Protein AF-0000000074167711 (afdb_homodimer)

Solvent-accessible surface area (backbone atoms only — not comparable to full-atom values): 38922 Å² total; per-residue (Å²): 113,46,35,38,28,39,43,40,34,45,51,72,48,43,49,33,43,45,41,36,51,55,48,32,64,70,37,90,59,40,39,68,40,38,36,33,43,28,60,48,59,68,60,37,46,53,52,31,56,69,68,72,51,74,70,75,39,75,62,62,62,55,56,91,88,62,49,70,62,53,48,35,35,51,48,19,49,54,45,30,52,50,43,70,72,66,59,43,62,28,39,35,26,47,53,26,43,64,55,21,31,18,46,45,52,22,30,53,77,65,72,32,49,30,34,31,38,54,26,38,75,78,71,91,33,71,74,44,56,69,62,32,42,47,26,31,52,42,37,60,72,69,37,60,32,33,33,6,24,31,69,68,20,44,47,47,36,45,52,41,58,47,60,66,92,37,50,40,32,27,19,29,32,56,42,26,28,47,77,71,38,55,50,96,80,65,81,48,72,69,56,58,72,42,65,88,38,44,28,36,38,41,39,69,72,47,74,90,36,65,57,68,42,42,50,24,40,38,47,24,50,45,51,50,40,70,70,35,84,54,37,30,38,39,30,45,41,50,87,50,62,70,57,44,50,53,43,46,73,55,46,43,96,39,96,53,41,43,82,41,69,65,63,55,70,45,56,40,49,41,50,54,52,66,28,56,31,35,38,30,51,49,70,69,53,66,58,43,42,26,72,52,45,23,34,33,40,30,49,31,90,69,71,98,54,56,60,33,43,75,49,40,21,34,42,76,49,25,35,49,32,68,44,41,35,50,58,49,46,48,43,73,71,29,62,65,60,35,49,54,19,22,68,23,63,43,60,40,36,86,43,48,12,34,59,39,50,53,44,43,52,35,32,74,70,63,73,42,88,66,79,62,75,58,56,74,78,69,74,80,116,112,46,33,38,29,39,44,40,36,44,50,72,47,44,50,32,45,44,43,36,52,54,48,32,65,71,37,88,57,40,38,67,40,38,36,31,44,28,60,49,60,68,61,38,47,52,52,30,55,70,68,72,53,77,67,76,38,76,63,61,62,53,56,91,87,61,49,71,62,53,49,33,36,52,48,18,49,54,46,30,53,49,44,68,71,66,57,43,61,27,38,35,29,48,52,28,44,64,54,23,31,19,48,46,51,23,32,52,77,66,72,31,48,27,36,29,38,56,25,40,74,79,72,90,33,72,74,42,56,68,62,32,43,48,26,33,52,42,38,60,72,68,39,61,32,33,32,5,24,30,69,67,19,44,48,47,36,44,51,40,58,47,60,69,92,36,50,40,33,27,19,29,32,56,43,27,27,47,76,70,37,54,49,96,80,64,82,48,74,67,56,58,72,41,66,89,36,45,28,36,37,40,41,70,71,48,74,91,36,65,58,68,41,42,50,24,41,37,48,23,50,43,52,49,39,71,70,35,85,54,39,31,39,40,30,45,42,51,87,49,63,71,57,45,51,52,43,49,72,54,46,43,96,38,97,51,41,43,82,40,69,65,63,53,71,43,56,41,49,42,49,55,54,66,29,56,32,35,38,29,49,49,70,68,52,66,59,42,41,26,72,53,44,22,32,33,40,31,48,32,89,69,69,97,54,58,59,34,44,75,47,40,22,34,41,76,47,25,36,48,33,66,45,41,33,51,58,50,47,48,43,72,73,28,61,66,59,36,50,53,19,20,66,24,62,43,60,40,38,85,42,49,12,35,61,43,51,52,45,42,52,33,31,73,71,63,74,42,86,65,80,63,76,58,57,75,79,70,76,74,118

Secondary structure (DSSP, 8-state):
-EEEEEEE-SHHHHHHHHHHHHHHHH-SSEEEEEEE--SSHHHHHHHHHHTT---SEE-----TT--HHHHHHHHHHHHHHHHHHH--SEEEEETTSHHHHHHHHHHHHTT--EEEET------BTTBSTTHHHHHHHHHHH-SEEEESSHHHHHHHHHTT--GGGEEE---HHHHHHHHH--TT---HHHHHTTTSEEEEEE---GGGTTHHHHHHHHHHHHHHHH-TTEEEEEE--S-HHHHHHHHHHH-S-TTEEEEPPP-HHHHHHHHHH-SEEEE--HHHHHHGGGGT--EEE-SS--S-HHHHHHTSEEE--S-HHHHHHHHHHHHH-HHHHHHHHHSPPTT--S-HHHHHHHHHHHHTTS-SSPPPP-------/-EEEEEEE-SHHHHHHHHHHHHHHHH-SSEEEEEEE--SSHHHHHHHHHHTT---SEE-----TT--HHHHHHHHHHHHHHHHHHH--SEEEEETTSHHHHHHHHHHHHTT--EEEET------BTTBSTTHHHHHHHHHHH-SEEEESSHHHHHHHHHTT--GGGEEE---HHHHHHHHH--TT---HHHHHTTTSEEEEEE---GGGTTHHHHHHHHHHHHHHHH-TTEEEEEE--S-HHHHHHHHHHH-S-TTEEEEPPP-HHHHHHHHHH-SEEEE--HHHHHHGGGGT--EEE-SS--S-HHHHHHTSEEE--S-HHHHHHHHHHHHH-HHHHHHHHHSPPTT--S-HHHHHHHHHHHHTTS-SSPPPP-------

Foldseek 3Di:
DAEEEEEEADLVQLLQCLLLQVLQVPDPPYDYAYEYAYQDVVSSVVSCVLSVHDHPYYNPQHDPPDDLVSSLVSLLVVLLVVCVVVVGQEYEAEAFDSRRQSNLVSCVVVVHAYEYAQAQQAPVDPVVVPPRRVRRVVSLVRHQAYAHLFPNSLVSSVVVPHDNLRYFHQFGSSQLSLVRQADPPDDDPLCVLLVQAAEEEEAEDDPVCQDPLLLLLLQLVQVVCVVDVRYAYEYQFDPDPSRVVSCCVRVNDDPRYHHHHHDRPSVVSHCLLRHQAYEYCDQSCLQHSLLSLHAYEHADPDHSCVVLVVQLLYDDQHRHNVSSNVVVVCCVVPVVSGNSNSVGDRRRHDSCSSVLVVQQVCVVVVVDPDRGHHPDDDSPD/DAEEEEEEADLVQLLQCLLLQVVQVPDPPYDYAYEYQYQDVVSSVVSCVLSVHDHPYYNPQHDPPDDLVSSLVSLLVVLLVVCVVVVGQEYEAEAFDSRRQSNLVSCVVVVHAYEYAQAQQAPVDPVVVPPRRVRRVNSLVRHQAYAHLFPNSLVSSVVVPHDNLRYFHQFGSSQLSLVRQADPPDDDPLCVLLVQAAEEEEAEDDPVCQDPLLLLLLQLVQVVCVVDVRYAYEYQFDPDPSRVVSCCVRVNDDPRYHHHHHDRPSVVSHCLLRHQAYEYCDQSCLQHSLLSLHAYEHADPDHSCVVLVVQLLYDDQHRHNVSSNVVVVCCVVPVVSGNSNSVGDRRRHDSCSSVLSVQQVCVVVVVDPDRGHHPDDDPPD

Organism: Staphylococcus epidermidis (strain ATCC 35984 / DSM 28319 / BCRC 17069 / CCUG 31568 / BM 3577 / RP62A) (NCBI:txid176279)

InterPro domains:
  IPR003331 UDP-N-acetylglucosamine 2-epimerase domain [PF02350] (22-362)
  IPR029767 UDP-N-acetylglucosamine 2-epimerase WecB-like [PTHR43174] (1-380)
  IPR029767 UDP-N-acetylglucosamine 2-epimerase WecB-like [TIGR00236] (3-364)

Structure (mmCIF, N/CA/C/O backbone):
data_AF-0000000074167711-model_v1
#
loop_
_entity.id
_entity.type
_entity.pdbx_description
1 polymer 'UDP-N-acetylglucosamine 2-epimerase (non-hydrolyzing)'
#
loop_
_atom_site.group_PDB
_atom_site.id
_atom_site.type_symbol
_atom_site.label_atom_id
_atom_site.label_alt_id
_atom_site.label_comp_id
_atom_site.label_asym_id
_atom_site.label_entity_id
_atom_site.label_seq_id
_atom_site.pdbx_PDB_ins_code
_atom_site.Cartn_x
_atom_site.Cartn_y
_atom_site.Cartn_z
_atom_site.occupancy
_atom_site.B_iso_or_equiv
_atom_site.auth_seq_id
_atom_site.auth_comp_id
_atom_site.auth_asym_id
_atom_site.auth_atom_id
_atom_site.pdbx_PDB_model_num
ATOM 1 N N . MET A 1 1 ? -29.203 -11.328 -5.457 1 93.5 1 MET A N 1
ATOM 2 C CA . MET A 1 1 ? -27.875 -11.93 -5.531 1 93.5 1 MET A CA 1
ATOM 3 C C . MET A 1 1 ? -26.781 -10.867 -5.441 1 93.5 1 MET A C 1
ATOM 5 O O . MET A 1 1 ? -26.969 -9.742 -5.906 1 93.5 1 MET A O 1
ATOM 9 N N . LYS A 1 2 ? -25.688 -11.188 -4.695 1 97.75 2 LYS A N 1
ATOM 10 C CA . LYS A 1 2 ? -24.547 -10.273 -4.648 1 97.75 2 LYS A CA 1
ATOM 11 C C . LYS A 1 2 ? -23.688 -10.422 -5.895 1 97.75 2 LYS A C 1
ATOM 13 O O . LYS A 1 2 ? -23.359 -11.539 -6.301 1 97.75 2 LYS A O 1
ATOM 18 N N . LYS A 1 3 ? -23.469 -9.336 -6.492 1 98.31 3 LYS A N 1
ATOM 19 C CA . LYS A 1 3 ? -22.625 -9.32 -7.684 1 98.31 3 LYS A CA 1
ATOM 20 C C . LYS A 1 3 ? -21.141 -9.305 -7.309 1 98.31 3 LYS A C 1
ATOM 22 O O . LYS A 1 3 ? -20.688 -8.406 -6.602 1 98.31 3 LYS A O 1
ATOM 27 N N . VAL A 1 4 ? -20.375 -10.32 -7.754 1 98.88 4 VAL A N 1
ATOM 28 C CA . VAL A 1 4 ? -18.938 -10.422 -7.484 1 98.88 4 VAL A CA 1
ATOM 29 C C . VAL A 1 4 ? -18.156 -10.281 -8.789 1 98.88 4 VAL A C 1
ATOM 31 O O . VAL A 1 4 ? -18.25 -11.141 -9.672 1 98.88 4 VAL A O 1
ATOM 34 N N . MET A 1 5 ? -17.391 -9.227 -8.938 1 98.88 5 MET A N 1
ATOM 35 C CA . MET A 1 5 ? -16.594 -8.969 -10.133 1 98.88 5 MET A CA 1
ATOM 36 C C . MET A 1 5 ? -15.188 -9.547 -9.992 1 98.88 5 MET A C 1
ATOM 38 O O . MET A 1 5 ? -14.508 -9.305 -9 1 98.88 5 MET A O 1
ATOM 42 N N . THR A 1 6 ? -14.797 -10.352 -10.922 1 98.75 6 THR A N 1
ATOM 43 C CA . THR A 1 6 ? -13.438 -10.883 -10.961 1 98.75 6 THR A CA 1
ATOM 44 C C . THR A 1 6 ? -12.617 -10.18 -12.039 1 98.75 6 THR A C 1
ATOM 46 O O . THR A 1 6 ? -13.078 -10.016 -13.172 1 98.75 6 THR A O 1
ATOM 49 N N . ILE A 1 7 ? -11.43 -9.719 -11.672 1 98 7 ILE A N 1
ATOM 50 C CA . ILE A 1 7 ? -10.547 -8.992 -12.586 1 98 7 ILE A CA 1
ATOM 51 C C . ILE A 1 7 ? -9.227 -9.742 -12.727 1 98 7 ILE A C 1
ATOM 53 O O . ILE A 1 7 ? -8.57 -10.055 -11.734 1 98 7 ILE A O 1
ATOM 57 N N . PHE A 1 8 ? -8.844 -10.055 -13.914 1 95.81 8 PHE A N 1
ATOM 58 C CA . PHE A 1 8 ? -7.535 -10.641 -14.18 1 95.81 8 PHE A CA 1
ATOM 59 C C . PHE A 1 8 ? -7.078 -10.32 -15.602 1 95.81 8 PHE A C 1
ATOM 61 O O . PHE A 1 8 ? -7.871 -9.859 -16.422 1 95.81 8 PHE A O 1
ATOM 68 N N . GLY A 1 9 ? -5.727 -10.453 -15.852 1 92 9 GLY A N 1
ATOM 69 C CA . GLY A 1 9 ? -5.242 -9.961 -17.125 1 92 9 GLY A CA 1
ATOM 70 C C . GLY A 1 9 ? -4.254 -10.898 -17.797 1 92 9 GLY A C 1
ATOM 71 O O . GLY A 1 9 ? -3.99 -10.781 -19 1 92 9 GLY A O 1
ATOM 72 N N . THR A 1 10 ? -3.721 -11.898 -17.047 1 90.19 10 THR A N 1
ATOM 73 C CA . THR A 1 10 ? -2.682 -12.766 -17.594 1 90.19 10 THR A CA 1
ATOM 74 C C . THR A 1 10 ? -3.145 -14.219 -17.609 1 90.19 10 THR A C 1
ATOM 76 O O . THR A 1 10 ? -4.129 -14.57 -16.953 1 90.19 10 THR A O 1
ATOM 79 N N . ARG A 1 11 ? -2.445 -14.977 -18.359 1 89 11 ARG A N 1
ATOM 80 C CA . ARG A 1 11 ? -2.752 -16.406 -18.469 1 89 11 ARG A CA 1
ATOM 81 C C . ARG A 1 11 ? -2.666 -17.094 -17.109 1 89 11 ARG A C 1
ATOM 83 O O . ARG A 1 11 ? -3.592 -17.797 -16.719 1 89 11 ARG A O 1
ATOM 90 N N . PRO A 1 12 ? -1.576 -16.906 -16.344 1 88.19 12 PRO A N 1
ATOM 91 C CA . PRO A 1 12 ? -1.519 -17.547 -15.031 1 88.19 12 PRO A CA 1
ATOM 92 C C . PRO A 1 12 ? -2.66 -17.109 -14.117 1 88.19 12 PRO A C 1
ATOM 94 O O . PRO A 1 12 ? -3.221 -17.938 -13.391 1 88.19 12 PRO A O 1
ATOM 97 N N . GLU A 1 13 ? -3.002 -15.844 -14.18 1 93.38 13 GLU A N 1
ATOM 98 C CA . GLU A 1 13 ? -4.137 -15.367 -13.391 1 93.38 13 GLU A CA 1
ATOM 99 C C . GLU A 1 13 ? -5.43 -16.062 -13.82 1 93.38 13 GLU A C 1
ATOM 101 O O . GLU A 1 13 ? -6.242 -16.438 -12.969 1 93.38 13 GLU A O 1
ATOM 106 N N . ALA A 1 14 ? -5.578 -16.156 -15.125 1 94.12 14 ALA A N 1
ATOM 107 C CA . ALA A 1 14 ? -6.789 -16.781 -15.648 1 94.12 14 ALA A CA 1
ATOM 108 C C . ALA A 1 14 ? -6.91 -18.234 -15.18 1 94.12 14 ALA A C 1
ATOM 110 O O . ALA A 1 14 ? -7.992 -18.672 -14.789 1 94.12 14 ALA A O 1
ATOM 111 N N . ILE A 1 15 ? -5.863 -18.938 -15.227 1 93.56 15 ILE A N 1
ATOM 112 C CA . ILE A 1 15 ? -5.848 -20.344 -14.82 1 93.56 15 ILE A CA 1
ATOM 113 C C . ILE A 1 15 ? -6.262 -20.469 -13.359 1 93.56 15 ILE A C 1
ATOM 115 O O . ILE A 1 15 ? -7 -21.375 -12.992 1 93.56 15 ILE A O 1
ATOM 119 N N . LYS A 1 16 ? -5.84 -19.5 -12.547 1 95.81 16 LYS A N 1
ATOM 120 C CA . LYS A 1 16 ? -6.07 -19.562 -11.109 1 95.81 16 LYS A CA 1
ATOM 121 C C . LYS A 1 16 ? -7.438 -19 -10.75 1 95.81 16 LYS A C 1
ATOM 123 O O . LYS A 1 16 ? -8.039 -19.391 -9.75 1 95.81 16 LYS A O 1
ATOM 128 N N . MET A 1 17 ? -7.949 -18.125 -11.578 1 97.75 17 MET A N 1
ATOM 129 C CA . MET A 1 17 ? -9.227 -17.484 -11.273 1 97.75 17 MET A CA 1
ATOM 130 C C . MET A 1 17 ? -10.383 -18.281 -11.875 1 97.75 17 MET A C 1
ATOM 132 O O . MET A 1 17 ? -11.523 -18.172 -11.414 1 97.75 17 MET A O 1
ATOM 136 N N . ALA A 1 18 ? -10.141 -19.094 -12.883 1 97.38 18 ALA A N 1
ATOM 137 C CA . ALA A 1 18 ? -11.188 -19.812 -13.609 1 97.38 18 ALA A CA 1
ATOM 138 C C . ALA A 1 18 ? -11.984 -20.719 -12.672 1 97.38 18 ALA A C 1
ATOM 140 O O . ALA A 1 18 ? -13.219 -20.656 -12.656 1 97.38 18 ALA A O 1
ATOM 141 N N . PRO A 1 19 ? -11.297 -21.547 -11.828 1 97.88 19 PRO A N 1
ATOM 142 C CA . PRO A 1 19 ? -12.086 -22.391 -10.93 1 97.88 19 PRO A CA 1
ATOM 143 C C . PRO A 1 19 ? -12.977 -21.578 -9.984 1 97.88 19 PRO A C 1
ATOM 145 O O . PRO A 1 19 ? -14.062 -22.031 -9.625 1 97.88 19 PRO A O 1
ATOM 148 N N . LEU A 1 20 ? -12.492 -20.422 -9.562 1 98.62 20 LEU A N 1
ATOM 149 C CA . LEU A 1 20 ? -13.266 -19.547 -8.68 1 98.62 20 LEU A CA 1
ATOM 150 C C . LEU A 1 20 ? -14.508 -19.031 -9.398 1 98.62 20 LEU A C 1
ATOM 152 O O . LEU A 1 20 ? -15.602 -19.016 -8.836 1 98.62 20 LEU A O 1
ATOM 156 N N . ILE A 1 21 ? -14.344 -18.578 -10.656 1 98.5 21 ILE A N 1
ATOM 157 C CA . ILE A 1 21 ? -15.469 -18.125 -11.469 1 98.5 21 ILE A CA 1
ATOM 158 C C . ILE A 1 21 ? -16.5 -19.234 -11.609 1 98.5 21 ILE A C 1
ATOM 160 O O . ILE A 1 21 ? -17.703 -19.016 -11.445 1 98.5 21 ILE A O 1
ATOM 164 N N . LYS A 1 22 ? -16.047 -20.453 -11.867 1 98.25 22 LYS A N 1
ATOM 165 C CA . LYS A 1 22 ? -16.953 -21.594 -12.016 1 98.25 22 LYS A CA 1
ATOM 166 C C . LYS A 1 22 ? -17.719 -21.875 -10.727 1 98.25 22 LYS A C 1
ATOM 168 O O . LYS A 1 22 ? -18.891 -22.203 -10.758 1 98.25 22 LYS A O 1
ATOM 173 N N . THR A 1 23 ? -17 -21.766 -9.594 1 98.31 23 THR A N 1
ATOM 174 C CA . THR A 1 23 ? -17.641 -21.969 -8.297 1 98.31 23 THR A CA 1
ATOM 175 C C . THR A 1 23 ? -18.672 -20.875 -8.047 1 98.31 23 THR A C 1
ATOM 177 O O . THR A 1 23 ? -19.766 -21.156 -7.527 1 98.31 23 T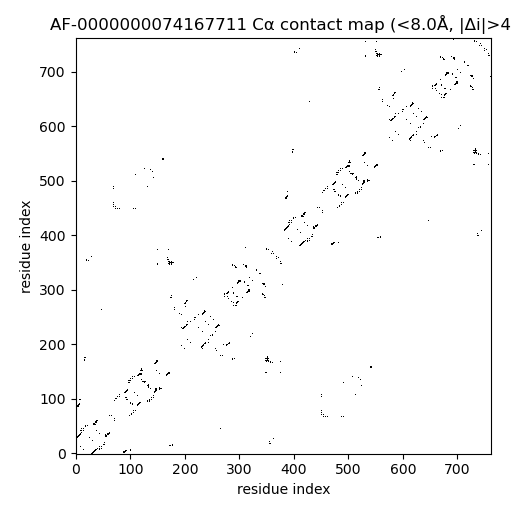HR A O 1
ATOM 180 N N . LEU A 1 24 ? -18.391 -19.609 -8.422 1 98.5 24 LEU A N 1
ATOM 181 C CA . LEU A 1 24 ? -19.328 -18.5 -8.289 1 98.5 24 LEU A CA 1
ATOM 182 C C . LEU A 1 24 ? -20.562 -18.734 -9.141 1 98.5 24 LEU A C 1
ATOM 184 O O . LEU A 1 24 ? -21.688 -18.453 -8.711 1 98.5 24 LEU A O 1
ATOM 188 N N . GLU A 1 25 ? -20.391 -19.25 -10.344 1 97.62 25 GLU A N 1
ATOM 189 C CA . GLU A 1 25 ? -21.5 -19.5 -11.273 1 97.62 25 GLU A CA 1
ATOM 190 C C . GLU A 1 25 ? -22.484 -20.5 -10.695 1 97.62 25 GLU A C 1
ATOM 192 O O . GLU A 1 25 ? -23.688 -20.438 -10.977 1 97.62 25 GLU A O 1
ATOM 197 N N . LYS A 1 26 ? -21.969 -21.422 -9.922 1 96.81 26 LYS A N 1
ATOM 198 C CA . LYS A 1 26 ? -22.781 -22.5 -9.375 1 96.81 26 LYS A CA 1
ATOM 199 C C . LYS A 1 26 ? -23.5 -22.047 -8.109 1 96.81 26 LYS A C 1
ATOM 201 O O . LYS A 1 26 ? -24.422 -22.719 -7.637 1 96.81 26 LYS A O 1
ATOM 206 N N . ASP A 1 27 ? -23.094 -20.953 -7.594 1 97 27 ASP A N 1
ATOM 207 C CA . ASP A 1 27 ? -23.656 -20.5 -6.328 1 97 27 ASP A CA 1
ATOM 208 C C . ASP A 1 27 ? -24.984 -19.797 -6.547 1 97 27 ASP A C 1
ATOM 210 O O . ASP A 1 27 ? -25.156 -19.047 -7.516 1 97 27 ASP A O 1
ATOM 214 N N . SER A 1 28 ? -25.922 -19.953 -5.656 1 96.81 28 SER A N 1
ATOM 215 C CA . SER A 1 28 ? -27.266 -19.422 -5.832 1 96.81 28 SER A CA 1
ATOM 216 C C . SER A 1 28 ? -27.359 -17.984 -5.305 1 96.81 28 SER A C 1
ATOM 218 O O . SER A 1 28 ? -28.281 -17.266 -5.641 1 96.81 28 SER A O 1
ATOM 220 N N . ASP A 1 29 ? -26.391 -17.562 -4.449 1 97.5 29 ASP A N 1
ATOM 221 C CA . ASP A 1 29 ? -26.469 -16.266 -3.789 1 97.5 29 ASP A CA 1
ATOM 222 C C . ASP A 1 29 ? -25.547 -15.242 -4.449 1 97.5 29 ASP A C 1
ATOM 224 O O . ASP A 1 29 ? -25.672 -14.039 -4.211 1 97.5 29 ASP A O 1
ATOM 228 N N . LEU A 1 30 ? -24.641 -15.734 -5.281 1 98.19 30 LEU A N 1
ATOM 229 C CA . LEU A 1 30 ? -23.625 -14.875 -5.883 1 98.19 30 LEU A CA 1
ATOM 230 C C . LEU A 1 30 ? -23.703 -14.914 -7.402 1 98.19 30 LEU A C 1
ATOM 232 O O . LEU A 1 30 ? -24.078 -15.938 -7.984 1 98.19 30 LEU A O 1
ATOM 236 N N . GLU A 1 31 ? -23.406 -13.773 -8.023 1 97.44 31 GLU A N 1
ATOM 237 C CA . GLU A 1 31 ? -23.391 -13.625 -9.469 1 97.44 31 GLU A CA 1
ATOM 238 C C . GLU A 1 31 ? -22.047 -13.102 -9.961 1 97.44 31 GLU A C 1
ATOM 240 O O . GLU A 1 31 ? -21.641 -11.984 -9.609 1 97.44 31 GLU A O 1
ATOM 245 N N . PRO A 1 32 ? -21.391 -13.883 -10.734 1 98 32 PRO A N 1
ATOM 246 C CA . PRO A 1 32 ? -20.078 -13.43 -11.203 1 98 32 PRO A CA 1
ATOM 247 C C . PRO A 1 32 ? -20.172 -12.438 -12.359 1 98 32 PRO A C 1
ATOM 249 O O . PRO A 1 32 ? -21.078 -12.547 -13.195 1 98 32 PRO A O 1
ATOM 252 N N . VAL A 1 33 ? -19.328 -11.438 -12.406 1 98.56 33 VAL A N 1
ATOM 253 C CA . VAL A 1 33 ? -19 -10.555 -13.531 1 98.56 33 VAL A CA 1
ATOM 254 C C . VAL A 1 33 ? -17.516 -10.648 -13.844 1 98.56 33 VAL A C 1
ATOM 256 O O . VAL A 1 33 ? -16.672 -10.336 -13.008 1 98.56 33 VAL A O 1
ATOM 259 N N . VAL A 1 34 ? -17.234 -11.102 -15.039 1 98 34 VAL A N 1
ATOM 260 C CA . VAL A 1 34 ? -15.844 -11.398 -15.383 1 98 34 VAL A CA 1
ATOM 261 C C . VAL A 1 34 ? -15.273 -10.281 -16.25 1 98 34 VAL A C 1
ATOM 263 O O . VAL A 1 34 ? -15.797 -9.992 -17.328 1 98 34 VAL A O 1
ATOM 266 N N . VAL A 1 35 ? -14.18 -9.641 -15.75 1 97.62 35 VAL A N 1
ATOM 267 C CA . VAL A 1 35 ? -13.516 -8.562 -16.469 1 97.62 35 VAL A CA 1
ATOM 268 C C . VAL A 1 35 ? -12.055 -8.945 -16.734 1 97.62 35 VAL A C 1
ATOM 270 O O . VAL A 1 35 ? -11.328 -9.305 -15.805 1 97.62 35 VAL A O 1
ATOM 273 N N . VAL A 1 36 ? -11.617 -8.82 -17.953 1 95.5 36 VAL A N 1
ATOM 274 C CA . VAL A 1 36 ? -10.234 -9.125 -18.312 1 95.5 36 VAL A CA 1
ATOM 275 C C . VAL A 1 36 ? -9.555 -7.883 -18.875 1 95.5 36 VAL A C 1
ATOM 277 O O . VAL A 1 36 ? -10.188 -7.102 -19.594 1 95.5 36 VAL A O 1
ATOM 280 N N . THR A 1 37 ? -8.266 -7.609 -18.422 1 88.94 37 THR A N 1
ATOM 281 C CA . THR A 1 37 ? -7.543 -6.441 -18.906 1 88.94 37 THR A CA 1
ATOM 282 C C . THR A 1 37 ? -6.586 -6.824 -20.031 1 88.94 37 THR A C 1
ATOM 284 O O . THR A 1 37 ? -5.832 -5.984 -20.531 1 88.94 37 THR A O 1
ATOM 287 N N . ALA A 1 38 ? -6.711 -7.676 -20.75 1 72.31 38 ALA A N 1
ATOM 288 C CA . ALA A 1 38 ? -6.09 -8.555 -21.734 1 72.31 38 ALA A CA 1
ATOM 289 C C . ALA A 1 38 ? -4.672 -8.094 -22.062 1 72.31 38 ALA A C 1
ATOM 291 O O . ALA A 1 38 ? -4.465 -6.949 -22.469 1 72.31 38 ALA A O 1
ATOM 292 N N . GLN A 1 39 ? -3.629 -8.609 -21.438 1 59.66 39 GLN A N 1
ATOM 293 C CA . GLN A 1 39 ? -2.254 -8.516 -21.922 1 59.66 39 GLN A CA 1
ATOM 294 C C . GLN A 1 39 ? -2.059 -9.344 -23.188 1 59.66 39 GLN A C 1
ATOM 296 O O . GLN A 1 39 ? -1.504 -8.852 -24.172 1 59.66 39 GLN A O 1
ATOM 301 N N . HIS A 1 40 ? -2.303 -10.578 -23.234 1 64.06 40 HIS A N 1
ATOM 302 C CA . HIS A 1 40 ? -2.076 -11.531 -24.312 1 64.06 40 HIS A CA 1
ATOM 303 C C . HIS A 1 40 ? -3.369 -12.242 -24.703 1 64.06 40 HIS A C 1
ATOM 305 O O . HIS A 1 40 ? -3.605 -13.383 -24.281 1 64.06 40 HIS A O 1
ATOM 311 N N . ARG A 1 41 ? -4.035 -11.711 -25.641 1 65.81 41 ARG A N 1
ATOM 312 C CA . ARG A 1 41 ? -5.418 -12.055 -25.953 1 65.81 41 ARG A CA 1
ATOM 313 C C . ARG A 1 41 ? -5.539 -13.516 -26.375 1 65.81 41 ARG A C 1
ATOM 315 O O . ARG A 1 41 ? -6.41 -14.242 -25.891 1 65.81 41 ARG A O 1
ATOM 322 N N . GLU A 1 42 ? -4.609 -13.906 -27.125 1 72.75 42 GLU A N 1
ATOM 323 C CA . GLU A 1 42 ? -4.754 -15.258 -27.641 1 72.75 42 GLU A CA 1
ATOM 324 C C . GLU A 1 42 ? -4.566 -16.297 -26.547 1 72.75 42 GLU A C 1
ATOM 326 O O . GLU A 1 42 ? -5.371 -17.219 -26.406 1 72.75 42 GLU A O 1
ATOM 331 N N . MET A 1 43 ? -3.613 -16.094 -25.75 1 76.25 43 MET A N 1
ATOM 332 C CA . MET A 1 43 ? -3.328 -17.062 -24.688 1 76.25 43 MET A CA 1
ATOM 333 C C . MET A 1 43 ? -4.41 -17.016 -23.609 1 76.25 43 MET A C 1
ATOM 335 O O . MET A 1 43 ? -4.82 -18.062 -23.094 1 76.25 43 MET A O 1
ATOM 339 N N . LEU A 1 44 ? -4.84 -15.859 -23.359 1 83 44 LEU A N 1
ATOM 340 C CA . LEU A 1 44 ? -5.895 -15.703 -22.375 1 83 44 LEU A CA 1
ATOM 341 C C . LEU A 1 44 ? -7.195 -16.344 -22.859 1 83 44 LEU A C 1
ATOM 343 O O . LEU A 1 44 ? -7.895 -17 -22.094 1 83 44 LEU A O 1
ATOM 347 N N . ASP A 1 45 ? -7.426 -16.266 -24.141 1 84.81 45 ASP A N 1
ATOM 348 C CA . ASP A 1 45 ? -8.641 -16.812 -24.734 1 84.81 45 ASP A CA 1
ATOM 349 C C . ASP A 1 45 ? -8.633 -18.344 -24.672 1 84.81 45 ASP A C 1
ATOM 351 O O . ASP A 1 45 ? -9.672 -18.969 -24.453 1 84.81 45 ASP A O 1
ATOM 355 N N . SER A 1 46 ? -7.512 -18.844 -24.844 1 85.38 46 SER A N 1
ATOM 356 C CA . SER A 1 46 ? -7.383 -20.297 -24.797 1 85.38 46 SER A CA 1
ATOM 357 C C . SER A 1 46 ? -7.75 -20.844 -23.406 1 85.38 46 SER A C 1
ATOM 359 O O . SER A 1 46 ? -8.438 -21.859 -23.297 1 85.38 46 SER A O 1
ATOM 361 N N . VAL A 1 47 ? -7.309 -20.109 -22.438 1 89.44 47 VAL A N 1
ATOM 362 C CA . VAL A 1 47 ? -7.602 -20.531 -21.062 1 89.44 47 VAL A CA 1
ATOM 363 C C . VAL A 1 47 ? -9.094 -20.375 -20.781 1 89.44 47 VAL A C 1
ATOM 365 O O . VAL A 1 47 ? -9.727 -21.281 -20.234 1 89.44 47 VAL A O 1
ATOM 368 N N . LEU A 1 48 ? -9.641 -19.281 -21.188 1 91.69 48 LEU A N 1
ATOM 369 C CA . LEU A 1 48 ? -11.062 -19.047 -20.953 1 91.69 48 LEU A CA 1
ATOM 370 C C . LEU A 1 48 ? -11.914 -20.094 -21.656 1 91.69 48 LEU A C 1
ATOM 372 O O . LEU A 1 48 ? -12.883 -20.594 -21.094 1 91.69 48 LEU A O 1
ATOM 376 N N . ASN A 1 49 ? -11.531 -20.453 -22.812 1 90.88 49 ASN A N 1
ATOM 377 C CA . ASN A 1 49 ? -12.242 -21.484 -23.562 1 90.88 49 ASN A CA 1
ATOM 378 C C . ASN A 1 49 ? -12.141 -22.844 -22.875 1 90.88 49 ASN A C 1
ATOM 380 O O . ASN A 1 49 ? -13.117 -23.594 -22.828 1 90.88 49 ASN A O 1
ATOM 384 N N . THR A 1 50 ? -10.984 -23.078 -22.406 1 90.19 50 THR A N 1
ATOM 385 C CA . THR A 1 50 ? -10.742 -24.344 -21.703 1 90.19 50 THR A CA 1
ATOM 386 C C . THR A 1 50 ? -11.703 -24.5 -20.516 1 90.19 50 THR A C 1
ATOM 388 O O . THR A 1 50 ? -12.211 -25.594 -20.266 1 90.19 50 THR A O 1
ATOM 391 N N . PHE A 1 51 ? -11.969 -23.438 -19.875 1 94.19 51 PHE A N 1
ATOM 392 C CA . PHE A 1 51 ? -12.789 -23.5 -18.672 1 94.19 51 PHE A CA 1
ATOM 393 C C . PHE A 1 51 ? -14.234 -23.109 -18.984 1 94.19 51 PHE A C 1
ATOM 395 O O . PHE A 1 51 ? -15.062 -23.031 -18.078 1 94.19 51 PHE A O 1
ATOM 402 N N . ASN A 1 52 ? -14.562 -22.875 -20.25 1 94.38 52 ASN A N 1
ATOM 403 C CA . ASN A 1 52 ? -15.891 -22.469 -20.688 1 94.38 52 ASN A CA 1
ATOM 404 C C . ASN A 1 52 ? -16.359 -21.219 -19.953 1 94.38 52 ASN A C 1
ATOM 406 O O . ASN A 1 52 ? -17.438 -21.203 -19.375 1 94.38 52 ASN A O 1
ATOM 410 N N . ILE A 1 53 ? -15.453 -20.219 -19.953 1 95.06 53 ILE A N 1
ATOM 411 C CA . ILE A 1 53 ? -15.75 -18.938 -19.328 1 95.06 53 ILE A CA 1
ATOM 412 C C . ILE A 1 53 ? -15.812 -17.844 -20.391 1 95.06 53 ILE A C 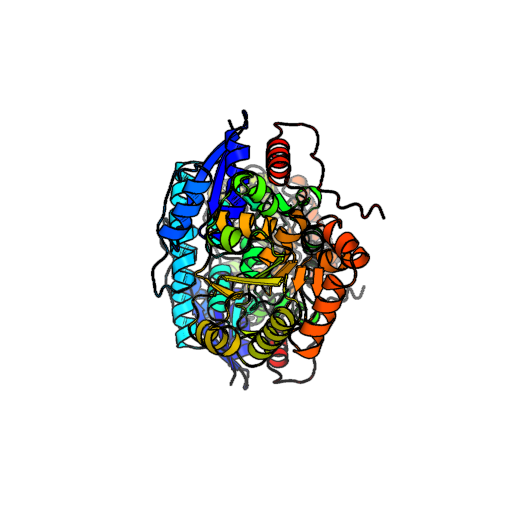1
ATOM 414 O O . ILE A 1 53 ? -14.992 -17.828 -21.328 1 95.06 53 ILE A O 1
ATOM 418 N N . SER A 1 54 ? -16.812 -17.078 -20.344 1 93.75 54 SER A N 1
ATOM 419 C CA . SER A 1 54 ? -16.922 -15.906 -21.203 1 93.75 54 SER A CA 1
ATOM 420 C C . SER A 1 54 ? -16.734 -14.625 -20.406 1 93.75 54 SER A C 1
ATOM 422 O O . SER A 1 54 ? -17.438 -14.406 -19.406 1 93.75 54 SER A O 1
ATOM 424 N N . ALA A 1 55 ? -15.859 -13.828 -20.859 1 94.56 55 ALA A N 1
ATOM 425 C CA . ALA A 1 55 ? -15.68 -12.547 -20.203 1 94.56 55 ALA A CA 1
ATOM 426 C C . ALA A 1 55 ? -16.844 -11.602 -20.484 1 94.56 55 ALA A C 1
ATOM 428 O O . ALA A 1 55 ? -17.344 -11.547 -21.609 1 94.56 55 ALA A O 1
ATOM 429 N N . ASP A 1 56 ? -17.297 -10.93 -19.484 1 96.81 56 ASP A N 1
ATOM 430 C CA . ASP A 1 56 ? -18.344 -9.922 -19.688 1 96.81 56 ASP A CA 1
ATOM 431 C C . ASP A 1 56 ? -17.75 -8.641 -20.281 1 96.81 56 ASP A C 1
ATOM 433 O O . ASP A 1 56 ? -18.406 -7.953 -21.062 1 96.81 56 ASP A O 1
ATOM 437 N N . TYR A 1 57 ? -16.531 -8.297 -19.844 1 95.94 57 TYR A N 1
ATOM 438 C CA . TYR A 1 57 ? -15.797 -7.141 -20.344 1 95.94 57 TYR A CA 1
ATOM 439 C C . TYR A 1 57 ? -14.359 -7.52 -20.703 1 95.94 57 TYR A C 1
ATOM 441 O O . TYR A 1 57 ? -13.703 -8.242 -19.953 1 95.94 57 TYR A O 1
ATOM 449 N N . ASP A 1 58 ? -13.953 -7.109 -21.781 1 93.44 58 ASP A N 1
ATOM 450 C CA . ASP A 1 58 ? -12.578 -7.234 -22.25 1 93.44 58 ASP A CA 1
ATOM 451 C C . ASP A 1 58 ? -11.992 -5.867 -22.594 1 93.44 58 ASP A C 1
ATOM 453 O O . ASP A 1 58 ? -12.352 -5.262 -23.609 1 93.44 58 ASP A O 1
ATOM 457 N N . LEU A 1 59 ? -11.008 -5.43 -21.781 1 91.81 59 LEU A N 1
ATOM 458 C CA . LEU A 1 59 ? -10.539 -4.055 -21.891 1 91.81 59 LEU A CA 1
ATOM 459 C C . LEU A 1 59 ? -9.461 -3.938 -22.969 1 91.81 59 LEU A C 1
ATOM 461 O O . LEU A 1 59 ? -9.273 -2.865 -23.547 1 91.81 59 LEU A O 1
ATOM 465 N N . ASN A 1 60 ? -8.727 -5.004 -23.219 1 85.75 60 ASN A N 1
ATOM 466 C CA . ASN A 1 60 ? -7.68 -5.023 -24.234 1 85.75 60 ASN A CA 1
ATOM 467 C C . ASN A 1 60 ? -6.727 -3.844 -24.094 1 85.75 60 ASN A C 1
ATOM 469 O O . ASN A 1 60 ? -6.504 -3.09 -25.031 1 85.75 60 ASN A O 1
ATOM 473 N N . ILE A 1 61 ? -6.168 -3.682 -22.953 1 83.31 61 ILE A N 1
ATOM 474 C CA . ILE A 1 61 ? -5.453 -2.441 -22.672 1 83.31 61 ILE A CA 1
ATOM 475 C C . ILE A 1 61 ? -3.955 -2.652 -22.875 1 83.31 61 ILE A C 1
ATOM 477 O O . ILE A 1 61 ? -3.182 -1.691 -22.891 1 83.31 61 ILE A O 1
ATOM 481 N N . MET A 1 62 ? -3.535 -3.854 -23.078 1 76.38 62 MET A N 1
ATOM 482 C CA . MET A 1 62 ? -2.094 -4.07 -23.141 1 76.38 62 MET A CA 1
ATOM 483 C C . MET A 1 62 ? -1.561 -3.754 -24.531 1 76.38 62 MET A C 1
ATOM 485 O O . MET A 1 62 ? -2.109 -4.219 -25.531 1 76.38 62 MET A O 1
ATOM 489 N N . LYS A 1 63 ? -0.714 -2.732 -24.594 1 77.94 63 LYS A N 1
ATOM 490 C CA . LYS A 1 63 ? -0.036 -2.348 -25.828 1 77.94 63 LYS A CA 1
ATOM 491 C C . LYS A 1 63 ? 1.479 -2.428 -25.672 1 77.94 63 LYS A C 1
ATOM 493 O O . LYS A 1 63 ? 2.006 -2.227 -24.578 1 77.94 63 LYS A O 1
ATOM 498 N N . ALA A 1 64 ? 2.105 -2.764 -26.781 1 78.69 64 ALA A N 1
ATOM 499 C CA . ALA A 1 64 ? 3.566 -2.83 -26.781 1 78.69 64 ALA A CA 1
ATOM 500 C C . ALA A 1 64 ? 4.176 -1.476 -26.422 1 78.69 64 ALA A C 1
ATOM 502 O O . ALA A 1 64 ? 3.697 -0.436 -26.891 1 78.69 64 ALA A O 1
ATOM 503 N N . GLY A 1 65 ? 5.16 -1.469 -25.562 1 82.81 65 GLY A N 1
ATOM 504 C CA . GLY A 1 65 ? 5.949 -0.273 -25.312 1 82.81 65 GLY A CA 1
ATOM 505 C C . GLY A 1 65 ? 5.375 0.596 -24.203 1 82.81 65 GLY A C 1
ATOM 506 O O . GLY A 1 65 ? 5.934 1.646 -23.891 1 82.81 65 GLY A O 1
ATOM 507 N N . GLN A 1 66 ? 4.324 0.232 -23.625 1 88.19 66 GLN A N 1
ATOM 508 C CA . GLN A 1 66 ? 3.719 1.021 -22.562 1 88.19 66 GLN A CA 1
ATOM 509 C C . GLN A 1 66 ? 4.559 0.956 -21.281 1 88.19 66 GLN A C 1
ATOM 511 O O . GLN A 1 66 ? 5.109 -0.094 -20.953 1 88.19 66 GLN A O 1
ATOM 516 N N . THR A 1 67 ? 4.672 2.127 -20.719 1 91.88 67 THR A N 1
ATOM 517 C CA . THR A 1 67 ? 5.309 2.168 -19.406 1 91.88 67 THR A CA 1
ATOM 518 C C . THR A 1 67 ? 4.375 1.614 -18.328 1 91.88 67 THR A C 1
ATOM 520 O O . THR A 1 67 ? 3.176 1.455 -18.562 1 91.88 67 THR A O 1
ATOM 523 N N . LEU A 1 68 ? 4.93 1.252 -17.234 1 93.81 68 LEU A N 1
ATOM 524 C CA . LEU A 1 68 ? 4.129 0.773 -16.125 1 93.81 68 LEU A CA 1
ATOM 525 C C . LEU A 1 68 ? 3.068 1.798 -15.727 1 93.81 68 LEU A C 1
ATOM 527 O O . LEU A 1 68 ? 1.927 1.437 -15.43 1 93.81 68 LEU A O 1
ATOM 531 N N . SER A 1 69 ? 3.453 3.121 -15.719 1 95.81 69 SER A N 1
ATOM 532 C CA . SER A 1 69 ? 2.516 4.176 -15.352 1 95.81 69 SER A CA 1
ATOM 533 C C . SER A 1 69 ? 1.361 4.262 -16.344 1 95.81 69 SER A C 1
ATOM 535 O O . SER A 1 69 ? 0.219 4.512 -15.961 1 95.81 69 SER A O 1
ATOM 537 N N . GLU A 1 70 ? 1.655 4.066 -17.594 1 94.5 70 GLU A N 1
ATOM 538 C CA . GLU A 1 70 ? 0.622 4.094 -18.625 1 94.5 70 GLU A CA 1
ATOM 539 C C . GLU A 1 70 ? -0.353 2.93 -18.453 1 94.5 70 GLU A C 1
ATOM 541 O O . GLU A 1 70 ? -1.569 3.121 -18.5 1 94.5 70 GLU A O 1
ATOM 546 N N . VAL A 1 71 ? 0.188 1.727 -18.266 1 94.06 71 VAL A N 1
ATOM 547 C CA . VAL A 1 71 ? -0.654 0.545 -18.109 1 94.06 71 VAL A CA 1
ATOM 548 C C . VAL A 1 71 ? -1.508 0.686 -16.859 1 94.06 71 VAL A C 1
ATOM 550 O O . VAL A 1 71 ? -2.711 0.412 -16.875 1 94.06 71 VAL A O 1
ATOM 553 N N . THR A 1 72 ? -0.899 1.15 -15.742 1 96.69 72 THR A N 1
ATOM 554 C CA . THR A 1 72 ? -1.6 1.326 -14.477 1 96.69 72 THR A CA 1
ATOM 555 C C . THR A 1 72 ? -2.74 2.33 -14.625 1 96.69 72 THR A C 1
ATOM 557 O O . THR A 1 72 ? -3.867 2.062 -14.203 1 96.69 72 THR A O 1
ATOM 560 N N . SER A 1 73 ? -2.445 3.457 -15.25 1 96.19 73 SER A N 1
ATOM 561 C CA . SER A 1 73 ? -3.422 4.531 -15.406 1 96.19 73 SER A CA 1
ATOM 562 C C . SER A 1 73 ? -4.59 4.094 -16.281 1 96.19 73 SER A C 1
ATOM 564 O O . SER A 1 73 ? -5.754 4.293 -15.922 1 96.19 73 SER A O 1
ATOM 566 N N . GLU A 1 74 ? -4.266 3.486 -17.375 1 95.19 74 GLU A N 1
ATOM 567 C CA . GLU A 1 74 ? -5.301 3.074 -18.312 1 95.19 74 GLU A CA 1
ATOM 568 C C . GLU A 1 74 ? -6.188 1.983 -17.719 1 95.19 74 GLU A C 1
ATOM 570 O O . GLU A 1 74 ? -7.414 2.049 -17.828 1 95.19 74 GLU A O 1
ATOM 575 N N . ALA A 1 75 ? -5.551 1.002 -17.156 1 95.88 75 ALA A N 1
ATOM 576 C CA . ALA A 1 75 ? -6.305 -0.086 -16.531 1 95.88 75 ALA A CA 1
ATOM 577 C C . ALA A 1 75 ? -7.211 0.438 -15.43 1 95.88 75 ALA A C 1
ATOM 579 O O . ALA A 1 75 ? -8.398 0.094 -15.367 1 95.88 75 ALA A O 1
ATOM 580 N N . MET A 1 76 ? -6.691 1.3 -14.547 1 97.44 76 MET A N 1
ATOM 581 C CA . MET A 1 76 ? -7.441 1.825 -13.414 1 97.44 76 MET A CA 1
ATOM 582 C C . MET A 1 76 ? -8.672 2.592 -13.875 1 97.44 76 MET A C 1
ATOM 584 O O . MET A 1 76 ? -9.773 2.383 -13.359 1 97.44 76 MET A O 1
ATOM 588 N N . LYS A 1 77 ? -8.484 3.473 -14.828 1 96.62 77 LYS A N 1
ATOM 589 C CA . LYS A 1 77 ? -9.578 4.312 -15.297 1 96.62 77 LYS A CA 1
ATOM 590 C C . LYS A 1 77 ? -10.672 3.477 -15.961 1 96.62 77 LYS A C 1
ATOM 592 O O . LYS A 1 77 ? -11.859 3.668 -15.688 1 96.62 77 LYS A O 1
ATOM 597 N N . LYS A 1 78 ? -10.289 2.539 -16.812 1 96.75 78 LYS A N 1
ATOM 598 C CA . LYS A 1 78 ? -11.258 1.702 -17.516 1 96.75 78 LYS A CA 1
ATOM 599 C C . LYS A 1 78 ? -11.992 0.785 -16.547 1 96.75 78 LYS A C 1
ATOM 601 O O . LYS A 1 78 ? -13.203 0.563 -16.688 1 96.75 78 LYS A O 1
ATOM 606 N N . LEU A 1 79 ? -11.25 0.234 -15.633 1 97.88 79 LEU A N 1
ATOM 607 C CA . LEU A 1 79 ? -11.875 -0.639 -14.648 1 97.88 79 LEU A CA 1
ATOM 608 C C . LEU A 1 79 ? -12.828 0.143 -13.758 1 97.88 79 LEU A C 1
ATOM 610 O O . LEU A 1 79 ? -13.891 -0.365 -13.375 1 97.88 79 LEU A O 1
ATOM 614 N N . GLU A 1 80 ? -12.422 1.356 -13.367 1 97.75 80 GLU A N 1
ATOM 615 C CA . GLU A 1 80 ? -13.312 2.199 -12.578 1 97.75 80 GLU A CA 1
ATOM 616 C C . GLU A 1 80 ? -14.633 2.438 -13.297 1 97.75 80 GLU A C 1
ATOM 618 O O . GLU A 1 80 ? -15.703 2.387 -12.688 1 97.75 80 GLU A O 1
ATOM 623 N N . ASP A 1 81 ? -14.531 2.68 -14.609 1 97.5 81 ASP A N 1
ATOM 624 C CA . ASP A 1 81 ? -15.727 2.879 -15.414 1 97.5 81 ASP A CA 1
ATOM 625 C C . ASP A 1 81 ? -16.656 1.665 -15.328 1 97.5 81 ASP A C 1
ATOM 627 O O . ASP A 1 81 ? -17.859 1.812 -15.172 1 97.5 81 ASP A O 1
ATOM 631 N N . ILE A 1 82 ? -16.109 0.523 -15.453 1 98.12 82 ILE A N 1
ATOM 632 C CA . ILE A 1 82 ? -16.891 -0.712 -15.43 1 98.12 82 ILE A CA 1
ATOM 633 C C . ILE A 1 82 ? -17.484 -0.927 -14.039 1 98.12 82 ILE A C 1
ATOM 635 O O . ILE A 1 82 ? -18.625 -1.34 -13.906 1 98.12 82 ILE A O 1
ATOM 639 N N . ILE A 1 83 ? -16.703 -0.652 -12.984 1 98.62 83 ILE A N 1
ATOM 640 C CA . ILE A 1 83 ? -17.156 -0.822 -11.609 1 98.62 83 ILE A CA 1
ATOM 641 C C . ILE A 1 83 ? -18.328 0.118 -11.336 1 98.62 83 ILE A C 1
ATOM 643 O O . ILE A 1 83 ? -19.312 -0.271 -10.695 1 98.62 83 ILE A O 1
ATOM 647 N N . GLN A 1 84 ? -18.219 1.338 -11.836 1 97.44 84 GLN A N 1
ATOM 648 C CA . GLN A 1 84 ? -19.281 2.316 -11.633 1 97.44 84 GLN A CA 1
ATOM 649 C C . GLN A 1 84 ? -20.531 1.938 -12.422 1 97.44 84 GLN A C 1
ATOM 651 O O . GLN A 1 84 ? -21.656 2.223 -11.992 1 97.44 84 GLN A O 1
ATOM 656 N N . LYS A 1 85 ? -20.328 1.279 -13.516 1 97.81 85 LYS A N 1
ATOM 657 C CA . LYS A 1 85 ? -21.438 0.825 -14.352 1 97.81 85 LYS A CA 1
ATOM 658 C C . LYS A 1 85 ? -22.125 -0.396 -13.734 1 97.81 85 LYS A C 1
ATOM 660 O O . LYS A 1 85 ? -23.344 -0.44 -13.625 1 97.81 85 LYS A O 1
ATOM 665 N N . GLU A 1 86 ? -21.328 -1.382 -13.289 1 98.06 86 GLU A N 1
ATOM 666 C CA . GLU A 1 86 ? -21.844 -2.67 -12.82 1 98.06 86 GLU A CA 1
ATOM 667 C C . GLU A 1 86 ? -22.219 -2.613 -11.344 1 98.06 86 GLU A C 1
ATOM 669 O O . GLU A 1 86 ? -23.031 -3.408 -10.883 1 98.06 86 GLU A O 1
ATOM 674 N N . VAL A 1 87 ? -21.578 -1.726 -10.594 1 98.19 87 VAL A N 1
ATOM 675 C CA . VAL A 1 87 ? -21.766 -1.536 -9.164 1 98.19 87 VAL A CA 1
ATOM 676 C C . VAL A 1 87 ? -21.688 -2.883 -8.445 1 98.19 87 VAL A C 1
ATOM 678 O O . VAL A 1 87 ? -22.609 -3.266 -7.719 1 98.19 87 VAL A O 1
ATOM 681 N N . PRO A 1 88 ? -20.641 -3.641 -8.664 1 98.81 88 PRO A N 1
ATOM 682 C CA . PRO A 1 88 ? -20.5 -4.922 -7.969 1 98.81 88 PRO A CA 1
ATOM 683 C C . PRO A 1 88 ? -20.469 -4.766 -6.449 1 98.81 88 PRO A C 1
ATOM 685 O O . PRO A 1 88 ? -20.094 -3.701 -5.945 1 98.81 88 PRO A O 1
ATOM 688 N N . ASP A 1 89 ? -20.891 -5.812 -5.742 1 98.88 89 ASP A N 1
ATOM 689 C CA . ASP A 1 89 ? -20.828 -5.82 -4.281 1 98.88 89 ASP A CA 1
ATOM 690 C C . ASP A 1 89 ? -19.406 -6.086 -3.793 1 98.88 89 ASP A C 1
ATOM 692 O O . ASP A 1 89 ? -19.062 -5.723 -2.668 1 98.88 89 ASP A O 1
ATOM 696 N N . MET A 1 90 ? -18.594 -6.711 -4.621 1 98.88 90 MET A N 1
ATOM 697 C CA . MET A 1 90 ? -17.188 -6.984 -4.312 1 98.88 90 MET A CA 1
ATOM 698 C C . MET A 1 90 ? -16.375 -7.156 -5.59 1 98.88 90 MET A C 1
ATOM 700 O O . MET A 1 90 ? -16.891 -7.645 -6.598 1 98.88 90 MET A O 1
ATOM 704 N N . VAL A 1 91 ? -15.188 -6.727 -5.566 1 98.94 91 VAL A N 1
ATOM 705 C CA . VAL A 1 91 ? -14.219 -6.949 -6.637 1 98.94 91 VAL A CA 1
ATOM 706 C C . VAL A 1 91 ? -13.141 -7.926 -6.168 1 98.94 91 VAL A C 1
ATOM 708 O O . VAL A 1 91 ? -12.539 -7.73 -5.109 1 98.94 91 VAL A O 1
ATOM 711 N N . LEU A 1 92 ? -12.945 -9 -6.898 1 98.94 92 LEU A N 1
ATOM 712 C CA . LEU A 1 92 ? -11.867 -9.945 -6.645 1 98.94 92 LEU A CA 1
ATOM 713 C C . LEU A 1 92 ? -10.703 -9.711 -7.598 1 98.94 92 LEU A C 1
ATOM 715 O O . LEU A 1 92 ? -10.883 -9.688 -8.812 1 98.94 92 LEU A O 1
ATOM 719 N N . VAL A 1 93 ? -9.562 -9.5 -7.031 1 98.81 93 VAL A N 1
ATOM 720 C CA . VAL A 1 93 ? -8.32 -9.43 -7.797 1 98.81 93 VAL A CA 1
ATOM 721 C C . VAL A 1 93 ? -7.395 -10.57 -7.395 1 98.81 93 VAL A C 1
ATOM 723 O O . VAL A 1 93 ? -7.605 -11.219 -6.363 1 98.81 93 VAL A O 1
ATOM 726 N N . HIS A 1 94 ? -6.371 -10.836 -8.242 1 97.81 94 HIS A N 1
ATOM 727 C CA . HIS A 1 94 ? -5.543 -12.008 -7.988 1 97.81 94 HIS A CA 1
ATOM 728 C C . HIS A 1 94 ? -4.059 -11.672 -8.078 1 97.81 94 HIS A C 1
ATOM 730 O O . HIS A 1 94 ? -3.609 -11.086 -9.07 1 97.81 94 HIS A O 1
ATOM 736 N N . GLY A 1 95 ? -3.373 -12.07 -7.074 1 95.94 95 GLY A N 1
ATOM 737 C CA . GLY A 1 95 ? -1.92 -12.078 -7.148 1 95.94 95 GLY A CA 1
ATOM 738 C C . GLY A 1 95 ? -1.305 -10.703 -7.023 1 95.94 95 GLY A C 1
ATOM 739 O O . GLY A 1 95 ? -1.548 -9.992 -6.043 1 95.94 95 GLY A O 1
ATOM 740 N N . ASP A 1 96 ? -0.562 -10.359 -8.125 1 96.12 96 ASP A N 1
ATOM 741 C CA . ASP A 1 96 ? 0.333 -9.242 -7.855 1 96.12 96 ASP A CA 1
ATOM 742 C C . ASP A 1 96 ? 0.608 -8.438 -9.125 1 96.12 96 ASP A C 1
ATOM 744 O O . ASP A 1 96 ? 1.493 -7.582 -9.141 1 96.12 96 ASP A O 1
ATOM 748 N N . THR A 1 97 ? -0.094 -8.703 -10.188 1 95 97 THR A N 1
ATOM 749 C CA . THR A 1 97 ? 0.175 -8.039 -11.461 1 95 97 THR A CA 1
ATOM 750 C C . THR A 1 97 ? -0.28 -6.578 -11.414 1 95 97 THR A C 1
ATOM 752 O O . THR A 1 97 ? -0.895 -6.145 -10.438 1 95 97 THR A O 1
ATOM 755 N N . VAL A 1 98 ? 0.08 -5.809 -12.477 1 95.44 98 VAL A N 1
ATOM 756 C CA . VAL A 1 98 ? -0.382 -4.434 -12.602 1 95.44 98 VAL A CA 1
ATOM 757 C C . VAL A 1 98 ? -1.905 -4.406 -12.711 1 95.44 98 VAL A C 1
ATOM 759 O O . VAL A 1 98 ? -2.555 -3.502 -12.18 1 95.44 98 VAL A O 1
ATOM 762 N N . THR A 1 99 ? -2.469 -5.43 -13.336 1 95.56 99 THR A N 1
ATOM 763 C CA . THR A 1 99 ? -3.918 -5.574 -13.414 1 95.56 99 THR A CA 1
ATOM 764 C C . THR A 1 99 ? -4.523 -5.703 -12.023 1 95.56 99 THR A C 1
ATOM 766 O O . THR A 1 99 ? -5.543 -5.078 -11.719 1 95.56 99 THR A O 1
ATOM 769 N N . THR A 1 100 ? -3.879 -6.516 -11.234 1 97.75 100 THR A N 1
ATOM 770 C CA . THR A 1 100 ? -4.328 -6.734 -9.867 1 97.75 100 THR A CA 1
ATOM 771 C C . THR A 1 100 ? -4.348 -5.422 -9.086 1 97.75 100 THR A C 1
ATOM 773 O O . THR A 1 100 ? -5.355 -5.078 -8.469 1 97.75 100 THR A O 1
ATOM 776 N N . PHE A 1 101 ? -3.256 -4.691 -9.188 1 98.44 101 PHE A N 1
ATOM 777 C CA . PHE A 1 101 ? -3.123 -3.436 -8.461 1 98.44 101 PHE A CA 1
ATOM 778 C C . PHE A 1 101 ? -4.113 -2.398 -8.984 1 98.44 101 PHE A C 1
ATOM 780 O O . PHE A 1 101 ? -4.836 -1.775 -8.203 1 98.44 101 PHE A O 1
ATOM 787 N N . SER A 1 102 ? -4.18 -2.207 -10.281 1 98.12 102 SER A N 1
ATOM 788 C CA . SER A 1 102 ? -5.082 -1.234 -10.891 1 98.12 102 SER A CA 1
ATOM 789 C C . SER A 1 102 ? -6.539 -1.545 -10.562 1 98.12 102 SER A C 1
ATOM 791 O O . SER A 1 102 ? -7.336 -0.635 -10.328 1 98.12 102 SER A O 1
ATOM 793 N N . GLY A 1 103 ? -6.855 -2.822 -10.609 1 98.5 103 GLY A N 1
ATOM 794 C CA . GLY A 1 103 ? -8.211 -3.227 -10.266 1 98.5 103 GLY A CA 1
ATOM 795 C C . GLY A 1 103 ? -8.578 -2.918 -8.82 1 98.5 103 GLY A C 1
ATOM 796 O O . GLY A 1 103 ? -9.672 -2.424 -8.547 1 98.5 103 GLY A O 1
ATOM 797 N N . ALA A 1 104 ? -7.664 -3.221 -7.895 1 98.88 104 ALA A N 1
ATOM 798 C CA . ALA A 1 104 ? -7.891 -2.934 -6.48 1 98.88 104 ALA A CA 1
ATOM 799 C C . ALA A 1 104 ? -8.047 -1.435 -6.246 1 98.88 104 ALA A C 1
ATOM 801 O O . ALA A 1 104 ? -8.93 -1.006 -5.5 1 98.88 104 ALA A O 1
ATOM 802 N N . LEU A 1 105 ? -7.16 -0.644 -6.91 1 98.75 105 LEU A N 1
ATOM 803 C CA . LEU A 1 105 ? -7.207 0.805 -6.742 1 98.75 105 LEU A CA 1
ATOM 804 C C . LEU A 1 105 ? -8.516 1.373 -7.273 1 98.75 105 LEU A C 1
ATOM 806 O O . LEU A 1 105 ? -9.117 2.246 -6.648 1 98.75 105 LEU A O 1
ATOM 810 N N . ALA A 1 106 ? -8.969 0.911 -8.43 1 98.62 106 ALA A N 1
ATOM 811 C CA . ALA A 1 106 ? -10.25 1.319 -9 1 98.62 106 ALA A CA 1
ATOM 812 C C . ALA A 1 106 ? -11.398 0.984 -8.055 1 98.62 106 ALA A C 1
ATOM 814 O O . ALA A 1 106 ? -12.312 1.791 -7.867 1 98.62 106 ALA A O 1
ATOM 815 N N . ALA A 1 107 ? -11.383 -0.199 -7.48 1 98.88 107 ALA A N 1
ATOM 816 C CA . ALA A 1 107 ? -12.406 -0.618 -6.531 1 98.88 107 ALA A CA 1
ATOM 817 C C . ALA A 1 107 ? -12.406 0.269 -5.289 1 98.88 107 ALA A C 1
ATOM 819 O O . ALA A 1 107 ? -13.461 0.667 -4.801 1 98.88 107 ALA A O 1
ATOM 820 N N . PHE A 1 108 ? -11.219 0.57 -4.773 1 98.75 108 PHE A N 1
ATOM 821 C CA . PHE A 1 108 ? -11.078 1.442 -3.615 1 98.75 108 PHE A CA 1
ATOM 822 C C . PHE A 1 108 ? -11.68 2.814 -3.895 1 98.75 108 PHE A C 1
ATOM 824 O O . PHE A 1 108 ? -12.445 3.34 -3.086 1 98.75 108 PHE A O 1
ATOM 831 N N . TYR A 1 109 ? -11.266 3.387 -5.102 1 98.38 109 TYR A N 1
ATOM 832 C CA . TYR A 1 109 ? -11.773 4.707 -5.461 1 98.38 109 TYR A CA 1
ATOM 833 C C . TYR A 1 109 ? -13.289 4.68 -5.621 1 98.38 109 TYR A C 1
ATOM 835 O O . TYR A 1 109 ? -13.961 5.703 -5.441 1 98.38 109 TYR A O 1
ATOM 843 N N . SER A 1 110 ? -13.859 3.521 -5.914 1 98.06 110 SER A N 1
ATOM 844 C CA . SER A 1 110 ? -15.297 3.355 -6.062 1 98.06 110 SER A CA 1
ATOM 845 C C . SER A 1 110 ? -15.945 2.916 -4.754 1 98.06 110 SER A C 1
ATOM 847 O O . SER A 1 110 ? -17.156 2.658 -4.707 1 98.06 110 SER A O 1
ATOM 849 N N . GLN A 1 111 ? -15.125 2.793 -3.713 1 97.88 111 GLN A N 1
ATOM 850 C CA . GLN A 1 111 ? -15.547 2.373 -2.381 1 97.88 111 GLN A CA 1
ATOM 851 C C . GLN A 1 111 ? -16.297 1.042 -2.434 1 97.88 111 GLN A C 1
ATOM 853 O O . GLN A 1 111 ? -17.359 0.893 -1.825 1 97.88 111 GLN A O 1
ATOM 858 N N . THR A 1 112 ? -15.82 0.111 -3.291 1 98.62 112 THR A N 1
ATOM 859 C CA . THR A 1 112 ? -16.312 -1.26 -3.408 1 98.62 112 THR A CA 1
ATOM 860 C C . THR A 1 112 ? -15.391 -2.223 -2.656 1 98.62 112 THR A C 1
ATOM 862 O O . THR A 1 112 ? -14.164 -2.148 -2.779 1 98.62 112 THR A O 1
ATOM 865 N N . PRO A 1 113 ? -15.953 -3.17 -1.832 1 98.69 113 PRO A N 1
ATOM 866 C CA . PRO A 1 113 ? -15.133 -4.148 -1.12 1 98.69 113 PRO A CA 1
ATOM 867 C C . PRO A 1 113 ? -14.203 -4.93 -2.051 1 98.69 113 PRO A C 1
ATOM 869 O O . PRO A 1 113 ? -14.578 -5.238 -3.186 1 98.69 113 PRO A O 1
ATOM 872 N N . ILE A 1 114 ? -13 -5.258 -1.53 1 98.94 114 ILE A N 1
ATOM 873 C CA . ILE A 1 114 ? -11.984 -5.91 -2.346 1 98.94 114 ILE A CA 1
ATOM 874 C C . ILE A 1 114 ? -11.586 -7.242 -1.713 1 98.94 114 ILE A C 1
ATOM 876 O O . ILE A 1 114 ? -11.281 -7.305 -0.521 1 98.94 114 ILE A O 1
ATOM 880 N N . GLY A 1 115 ? -11.695 -8.32 -2.422 1 98.94 115 GLY A N 1
ATOM 881 C CA . GLY A 1 115 ? -11.086 -9.594 -2.068 1 98.94 115 GLY A CA 1
ATOM 882 C C . GLY A 1 115 ? -9.805 -9.875 -2.83 1 98.94 115 GLY A C 1
ATOM 883 O O . GLY A 1 115 ? -9.758 -9.734 -4.055 1 98.94 115 GLY A O 1
ATOM 884 N N . HIS A 1 116 ? -8.773 -10.203 -2.133 1 98.94 116 HIS A N 1
ATOM 885 C CA . HIS A 1 116 ? -7.469 -10.461 -2.723 1 98.94 116 HIS A CA 1
ATOM 886 C C . HIS A 1 116 ? -7.145 -11.953 -2.725 1 98.94 116 HIS A C 1
ATOM 888 O O . HIS A 1 116 ? -6.781 -12.516 -1.689 1 98.94 116 HIS A O 1
ATOM 894 N N . VAL A 1 117 ? -7.227 -12.578 -3.916 1 98.75 117 VAL A N 1
ATOM 895 C CA . VAL A 1 117 ? -6.91 -13.992 -4.086 1 98.75 117 VAL A CA 1
ATOM 896 C C . VAL A 1 117 ? -5.402 -14.172 -4.23 1 98.75 117 VAL A C 1
ATOM 898 O O . VAL A 1 117 ? -4.742 -13.398 -4.926 1 98.75 117 VAL A O 1
ATOM 901 N N . GLU A 1 118 ? -4.867 -15.234 -3.549 1 96.75 118 GLU A N 1
ATOM 902 C CA . GLU A 1 118 ? -3.432 -15.484 -3.441 1 96.75 118 GLU A CA 1
ATOM 903 C C . GLU A 1 118 ? -2.727 -14.328 -2.742 1 96.75 118 GLU A C 1
ATOM 905 O O . GLU A 1 118 ? -1.707 -13.828 -3.227 1 96.75 118 GLU A O 1
ATOM 910 N N . ALA A 1 119 ? -3.285 -13.898 -1.656 1 97.56 119 ALA A N 1
ATOM 911 C CA . ALA A 1 119 ? -2.76 -12.797 -0.86 1 97.56 119 ALA A CA 1
ATOM 912 C C . ALA A 1 119 ? -1.628 -13.258 0.05 1 97.56 119 ALA A C 1
ATOM 914 O O . ALA A 1 119 ? -1.592 -14.422 0.458 1 97.56 119 ALA A O 1
ATOM 915 N N . GLY A 1 120 ? -0.69 -12.352 0.323 1 95.75 120 GLY A N 1
ATOM 916 C CA . GLY A 1 120 ? 0.169 -12.562 1.479 1 95.75 120 GLY A CA 1
ATOM 917 C C . GLY A 1 120 ? 1.562 -13.039 1.107 1 95.75 120 GLY A C 1
ATOM 918 O O . GLY A 1 120 ? 2.465 -13.047 1.947 1 95.75 120 GLY A O 1
ATOM 919 N N . LEU A 1 121 ? 1.771 -13.461 -0.182 1 91.44 121 LEU A N 1
ATOM 920 C CA . LEU A 1 121 ? 3.135 -13.789 -0.581 1 91.44 121 LEU A CA 1
ATOM 921 C C . LEU A 1 121 ? 4.055 -12.586 -0.426 1 91.44 121 LEU A C 1
ATOM 923 O O . LEU A 1 121 ? 3.639 -11.445 -0.666 1 91.44 121 LEU A O 1
ATOM 927 N N . ARG A 1 122 ? 5.375 -12.875 0.031 1 93.5 122 ARG A N 1
ATOM 928 C CA . ARG A 1 122 ? 6.305 -11.766 0.239 1 93.5 122 ARG A CA 1
ATOM 929 C C . ARG A 1 122 ? 7.73 -12.172 -0.124 1 93.5 122 ARG A C 1
ATOM 931 O O . ARG A 1 122 ? 8.164 -13.281 0.186 1 93.5 122 ARG A O 1
ATOM 938 N N . SER A 1 123 ? 8.367 -11.336 -0.839 1 86.94 123 SER A N 1
ATOM 939 C CA . SER A 1 123 ? 9.82 -11.406 -0.949 1 86.94 123 SER A CA 1
ATOM 940 C C . SER A 1 123 ? 10.492 -10.383 -0.042 1 86.94 123 SER A C 1
ATOM 942 O O . SER A 1 123 ? 11.664 -10.523 0.305 1 86.94 123 SER A O 1
ATOM 944 N N . TYR A 1 124 ? 9.812 -9.273 0.298 1 90.5 124 TYR A N 1
ATOM 945 C CA . TYR A 1 124 ? 10.219 -8.109 1.065 1 90.5 124 TYR A CA 1
ATOM 946 C C . TYR A 1 124 ? 11.375 -7.387 0.385 1 90.5 124 TYR A C 1
ATOM 948 O O . TYR A 1 124 ? 12.133 -6.656 1.034 1 90.5 124 TYR A O 1
ATOM 956 N N . ASN A 1 125 ? 11.555 -7.773 -0.892 1 92 125 ASN A N 1
ATOM 957 C CA . ASN A 1 125 ? 12.445 -7.008 -1.753 1 92 125 ASN A CA 1
ATOM 958 C C . ASN A 1 125 ? 11.672 -6.121 -2.723 1 92 125 ASN A C 1
ATOM 960 O O . ASN A 1 125 ? 11.078 -6.613 -3.686 1 92 125 ASN A O 1
ATOM 964 N N . LYS A 1 126 ? 11.781 -4.836 -2.469 1 94.31 126 LYS A N 1
ATOM 965 C CA . LYS A 1 126 ? 10.977 -3.822 -3.148 1 94.31 126 LYS A CA 1
ATOM 966 C C . LYS A 1 126 ? 11.062 -3.979 -4.664 1 94.31 126 LYS A C 1
ATOM 968 O O . LYS A 1 126 ? 10.078 -3.754 -5.375 1 94.31 126 LYS A O 1
ATOM 973 N N . TYR A 1 127 ? 12.203 -4.41 -5.168 1 94.75 127 TYR A N 1
ATOM 974 C CA . TYR A 1 127 ? 12.422 -4.402 -6.609 1 94.75 127 TYR A CA 1
ATOM 975 C C . TYR A 1 127 ? 12.531 -5.82 -7.152 1 94.75 127 TYR A C 1
ATOM 977 O O . TYR A 1 127 ? 12.992 -6.023 -8.281 1 94.75 127 TYR A O 1
ATOM 985 N N . SER A 1 128 ? 11.977 -6.855 -6.281 1 88.62 128 SER A N 1
ATOM 986 C CA . SER A 1 128 ? 12.07 -8.242 -6.727 1 88.62 128 SER A CA 1
ATOM 987 C C . SER A 1 128 ? 10.969 -9.094 -6.113 1 88.62 128 SER A C 1
ATOM 989 O O . SER A 1 128 ? 11.031 -9.445 -4.934 1 88.62 128 SER A O 1
ATOM 991 N N . PRO A 1 129 ? 10.102 -9.609 -6.934 1 87.56 129 PRO A N 1
ATOM 992 C CA . PRO A 1 129 ? 9.93 -9.242 -8.344 1 87.56 129 PRO A CA 1
ATOM 993 C C . PRO A 1 129 ? 9.414 -7.812 -8.523 1 87.56 129 PRO A C 1
ATOM 995 O O . PRO A 1 129 ? 8.688 -7.305 -7.668 1 87.56 129 PRO A O 1
ATOM 998 N N . TYR A 1 130 ? 9.883 -7.129 -9.633 1 92.75 130 TYR A N 1
ATOM 999 C CA . TYR A 1 130 ? 9.453 -5.77 -9.953 1 92.75 130 TYR A CA 1
ATOM 1000 C C . TYR A 1 130 ? 8.492 -5.77 -11.133 1 92.75 130 TYR A C 1
ATOM 1002 O O . TYR A 1 130 ? 8.789 -6.328 -12.195 1 92.75 130 TYR A O 1
ATOM 1010 N N . PRO A 1 131 ? 7.375 -5.137 -10.859 1 96.25 131 PRO A N 1
ATOM 1011 C CA . PRO A 1 131 ? 6.895 -4.344 -9.727 1 96.25 131 PRO A CA 1
ATOM 1012 C C . PRO A 1 131 ? 5.961 -5.129 -8.805 1 96.25 131 PRO A C 1
ATOM 1014 O O . PRO A 1 131 ? 5.32 -4.547 -7.93 1 96.25 131 PRO A O 1
ATOM 1017 N N . GLU A 1 132 ? 5.895 -6.402 -8.945 1 95.31 132 GLU A N 1
ATOM 1018 C CA . GLU A 1 132 ? 4.863 -7.281 -8.406 1 95.31 132 GLU A CA 1
ATOM 1019 C C . GLU A 1 132 ? 4.879 -7.277 -6.879 1 95.31 132 GLU A C 1
ATOM 1021 O O . GLU A 1 132 ? 3.822 -7.297 -6.246 1 95.31 132 GLU A O 1
ATOM 1026 N N . GLU A 1 133 ? 6.105 -7.227 -6.246 1 95.56 133 GLU A N 1
ATOM 1027 C CA . GLU A 1 133 ? 6.195 -7.254 -4.789 1 95.56 133 GLU A CA 1
ATOM 1028 C C . GLU A 1 133 ? 5.445 -6.082 -4.168 1 95.56 133 GLU A C 1
ATOM 1030 O O . GLU A 1 133 ? 4.668 -6.262 -3.23 1 95.56 133 GLU A O 1
ATOM 1035 N N . ILE A 1 134 ? 5.625 -4.91 -4.75 1 98.06 134 ILE A N 1
ATOM 1036 C CA . ILE A 1 134 ? 4.98 -3.721 -4.207 1 98.06 134 ILE A CA 1
ATOM 1037 C C . ILE A 1 134 ? 3.492 -3.744 -4.543 1 98.06 134 ILE A C 1
ATOM 1039 O O . ILE A 1 134 ? 2.658 -3.348 -3.727 1 98.06 134 ILE A O 1
ATOM 1043 N N . ASN A 1 135 ? 3.176 -4.254 -5.758 1 98.06 135 ASN A N 1
ATOM 1044 C CA . ASN A 1 135 ? 1.772 -4.379 -6.137 1 98.06 135 ASN A CA 1
ATOM 1045 C C . ASN A 1 135 ? 0.983 -5.18 -5.105 1 98.06 135 ASN A C 1
ATOM 1047 O O . ASN A 1 135 ? -0.05 -4.723 -4.613 1 98.06 135 ASN A O 1
ATOM 1051 N N . ARG A 1 136 ? 1.463 -6.344 -4.84 1 97.94 136 ARG A N 1
ATOM 1052 C CA . ARG A 1 136 ? 0.677 -7.215 -3.973 1 97.94 136 ARG A CA 1
ATOM 1053 C C . ARG A 1 136 ? 0.607 -6.66 -2.555 1 97.94 136 ARG A C 1
ATOM 1055 O O . ARG A 1 136 ? -0.404 -6.82 -1.869 1 97.94 136 ARG A O 1
ATOM 1062 N N . GLN A 1 137 ? 1.649 -5.957 -2.098 1 98.19 137 GLN A N 1
ATOM 1063 C CA . GLN A 1 137 ? 1.597 -5.355 -0.77 1 98.19 137 GLN A CA 1
ATOM 1064 C C . GLN A 1 137 ? 0.594 -4.203 -0.727 1 98.19 137 GLN A C 1
ATOM 1066 O O . GLN A 1 137 ? -0.149 -4.059 0.246 1 98.19 137 GLN A O 1
ATOM 1071 N N . MET A 1 138 ? 0.595 -3.375 -1.788 1 98.69 138 MET A N 1
ATOM 1072 C CA . MET A 1 138 ? -0.359 -2.27 -1.833 1 98.69 138 MET A CA 1
ATOM 1073 C C . MET A 1 138 ? -1.791 -2.791 -1.896 1 98.69 138 MET A C 1
ATOM 1075 O O . MET A 1 138 ? -2.688 -2.234 -1.26 1 98.69 138 MET A O 1
ATOM 1079 N N . VAL A 1 139 ? -1.985 -3.844 -2.666 1 98.75 139 VAL A N 1
ATOM 1080 C CA . VAL A 1 139 ? -3.311 -4.453 -2.699 1 98.75 139 VAL A CA 1
ATOM 1081 C C . VAL A 1 139 ? -3.699 -4.918 -1.298 1 98.75 139 VAL A C 1
ATOM 1083 O O . VAL A 1 139 ? -4.852 -4.773 -0.886 1 98.75 139 VAL A O 1
ATOM 1086 N N . GLY A 1 140 ? -2.74 -5.496 -0.577 1 98.44 140 GLY A N 1
ATOM 1087 C CA . GLY A 1 140 ? -2.984 -5.918 0.793 1 98.44 140 GLY A CA 1
ATOM 1088 C C . GLY A 1 140 ? -3.477 -4.793 1.686 1 98.44 140 GLY A C 1
ATOM 1089 O O . GLY A 1 140 ? -4.254 -5.023 2.615 1 98.44 140 GLY A O 1
ATOM 1090 N N . VAL A 1 141 ? -3.061 -3.557 1.436 1 98.25 141 VAL A N 1
ATOM 1091 C CA . VAL A 1 141 ? -3.461 -2.391 2.217 1 98.25 141 VAL A CA 1
ATOM 1092 C C . VAL A 1 141 ? -4.934 -2.076 1.956 1 98.25 141 VAL A C 1
ATOM 1094 O O . VAL A 1 141 ? -5.656 -1.668 2.867 1 98.25 141 VAL A O 1
ATOM 1097 N N . MET A 1 142 ? -5.398 -2.299 0.773 1 98.56 142 MET A N 1
ATOM 1098 C CA . MET A 1 142 ? -6.727 -1.875 0.346 1 98.56 142 MET A CA 1
ATOM 1099 C C . MET A 1 142 ? -7.75 -2.98 0.58 1 98.56 142 MET A C 1
ATOM 1101 O O . MET A 1 142 ? -8.945 -2.709 0.703 1 98.56 142 MET A O 1
ATOM 1105 N N . ALA A 1 143 ? -7.363 -4.246 0.633 1 98.81 143 ALA A N 1
ATOM 1106 C CA . ALA A 1 143 ? -8.258 -5.395 0.575 1 98.81 143 ALA A CA 1
ATOM 1107 C C . ALA A 1 143 ? -9.078 -5.52 1.857 1 98.81 143 ALA A C 1
ATOM 1109 O O . ALA A 1 143 ? -8.594 -5.188 2.943 1 98.81 143 ALA A O 1
ATOM 1110 N N . ASP A 1 144 ? -10.273 -6.043 1.73 1 98.56 144 ASP A N 1
ATOM 1111 C CA . ASP A 1 144 ? -11.172 -6.309 2.848 1 98.56 144 ASP A CA 1
ATOM 1112 C C . ASP A 1 144 ? -11.125 -7.777 3.26 1 98.56 144 ASP A C 1
ATOM 1114 O O . ASP A 1 144 ? -11.375 -8.109 4.418 1 98.56 144 ASP A O 1
ATOM 1118 N N . LEU A 1 145 ? -10.875 -8.633 2.297 1 98.75 145 LEU A N 1
ATOM 1119 C CA . LEU A 1 145 ? -10.656 -10.062 2.51 1 98.75 145 LEU A CA 1
ATOM 1120 C C . LEU A 1 145 ? -9.359 -10.516 1.841 1 98.75 145 LEU A C 1
ATOM 1122 O O . LEU A 1 145 ? -9.094 -10.156 0.692 1 98.75 145 LEU A O 1
ATOM 1126 N N . HIS A 1 146 ? -8.57 -11.219 2.605 1 98.81 146 HIS A N 1
ATOM 1127 C CA . HIS A 1 146 ? -7.324 -11.789 2.113 1 98.81 146 HIS A CA 1
ATOM 1128 C C . HIS A 1 146 ? -7.398 -13.312 2.043 1 98.81 146 HIS A C 1
ATOM 1130 O O . HIS A 1 146 ? -7.539 -13.977 3.07 1 98.81 146 HIS A O 1
ATOM 1136 N N . PHE A 1 147 ? -7.328 -13.836 0.85 1 98.69 147 PHE A N 1
ATOM 1137 C CA . PHE A 1 147 ? -7.316 -15.281 0.672 1 98.69 147 PHE A CA 1
ATOM 1138 C C . PHE A 1 147 ? -5.895 -15.789 0.467 1 98.69 147 PHE A C 1
ATOM 1140 O O . PHE A 1 147 ? -5.391 -15.805 -0.658 1 98.69 147 PHE A O 1
ATOM 1147 N N . ALA A 1 148 ? -5.305 -16.25 1.552 1 96.81 148 ALA A N 1
ATOM 1148 C CA . ALA A 1 148 ? -3.916 -16.703 1.542 1 96.81 148 ALA A CA 1
ATOM 1149 C C . ALA A 1 148 ? -3.828 -18.172 1.119 1 96.81 148 ALA A C 1
ATOM 1151 O O . ALA A 1 148 ? -4.555 -19.016 1.642 1 96.81 148 ALA A O 1
ATOM 1152 N N . PRO A 1 149 ? -2.945 -18.438 0.22 1 94.19 149 PRO A N 1
ATOM 1153 C CA . PRO A 1 149 ? -2.826 -19.828 -0.211 1 94.19 149 PRO A CA 1
ATOM 1154 C C . PRO A 1 149 ? -2.188 -20.719 0.85 1 94.19 149 PRO A C 1
ATOM 1156 O O . PRO A 1 149 ? -2.4 -21.938 0.848 1 94.19 149 PRO A O 1
ATOM 1159 N N . THR A 1 150 ? -1.376 -20.203 1.732 1 90.56 150 THR A N 1
ATOM 1160 C CA . THR A 1 150 ? -0.656 -20.984 2.73 1 90.56 150 THR A CA 1
ATOM 1161 C C . THR A 1 150 ? -0.689 -20.281 4.09 1 90.56 150 THR A C 1
ATOM 1163 O O . THR A 1 150 ? -1.054 -19.109 4.184 1 90.56 150 THR A O 1
ATOM 1166 N N . TYR A 1 151 ? -0.284 -21.062 5.117 1 91.56 151 TYR A N 1
ATOM 1167 C CA . TYR A 1 151 ? -0.174 -20.531 6.465 1 91.56 151 TYR A CA 1
ATOM 1168 C C . TYR A 1 151 ? 0.866 -19.422 6.523 1 91.56 151 TYR A C 1
ATOM 1170 O O . TYR A 1 151 ? 0.64 -18.375 7.152 1 91.56 151 TYR A O 1
ATOM 1178 N N . ASN A 1 152 ? 1.994 -19.641 5.859 1 90.06 152 ASN A N 1
ATOM 1179 C CA . ASN A 1 152 ? 3.049 -18.625 5.852 1 90.06 152 ASN A CA 1
ATOM 1180 C C . ASN A 1 152 ? 2.57 -17.312 5.227 1 90.06 152 ASN A C 1
ATOM 1182 O O . ASN A 1 152 ? 2.896 -16.234 5.719 1 90.06 152 ASN A O 1
ATOM 1186 N N . ALA A 1 153 ? 1.877 -17.406 4.148 1 92.81 153 ALA A N 1
ATOM 1187 C CA . ALA A 1 153 ? 1.33 -16.219 3.506 1 92.81 153 ALA A CA 1
ATOM 1188 C C . ALA A 1 153 ? 0.389 -15.469 4.445 1 92.81 153 ALA A C 1
ATOM 1190 O O . ALA A 1 153 ? 0.427 -14.234 4.523 1 92.81 153 ALA A O 1
ATOM 1191 N N . ALA A 1 154 ? -0.442 -16.203 5.18 1 96.12 154 ALA A N 1
ATOM 1192 C CA . ALA A 1 154 ? -1.348 -15.609 6.156 1 96.12 154 ALA A CA 1
ATOM 1193 C C . ALA A 1 154 ? -0.57 -14.898 7.262 1 96.12 154 ALA A C 1
ATOM 1195 O O . ALA A 1 154 ? -0.942 -13.797 7.684 1 96.12 154 ALA A O 1
ATOM 1196 N N . GLN A 1 155 ? 0.515 -15.508 7.695 1 95.12 155 GLN A N 1
ATOM 1197 C CA . GLN A 1 155 ? 1.318 -14.93 8.766 1 95.12 155 GLN A CA 1
ATOM 1198 C C . GLN A 1 155 ? 1.979 -13.633 8.32 1 95.12 155 GLN A C 1
ATOM 1200 O O . GLN A 1 155 ? 2.137 -12.703 9.117 1 95.12 155 GLN A O 1
ATOM 1205 N N . ASN A 1 156 ? 2.402 -13.633 7.078 1 94.88 156 ASN A N 1
ATOM 1206 C CA . ASN A 1 156 ? 2.945 -12.391 6.551 1 94.88 156 ASN A CA 1
ATOM 1207 C C . ASN A 1 156 ? 1.948 -11.242 6.684 1 94.88 156 ASN A C 1
ATOM 1209 O O . ASN A 1 156 ? 2.32 -10.125 7.062 1 94.88 156 ASN A O 1
ATOM 1213 N N . LEU A 1 157 ? 0.686 -11.523 6.363 1 97.5 157 LEU A N 1
ATOM 1214 C CA . LEU A 1 157 ? -0.369 -10.516 6.453 1 97.5 157 LEU A CA 1
ATOM 1215 C C . LEU A 1 157 ? -0.576 -10.07 7.895 1 97.5 157 LEU A C 1
ATOM 1217 O O . LEU A 1 157 ? -0.703 -8.875 8.172 1 97.5 157 LEU A O 1
ATOM 1221 N N . VAL A 1 158 ? -0.535 -10.992 8.812 1 97.44 158 VAL A N 1
ATOM 1222 C CA . VAL A 1 158 ? -0.707 -10.688 10.227 1 97.44 158 VAL A CA 1
ATOM 1223 C C . VAL A 1 158 ? 0.442 -9.805 10.711 1 97.44 158 VAL A C 1
ATOM 1225 O O . VAL A 1 158 ? 0.221 -8.82 11.414 1 97.44 158 VAL A O 1
ATOM 1228 N N . LYS A 1 159 ? 1.621 -10.156 10.312 1 95.75 159 LYS A N 1
ATOM 1229 C CA . LYS A 1 159 ? 2.807 -9.398 10.695 1 95.75 159 LYS A CA 1
ATOM 1230 C C . LYS A 1 159 ? 2.729 -7.957 10.188 1 95.75 159 LYS A C 1
ATOM 1232 O O . LYS A 1 159 ? 3.332 -7.055 10.773 1 95.75 159 LYS A O 1
ATOM 1237 N N . GLU A 1 160 ? 2.004 -7.77 9.164 1 96.25 160 GLU A N 1
ATOM 1238 C CA . GLU A 1 160 ? 1.874 -6.441 8.562 1 96.25 160 GLU A CA 1
ATOM 1239 C C . GLU A 1 160 ? 0.673 -5.695 9.141 1 96.25 160 GLU A C 1
ATOM 1241 O O . GLU A 1 160 ? 0.313 -4.621 8.648 1 96.25 160 GLU A O 1
ATOM 1246 N N . GLY A 1 161 ? 0.037 -6.273 10.07 1 94.75 161 GLY A N 1
ATOM 1247 C CA . GLY A 1 161 ? -0.995 -5.562 10.812 1 94.75 161 GLY A CA 1
ATOM 1248 C C . GLY A 1 161 ? -2.395 -5.848 10.305 1 94.75 161 GLY A C 1
ATOM 1249 O O . GLY A 1 161 ? -3.363 -5.234 10.758 1 94.75 161 GLY A O 1
ATOM 1250 N N . LYS A 1 162 ? -2.516 -6.758 9.32 1 96.88 162 LYS A N 1
ATOM 1251 C CA . LYS A 1 162 ? -3.859 -7.109 8.867 1 96.88 162 LYS A CA 1
ATOM 1252 C C . LYS A 1 162 ? -4.602 -7.918 9.938 1 96.88 162 LYS A C 1
ATOM 1254 O O . LYS A 1 162 ? -4.008 -8.766 10.602 1 96.88 162 LYS A O 1
ATOM 1259 N N . LEU A 1 163 ? -5.848 -7.68 10.102 1 95.81 163 LEU A N 1
ATOM 1260 C CA . LEU A 1 163 ? -6.637 -8.359 11.125 1 95.81 163 LEU A CA 1
ATOM 1261 C C . LEU A 1 163 ? -6.906 -9.805 10.734 1 95.81 163 LEU A C 1
ATOM 1263 O O . LEU A 1 163 ? -7.289 -10.086 9.594 1 95.81 163 LEU A O 1
ATOM 1267 N N . ALA A 1 164 ? -6.809 -10.68 11.641 1 95.69 164 ALA A N 1
ATOM 1268 C CA . ALA A 1 164 ? -6.969 -12.117 11.414 1 95.69 164 ALA A CA 1
ATOM 1269 C C . ALA A 1 164 ? -8.367 -12.438 10.898 1 95.69 164 ALA A C 1
ATOM 1271 O O . ALA A 1 164 ? -8.547 -13.344 10.086 1 95.69 164 ALA A O 1
ATOM 1272 N N . LYS A 1 165 ? -9.328 -11.711 11.32 1 95.25 165 LYS A N 1
ATOM 1273 C CA . LYS A 1 165 ? -10.711 -11.984 10.938 1 95.25 165 LYS A CA 1
ATOM 1274 C C . LYS A 1 165 ? -10.93 -11.727 9.445 1 95.25 165 LYS A C 1
ATOM 1276 O O . LYS A 1 165 ? -11.922 -12.188 8.875 1 95.25 165 LYS A O 1
ATOM 1281 N N . HIS A 1 166 ? -10.023 -10.984 8.805 1 97 166 HIS A N 1
ATOM 1282 C CA . HIS A 1 166 ? -10.141 -10.672 7.387 1 97 166 HIS A CA 1
ATOM 1283 C C . HIS A 1 166 ? -9.258 -11.586 6.543 1 97 166 HIS A C 1
ATOM 1285 O O . HIS A 1 166 ? -9.18 -11.43 5.324 1 97 166 HIS A O 1
ATOM 1291 N N . ILE A 1 167 ? -8.539 -12.555 7.184 1 98.19 167 ILE A N 1
ATOM 1292 C CA . ILE A 1 167 ? -7.609 -13.445 6.504 1 98.19 167 ILE A CA 1
ATOM 1293 C C . ILE A 1 167 ? -8.156 -14.867 6.504 1 98.19 167 ILE A C 1
ATOM 1295 O O . ILE A 1 167 ? -8.586 -15.375 7.543 1 98.19 167 ILE A O 1
ATOM 1299 N N . ALA A 1 168 ? -8.234 -15.484 5.367 1 97.81 168 ALA A N 1
ATOM 1300 C CA . ALA A 1 168 ? -8.602 -16.891 5.215 1 97.81 168 ALA A CA 1
ATOM 1301 C C . ALA A 1 168 ? -7.48 -17.672 4.539 1 97.81 168 ALA A C 1
ATOM 1303 O O . ALA A 1 168 ? -6.949 -17.25 3.51 1 97.81 168 ALA A O 1
ATOM 1304 N N . ILE A 1 169 ? -7.082 -18.75 5.18 1 97.06 169 ILE A N 1
ATOM 1305 C CA . ILE A 1 169 ? -6.195 -19.688 4.5 1 97.06 169 ILE A CA 1
ATOM 1306 C C . ILE A 1 169 ? -7.02 -20.641 3.625 1 97.06 169 ILE A C 1
ATOM 1308 O O . ILE A 1 169 ? -7.77 -21.469 4.137 1 97.06 169 ILE A O 1
ATOM 1312 N N . THR A 1 170 ? -6.809 -20.547 2.322 1 97.25 170 THR A N 1
ATOM 1313 C CA . THR A 1 170 ? -7.762 -21.203 1.44 1 97.25 170 THR A CA 1
ATOM 1314 C C . THR A 1 170 ? -7.074 -22.328 0.651 1 97.25 170 THR A C 1
ATOM 1316 O O . THR A 1 170 ? -7.738 -23.203 0.103 1 97.25 170 THR A O 1
ATOM 1319 N N . GLY A 1 171 ? -5.789 -22.375 0.628 1 95.19 171 GLY A N 1
ATOM 1320 C CA . GLY A 1 171 ? -5.098 -23.094 -0.431 1 95.19 171 GLY A CA 1
ATOM 1321 C C . GLY A 1 171 ? -4.988 -22.297 -1.718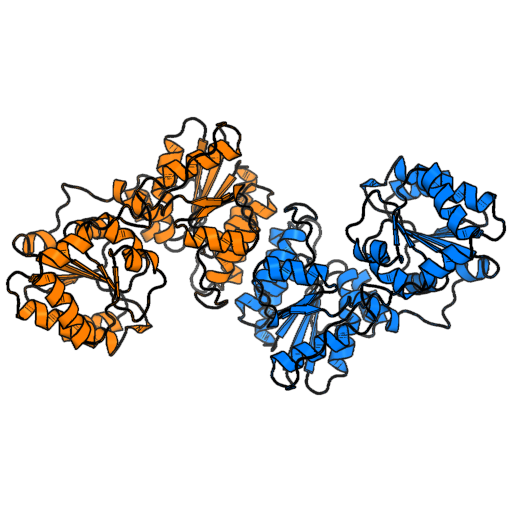 1 95.19 171 GLY A C 1
ATOM 1322 O O . GLY A 1 171 ? -5.559 -21.203 -1.835 1 95.19 171 GLY A O 1
ATOM 1323 N N . ASN A 1 172 ? -4.285 -22.781 -2.619 1 95.5 172 ASN A N 1
ATOM 1324 C CA . ASN A 1 172 ? -4.078 -22.109 -3.898 1 95.5 172 ASN A CA 1
ATOM 1325 C C . ASN A 1 172 ? -5.062 -22.594 -4.953 1 95.5 172 ASN A C 1
ATOM 1327 O O . ASN A 1 172 ? -5.211 -23.812 -5.156 1 95.5 172 ASN A O 1
ATOM 1331 N N . THR A 1 173 ? -5.68 -21.688 -5.66 1 97.25 173 THR A N 1
ATOM 1332 C CA . THR A 1 173 ? -6.695 -22.031 -6.648 1 97.25 173 THR A CA 1
ATOM 1333 C C . THR A 1 173 ? -6.062 -22.719 -7.855 1 97.25 173 THR A C 1
ATOM 1335 O O . THR A 1 173 ? -6.762 -23.312 -8.68 1 97.25 173 THR A O 1
ATOM 1338 N N . ALA A 1 174 ? -4.754 -22.641 -7.984 1 94.62 174 ALA A N 1
ATOM 1339 C CA . ALA A 1 174 ? -4.066 -23.375 -9.047 1 94.62 174 ALA A CA 1
ATOM 1340 C C . ALA A 1 174 ? -4.332 -24.875 -8.945 1 94.62 174 ALA A C 1
ATOM 1342 O O . ALA A 1 174 ? -4.383 -25.562 -9.961 1 94.62 174 ALA A O 1
ATOM 1343 N N . ILE A 1 175 ? -4.457 -25.344 -7.711 1 95.06 175 ILE A N 1
ATOM 1344 C CA . ILE A 1 175 ? -4.738 -26.75 -7.496 1 95.06 175 ILE A CA 1
ATOM 1345 C C . ILE A 1 175 ? -6.164 -27.062 -7.941 1 95.06 175 ILE A C 1
ATOM 1347 O O . ILE A 1 175 ? -6.422 -28.125 -8.516 1 95.06 175 ILE A O 1
ATOM 1351 N N . ASP A 1 176 ? -7.051 -26.125 -7.715 1 97 176 ASP A N 1
ATOM 1352 C CA . ASP A 1 176 ? -8.43 -26.281 -8.172 1 97 176 ASP A CA 1
ATOM 1353 C C . ASP A 1 176 ? -8.492 -26.453 -9.688 1 97 176 ASP A C 1
ATOM 1355 O O . ASP A 1 176 ? -9.359 -27.141 -10.211 1 97 176 ASP A O 1
ATOM 1359 N N . ALA A 1 177 ? -7.645 -25.812 -10.359 1 96.06 177 ALA A N 1
ATOM 1360 C CA . ALA A 1 177 ? -7.645 -25.797 -11.82 1 96.06 177 ALA A CA 1
ATOM 1361 C C . ALA A 1 177 ? -7.465 -27.203 -12.383 1 96.06 177 ALA A C 1
ATOM 1363 O O . ALA A 1 177 ? -7.996 -27.531 -13.445 1 96.06 177 ALA A O 1
ATOM 1364 N N . MET A 1 178 ? -6.781 -28.047 -11.688 1 94.69 178 MET A N 1
ATOM 1365 C CA . MET A 1 178 ? -6.477 -29.391 -12.164 1 94.69 178 MET A CA 1
ATOM 1366 C C . MET A 1 178 ? -7.742 -30.234 -12.25 1 94.69 178 MET A C 1
ATOM 1368 O O . MET A 1 178 ? -7.805 -31.188 -13.031 1 94.69 178 MET A O 1
ATOM 1372 N N . ASN A 1 179 ? -8.734 -29.844 -11.477 1 93.12 179 ASN A N 1
ATOM 1373 C CA . ASN A 1 179 ? -10.023 -30.516 -11.57 1 93.12 179 ASN A CA 1
ATOM 1374 C C . ASN A 1 179 ? -10.688 -30.281 -12.922 1 93.12 179 ASN A C 1
ATOM 1376 O O . ASN A 1 179 ? -11.57 -31.047 -13.328 1 93.12 179 ASN A O 1
ATOM 1380 N N . TYR A 1 180 ? -10.234 -29.297 -13.625 1 93.62 180 TYR A N 1
ATOM 1381 C CA . TYR A 1 180 ? -10.844 -28.922 -14.898 1 93.62 180 TYR A CA 1
ATOM 1382 C C . TYR A 1 180 ? -9.93 -29.281 -16.062 1 93.62 180 TYR A C 1
ATOM 1384 O O . TYR A 1 180 ? -10.383 -29.359 -17.203 1 93.62 180 TYR A O 1
ATOM 1392 N N . THR A 1 181 ? -8.672 -29.484 -15.773 1 94.38 181 THR A N 1
ATOM 1393 C CA . THR A 1 181 ? -7.723 -29.641 -16.875 1 94.38 181 THR A CA 1
ATOM 1394 C C . THR A 1 181 ? -7.297 -31.094 -17.031 1 94.38 181 THR A C 1
ATOM 1396 O O . THR A 1 181 ? -6.887 -31.516 -18.109 1 94.38 181 THR A O 1
ATOM 1399 N N . ILE A 1 182 ? -7.34 -31.859 -15.977 1 95.06 182 ILE A N 1
ATOM 1400 C CA . ILE A 1 182 ? -6.926 -33.25 -16.031 1 95.06 182 ILE A CA 1
ATOM 1401 C C . ILE A 1 182 ? -8.023 -34.094 -16.672 1 95.06 182 ILE A C 1
ATOM 1403 O O . ILE A 1 182 ? -9.188 -34.031 -16.281 1 95.06 182 ILE A O 1
ATOM 1407 N N . ASP A 1 183 ? -7.645 -34.781 -17.688 1 93.38 183 ASP A N 1
ATOM 1408 C CA . ASP A 1 183 ? -8.508 -35.688 -18.438 1 93.38 183 ASP A CA 1
ATOM 1409 C C . ASP A 1 183 ? -7.961 -37.125 -18.422 1 93.38 183 ASP A C 1
ATOM 1411 O O . ASP A 1 183 ? -6.895 -37.375 -18.969 1 93.38 183 ASP A O 1
ATOM 1415 N N . HIS A 1 184 ? -8.711 -38 -17.906 1 90.94 184 HIS A N 1
ATOM 1416 C CA . HIS A 1 184 ? -8.273 -39.375 -17.766 1 90.94 184 HIS A CA 1
ATOM 1417 C C . HIS A 1 184 ? -8.164 -40.062 -19.125 1 90.94 184 HIS A C 1
ATOM 1419 O O . HIS A 1 184 ? -7.48 -41.062 -19.25 1 90.94 184 HIS A O 1
ATOM 1425 N N . GLN A 1 185 ? -8.82 -39.438 -20.094 1 93.56 185 GLN A N 1
ATOM 1426 C CA . GLN A 1 185 ? -8.766 -40 -21.438 1 93.56 185 GLN A CA 1
ATOM 1427 C C . GLN A 1 185 ? -7.797 -39.219 -22.312 1 93.56 185 GLN A C 1
ATOM 1429 O O . GLN A 1 185 ? -7.781 -39.406 -23.531 1 93.56 185 GLN A O 1
ATOM 1434 N N . TYR A 1 186 ? -7.051 -38.406 -21.625 1 94.25 186 TYR A N 1
ATOM 1435 C CA . TYR A 1 186 ? -6.102 -37.594 -22.375 1 94.25 186 TYR A CA 1
ATOM 1436 C C . TYR A 1 186 ? -5.125 -38.469 -23.156 1 94.25 186 TYR A C 1
ATOM 1438 O O . TYR A 1 186 ? -4.648 -39.5 -22.641 1 94.25 186 TYR A O 1
ATOM 1446 N N . SER A 1 187 ? -4.883 -38.062 -24.422 1 93.94 187 SER A N 1
ATOM 1447 C CA . SER A 1 187 ? -3.912 -38.781 -25.25 1 93.94 187 SER A CA 1
ATOM 1448 C C . SER A 1 187 ? -2.979 -37.812 -25.969 1 93.94 187 SER A C 1
ATOM 1450 O O . SER A 1 187 ? -3.375 -36.688 -26.297 1 93.94 187 SER A O 1
ATOM 1452 N N . SER A 1 188 ? -1.78 -38.188 -26.062 1 95.06 188 SER A N 1
ATOM 1453 C CA . SER A 1 188 ? -0.737 -37.438 -26.766 1 95.06 188 SER A CA 1
ATOM 1454 C C . SER A 1 188 ? 0.17 -38.406 -27.547 1 95.06 188 SER A C 1
ATOM 1456 O O . SER A 1 188 ? 0.506 -39.469 -27.062 1 95.06 188 SER A O 1
ATOM 1458 N N . SER A 1 189 ? 0.507 -37.938 -28.75 1 95.94 189 SER A N 1
ATOM 1459 C CA . SER A 1 189 ? 1.394 -38.75 -29.562 1 95.94 189 SER A CA 1
ATOM 1460 C C . SER A 1 189 ? 2.75 -38.938 -28.891 1 95.94 189 SER A C 1
ATOM 1462 O O . SER A 1 189 ? 3.369 -40 -29.016 1 95.94 189 SER A O 1
ATOM 1464 N N . ILE A 1 190 ? 3.09 -37.969 -28.172 1 95.62 190 ILE A N 1
ATOM 1465 C CA . ILE A 1 190 ? 4.383 -38 -27.5 1 95.62 190 ILE A CA 1
ATOM 1466 C C . ILE A 1 190 ? 4.332 -39.031 -26.359 1 95.62 190 ILE A C 1
ATOM 1468 O O . ILE A 1 190 ? 5.238 -39.844 -26.219 1 95.62 190 ILE A O 1
ATOM 1472 N N . ILE A 1 191 ? 3.332 -38.969 -25.562 1 94.5 191 ILE A N 1
ATOM 1473 C CA . ILE A 1 191 ? 3.176 -39.875 -24.453 1 94.5 191 ILE A CA 1
ATOM 1474 C C . ILE A 1 191 ? 3.02 -41.312 -24.984 1 94.5 191 ILE A C 1
ATOM 1476 O O . ILE A 1 191 ? 3.6 -42.25 -24.422 1 94.5 191 ILE A O 1
ATOM 1480 N N . GLN A 1 192 ? 2.305 -41.438 -26.062 1 94.75 192 GLN A N 1
ATOM 1481 C CA . GLN A 1 192 ? 2.082 -42.75 -26.656 1 94.75 192 GLN A CA 1
ATOM 1482 C C . GLN A 1 192 ? 3.387 -43.344 -27.188 1 94.75 192 GLN A C 1
ATOM 1484 O O . GLN A 1 192 ? 3.602 -44.562 -27.094 1 94.75 192 GLN A O 1
ATOM 1489 N N . LYS A 1 193 ? 4.129 -42.438 -27.734 1 95.19 193 LYS A N 1
ATOM 1490 C CA . LYS A 1 193 ? 5.422 -42.875 -28.266 1 95.19 193 LYS A CA 1
ATOM 1491 C C . LYS A 1 193 ? 6.27 -43.531 -27.172 1 95.19 193 LYS A C 1
ATOM 1493 O O . LYS A 1 193 ? 7.043 -44.438 -27.453 1 95.19 193 LYS A O 1
ATOM 1498 N N . HIS A 1 194 ? 6.078 -43.062 -25.984 1 94.06 194 HIS A N 1
ATOM 1499 C CA . HIS A 1 194 ? 6.906 -43.531 -24.891 1 94.06 194 HIS A CA 1
ATOM 1500 C C . HIS A 1 194 ? 6.062 -44.25 -23.828 1 94.06 194 HIS A C 1
ATOM 1502 O O . HIS A 1 194 ? 6.359 -44.188 -22.641 1 94.06 194 HIS A O 1
ATOM 1508 N N . LYS A 1 195 ? 4.941 -44.875 -24.172 1 91 195 LYS A N 1
ATOM 1509 C CA . LYS A 1 195 ? 3.955 -45.469 -23.266 1 91 195 LYS A CA 1
ATOM 1510 C C . LYS A 1 195 ? 4.582 -46.562 -22.406 1 91 195 LYS A C 1
ATOM 1512 O O . LYS A 1 195 ? 4.102 -46.875 -21.312 1 91 195 LYS A O 1
ATOM 1517 N N . ASN A 1 196 ? 5.672 -47.156 -22.844 1 91.56 196 ASN A N 1
ATOM 1518 C CA . ASN A 1 196 ? 6.316 -48.25 -22.094 1 91.56 196 ASN A CA 1
ATOM 1519 C C . ASN A 1 196 ? 7.52 -47.719 -21.312 1 91.56 196 ASN A C 1
ATOM 1521 O O . ASN A 1 196 ? 8.344 -48.531 -20.844 1 91.56 196 ASN A O 1
ATOM 1525 N N . LYS A 1 197 ? 7.605 -46.438 -21.172 1 93.94 197 LYS A N 1
ATOM 1526 C CA . LYS A 1 197 ? 8.711 -45.812 -20.438 1 93.94 197 LYS A CA 1
ATOM 1527 C C . LYS A 1 197 ? 8.211 -44.812 -19.406 1 93.94 197 LYS A C 1
ATOM 1529 O O . LYS A 1 197 ? 7.09 -44.312 -19.5 1 93.94 197 LYS A O 1
ATOM 1534 N N . ASN A 1 198 ? 9.031 -44.75 -18.391 1 95.25 198 ASN A N 1
ATOM 1535 C CA . ASN A 1 198 ? 8.875 -43.625 -17.484 1 95.25 198 ASN A CA 1
ATOM 1536 C C . ASN A 1 198 ? 9.5 -42.344 -18.062 1 95.25 198 ASN A C 1
ATOM 1538 O O . ASN A 1 198 ? 10.602 -42.406 -18.609 1 95.25 198 ASN A O 1
ATOM 1542 N N . PHE A 1 199 ? 8.711 -41.25 -18.047 1 96.12 199 PHE A N 1
ATOM 1543 C CA . PHE A 1 199 ? 9.383 -40.062 -18.578 1 96.12 199 PHE A CA 1
ATOM 1544 C C . PHE A 1 199 ? 9.5 -38.969 -17.531 1 96.12 199 PHE A C 1
ATOM 1546 O O . PHE A 1 199 ? 8.609 -38.844 -16.688 1 96.12 199 PHE A O 1
ATOM 1553 N N . ILE A 1 200 ? 10.617 -38.25 -17.641 1 98.19 200 ILE A N 1
ATOM 1554 C CA . ILE A 1 200 ? 10.867 -37.031 -16.891 1 98.19 200 ILE A CA 1
ATOM 1555 C C . ILE A 1 200 ? 10.273 -35.812 -17.625 1 98.19 200 ILE A C 1
ATOM 1557 O O . ILE A 1 200 ? 10.531 -35.625 -18.812 1 98.19 200 ILE A O 1
ATOM 1561 N N . LEU A 1 201 ? 9.375 -35.094 -16.938 1 98.25 201 LEU A N 1
ATOM 1562 C CA . LEU A 1 201 ? 8.906 -33.844 -17.469 1 98.25 201 LEU A CA 1
ATOM 1563 C C . LEU A 1 201 ? 9.773 -32.688 -16.984 1 98.25 201 LEU A C 1
ATOM 1565 O O . LEU A 1 201 ? 9.852 -32.438 -15.773 1 98.25 201 LEU A O 1
ATOM 1569 N N . LEU A 1 202 ? 10.438 -31.984 -17.906 1 98.19 202 LEU A N 1
ATOM 1570 C CA . LEU A 1 202 ? 11.383 -30.938 -17.562 1 98.19 202 LEU A CA 1
ATOM 1571 C C . LEU A 1 202 ? 10.828 -29.562 -17.938 1 98.19 202 LEU A C 1
ATOM 1573 O O . LEU A 1 202 ? 10.266 -29.391 -19.031 1 98.19 202 LEU A O 1
ATOM 1577 N N . THR A 1 203 ? 10.805 -28.656 -17 1 95.25 203 THR A N 1
ATOM 1578 C CA . THR A 1 203 ? 10.602 -27.234 -17.312 1 95.25 203 THR A CA 1
ATOM 1579 C C . THR A 1 203 ? 11.75 -26.391 -16.781 1 95.25 203 THR A C 1
ATOM 1581 O O . THR A 1 203 ? 12.008 -26.375 -15.57 1 95.25 203 THR A O 1
ATOM 1584 N N . ALA A 1 204 ? 12.484 -25.781 -17.578 1 92.75 204 ALA A N 1
ATOM 1585 C CA . ALA A 1 204 ? 13.625 -24.938 -17.219 1 92.75 204 ALA A CA 1
ATOM 1586 C C . ALA A 1 204 ? 13.641 -23.656 -18.031 1 92.75 204 ALA A C 1
ATOM 1588 O O . ALA A 1 204 ? 13.766 -23.703 -19.266 1 92.75 204 ALA A O 1
ATOM 1589 N N . HIS A 1 205 ? 13.453 -22.531 -17.391 1 86.31 205 HIS A N 1
ATOM 1590 C CA . HIS A 1 205 ? 13.383 -21.312 -18.203 1 86.31 205 HIS A CA 1
ATOM 1591 C C . HIS A 1 205 ? 13.852 -20.094 -17.406 1 86.31 205 HIS A C 1
ATOM 1593 O O . HIS A 1 205 ? 13.859 -18.969 -17.922 1 86.31 205 HIS A O 1
ATOM 1599 N N . ARG A 1 206 ? 14.172 -20.281 -16.188 1 87.62 206 ARG A N 1
ATOM 1600 C CA . ARG A 1 206 ? 14.594 -19.141 -15.383 1 87.62 206 ARG A CA 1
ATOM 1601 C C . ARG A 1 206 ? 15.875 -18.531 -15.93 1 87.62 206 ARG A C 1
ATOM 1603 O O . ARG A 1 206 ? 16.781 -19.234 -16.359 1 87.62 206 ARG A O 1
ATOM 1610 N N . ARG A 1 207 ? 16 -17.172 -15.852 1 81.19 207 ARG A N 1
ATOM 1611 C CA . ARG A 1 207 ? 17.125 -16.422 -16.391 1 81.19 207 ARG A CA 1
ATOM 1612 C C . ARG A 1 207 ? 18.438 -16.828 -15.711 1 81.19 207 ARG A C 1
ATOM 1614 O O . ARG A 1 207 ? 19.484 -16.922 -16.359 1 81.19 207 ARG A O 1
ATOM 1621 N N . GLU A 1 208 ? 18.328 -17.047 -14.453 1 85.62 208 GLU A N 1
ATOM 1622 C CA . GLU A 1 208 ? 19.531 -17.344 -13.672 1 85.62 208 GLU A CA 1
ATOM 1623 C C . GLU A 1 208 ? 20.125 -18.688 -14.055 1 85.62 208 GLU A C 1
ATOM 1625 O O . GLU A 1 208 ? 21.281 -18.969 -13.742 1 85.62 208 GLU A O 1
ATOM 1630 N N . ASN A 1 209 ? 19.375 -19.531 -14.742 1 93.44 209 ASN A N 1
ATOM 1631 C CA . ASN A 1 209 ? 19.828 -20.875 -15.086 1 93.44 209 ASN A CA 1
ATOM 1632 C C . ASN A 1 209 ? 20.375 -20.922 -16.516 1 93.44 209 ASN A C 1
ATOM 1634 O O . ASN A 1 209 ? 21.031 -21.891 -16.891 1 93.44 209 ASN A O 1
ATOM 1638 N N . ILE A 1 210 ? 20.109 -19.906 -17.297 1 93.94 210 ILE A N 1
ATOM 1639 C CA . ILE A 1 210 ? 20.516 -19.922 -18.703 1 93.94 210 ILE A CA 1
ATOM 1640 C C . ILE A 1 210 ? 22.047 -19.859 -18.797 1 93.94 210 ILE A C 1
ATOM 1642 O O . ILE A 1 210 ? 22.672 -18.969 -18.234 1 93.94 210 ILE A O 1
ATOM 1646 N N . GLY A 1 211 ? 22.656 -20.703 -19.469 1 95.56 211 GLY A N 1
ATOM 1647 C CA . GLY A 1 211 ? 24.109 -20.828 -19.562 1 95.56 211 GLY A CA 1
ATOM 1648 C C . GLY A 1 211 ? 24.641 -22.109 -18.938 1 95.56 211 GLY A C 1
ATOM 1649 O O . GLY A 1 211 ? 24.156 -23.203 -19.234 1 95.56 211 GLY A O 1
ATOM 1650 N N . LYS A 1 212 ? 25.609 -21.938 -18.094 1 96.5 212 LYS A N 1
ATOM 1651 C CA . LYS A 1 212 ? 26.312 -23.094 -17.531 1 96.5 212 LYS A CA 1
ATOM 1652 C C . LYS A 1 212 ? 25.375 -23.938 -16.672 1 96.5 212 LYS A C 1
ATOM 1654 O O . LYS A 1 212 ? 25.391 -25.172 -16.766 1 96.5 212 LYS A O 1
ATOM 1659 N N . PRO A 1 213 ? 24.594 -23.328 -15.82 1 97.31 213 PRO A N 1
ATOM 1660 C CA . PRO A 1 213 ? 23.688 -24.156 -15.008 1 97.31 213 PRO A CA 1
ATOM 1661 C C . PRO A 1 213 ? 22.766 -25.031 -15.852 1 97.31 213 PRO A C 1
ATOM 1663 O O . PRO A 1 213 ? 22.578 -26.203 -15.539 1 97.31 213 PRO A O 1
ATOM 1666 N N . MET A 1 214 ? 22.219 -24.5 -16.875 1 97.69 214 MET A N 1
ATOM 1667 C CA . MET A 1 214 ? 21.328 -25.234 -17.766 1 97.69 214 MET A CA 1
ATOM 1668 C C . MET A 1 214 ? 22.078 -26.344 -18.5 1 97.69 214 MET A C 1
ATOM 1670 O O . MET A 1 214 ? 21.562 -27.453 -18.641 1 97.69 214 MET A O 1
ATOM 1674 N N . ILE A 1 215 ? 23.25 -26.031 -18.906 1 98.12 215 ILE A N 1
ATOM 1675 C CA . ILE A 1 215 ? 24.109 -27.016 -19.578 1 98.12 215 ILE A CA 1
ATOM 1676 C C . ILE A 1 215 ? 24.344 -28.203 -18.641 1 98.12 215 ILE A C 1
ATOM 1678 O O . ILE A 1 215 ? 24.219 -29.359 -19.047 1 98.12 215 ILE A O 1
ATOM 1682 N N . ASN A 1 216 ? 24.625 -27.875 -17.391 1 98.44 216 ASN A N 1
ATOM 1683 C CA . ASN A 1 216 ? 24.859 -28.906 -16.391 1 98.44 216 ASN A CA 1
ATOM 1684 C C . ASN A 1 216 ? 23.641 -29.812 -16.234 1 98.44 216 ASN A C 1
ATOM 1686 O O . ASN A 1 216 ? 23.781 -31.047 -16.203 1 98.44 216 ASN A O 1
ATOM 1690 N N . VAL A 1 217 ? 22.516 -29.219 -16.109 1 98.44 217 VAL A N 1
ATOM 1691 C CA . VAL A 1 217 ? 21.266 -29.953 -15.922 1 98.44 217 VAL A CA 1
ATOM 1692 C C . VAL A 1 217 ? 21.016 -30.875 -17.125 1 98.44 217 VAL A C 1
ATOM 1694 O O . VAL A 1 217 ? 20.703 -32.062 -16.953 1 98.44 217 VAL A O 1
ATOM 1697 N N . PHE A 1 218 ? 21.203 -30.344 -18.344 1 98.56 218 PHE A N 1
ATOM 1698 C CA . PHE A 1 218 ? 20.922 -31.094 -19.562 1 98.56 218 PHE A CA 1
ATOM 1699 C C . PHE A 1 218 ? 21.891 -32.25 -19.719 1 98.56 218 PHE A C 1
ATOM 1701 O O . PHE A 1 218 ? 21.5 -33.375 -20.109 1 98.56 218 PHE A O 1
ATOM 1708 N N . LYS A 1 219 ? 23.109 -31.984 -19.391 1 98.56 219 LYS A N 1
ATOM 1709 C CA . LYS A 1 219 ? 24.109 -33.062 -19.469 1 98.56 219 LYS A CA 1
ATOM 1710 C C . LYS A 1 219 ? 23.781 -34.188 -18.5 1 98.56 219 LYS A C 1
ATOM 1712 O O . LYS A 1 219 ? 23.906 -35.375 -18.859 1 98.56 219 LYS A O 1
ATOM 1717 N N . ALA A 1 220 ? 23.438 -33.844 -17.312 1 98.62 220 ALA A N 1
ATOM 1718 C CA . ALA A 1 220 ? 23.078 -34.812 -16.297 1 98.62 220 ALA A CA 1
ATOM 1719 C C . ALA A 1 220 ? 21.891 -35.656 -16.75 1 98.62 220 ALA A C 1
ATOM 1721 O O . ALA A 1 220 ? 21.875 -36.875 -16.609 1 98.62 220 ALA A O 1
ATOM 1722 N N . ILE A 1 221 ? 20.891 -35.031 -17.281 1 98.38 221 ILE A N 1
ATOM 1723 C CA . ILE A 1 221 ? 19.672 -35.719 -17.703 1 98.38 221 ILE A CA 1
ATOM 1724 C C . ILE A 1 221 ? 19.969 -36.656 -18.875 1 98.38 221 ILE A C 1
ATOM 1726 O O . ILE A 1 221 ? 19.484 -37.781 -18.938 1 98.38 221 ILE A O 1
ATOM 1730 N N . ARG A 1 222 ? 20.75 -36.094 -19.859 1 98.25 222 ARG A N 1
ATOM 1731 C CA . ARG A 1 222 ? 21.141 -36.938 -20.984 1 98.25 222 ARG A CA 1
ATOM 1732 C C . ARG A 1 222 ? 21.844 -38.188 -20.516 1 98.25 222 ARG A C 1
ATOM 1734 O O . ARG A 1 222 ? 21.578 -39.281 -21.016 1 98.25 222 ARG A O 1
ATOM 1741 N N . LYS A 1 223 ? 22.781 -38 -19.594 1 98.31 223 LYS A N 1
ATOM 1742 C CA . LYS A 1 223 ? 23.484 -39.125 -19.031 1 98.31 223 LYS A CA 1
ATOM 1743 C C . LYS A 1 223 ? 22.516 -40.156 -18.422 1 98.31 223 LYS A C 1
ATOM 1745 O O . LYS A 1 223 ? 22.688 -41.344 -18.609 1 98.31 223 LYS A O 1
ATOM 1750 N N . LEU A 1 224 ? 21.562 -39.719 -17.688 1 98.38 224 LEU A N 1
ATOM 1751 C CA . LEU A 1 224 ? 20.562 -40.594 -17.062 1 98.38 224 LEU A CA 1
ATOM 1752 C C . LEU A 1 224 ? 19.75 -41.312 -18.125 1 98.38 224 LEU A C 1
ATOM 1754 O O . LEU A 1 224 ? 19.516 -42.531 -18 1 98.38 224 LEU A O 1
ATOM 1758 N N . ILE A 1 225 ? 19.344 -40.625 -19.172 1 98 225 ILE A N 1
ATOM 1759 C CA . ILE A 1 225 ? 18.547 -41.219 -20.25 1 98 225 ILE A CA 1
ATOM 1760 C C . ILE A 1 225 ? 19.375 -42.312 -20.953 1 98 225 ILE A C 1
ATOM 1762 O O . ILE A 1 225 ? 18.844 -43.375 -21.312 1 98 225 ILE A O 1
ATOM 1766 N N . ASP A 1 226 ? 20.625 -42.062 -21.125 1 97.81 226 ASP A N 1
ATOM 1767 C CA . ASP A 1 226 ? 21.516 -43.031 -21.75 1 97.81 226 ASP A CA 1
ATOM 1768 C C . ASP A 1 226 ? 21.703 -44.25 -20.859 1 97.81 226 ASP A C 1
ATOM 1770 O O . ASP A 1 226 ? 21.812 -45.375 -21.359 1 97.81 226 ASP A O 1
ATOM 1774 N N . GLU A 1 227 ? 21.719 -44.031 -19.625 1 97.69 227 GLU A N 1
ATOM 1775 C CA . GLU A 1 227 ? 22 -45.094 -18.672 1 97.69 227 GLU A CA 1
ATOM 1776 C C . GLU A 1 227 ? 20.766 -45.938 -18.422 1 97.69 227 GLU A C 1
ATOM 1778 O O . GLU A 1 227 ? 20.875 -47.156 -18.25 1 97.69 227 GLU A O 1
ATOM 1783 N N . TYR A 1 228 ? 19.625 -45.406 -18.375 1 97.56 228 TYR A N 1
ATOM 1784 C CA . TYR A 1 228 ? 18.375 -46.125 -18.094 1 97.56 228 TYR A CA 1
ATOM 1785 C C . TYR A 1 228 ? 17.531 -46.25 -19.359 1 97.56 228 TYR A C 1
ATOM 1787 O O . TYR A 1 228 ? 16.844 -45.312 -19.75 1 97.56 228 TYR A O 1
ATOM 1795 N N . GLN A 1 229 ? 17.391 -47.406 -19.859 1 95.25 229 GLN A N 1
ATOM 1796 C CA . GLN A 1 229 ? 16.766 -47.656 -21.156 1 95.25 229 GLN A CA 1
ATOM 1797 C C . GLN A 1 229 ? 15.258 -47.438 -21.078 1 95.25 229 GLN A C 1
ATOM 1799 O O . GLN A 1 229 ? 14.602 -47.219 -22.094 1 95.25 229 GLN A O 1
ATOM 1804 N N . ASP A 1 230 ? 14.703 -47.5 -19.922 1 96.25 230 ASP A N 1
ATOM 1805 C CA . ASP A 1 230 ? 13.266 -47.344 -19.75 1 96.25 230 ASP A CA 1
ATOM 1806 C C . ASP A 1 230 ? 12.914 -45.906 -19.328 1 96.25 230 ASP A C 1
ATOM 1808 O O . ASP A 1 230 ? 11.828 -45.688 -18.781 1 96.25 230 ASP A O 1
ATOM 1812 N N . LEU A 1 231 ? 13.82 -45.031 -19.516 1 97.56 231 LEU A N 1
ATOM 1813 C CA . LEU A 1 231 ? 13.617 -43.625 -19.141 1 97.56 231 LEU A CA 1
ATOM 1814 C C . LEU A 1 231 ? 13.594 -42.75 -20.391 1 97.56 231 LEU A C 1
ATOM 1816 O O . LEU A 1 231 ? 14.391 -42.938 -21.312 1 97.56 231 LEU A O 1
ATOM 1820 N N . ALA A 1 232 ? 12.656 -41.812 -20.422 1 98.25 232 ALA A N 1
ATOM 1821 C CA . ALA A 1 232 ? 12.57 -40.812 -21.484 1 98.25 232 ALA A CA 1
ATOM 1822 C C . ALA A 1 232 ? 12.5 -39.406 -20.891 1 98.25 232 ALA A C 1
ATOM 1824 O O . ALA A 1 232 ? 12.391 -39.25 -19.672 1 98.25 232 ALA A O 1
ATOM 1825 N N . LEU A 1 233 ? 12.703 -38.438 -21.734 1 98.44 233 LEU A N 1
ATOM 1826 C CA . LEU A 1 233 ? 12.602 -37.031 -21.344 1 98.44 233 LEU A CA 1
ATOM 1827 C C . LEU A 1 233 ? 11.617 -36.281 -22.25 1 98.44 233 LEU A C 1
ATOM 1829 O O . LEU A 1 233 ? 11.609 -36.469 -23.469 1 98.44 233 LEU A O 1
ATOM 1833 N N . VAL A 1 234 ? 10.695 -35.594 -21.656 1 98.31 234 VAL A N 1
ATOM 1834 C CA . VAL A 1 234 ? 9.859 -34.625 -22.375 1 98.31 234 VAL A CA 1
ATOM 1835 C C . VAL A 1 234 ? 10.148 -33.219 -21.859 1 98.31 234 VAL A C 1
ATOM 1837 O O . VAL A 1 234 ? 10.016 -32.938 -20.672 1 98.31 234 VAL A O 1
ATOM 1840 N N . TYR A 1 235 ? 10.578 -32.344 -22.766 1 98.31 235 TYR A N 1
ATOM 1841 C CA . TYR A 1 235 ? 10.945 -30.984 -22.406 1 98.31 235 TYR A CA 1
ATOM 1842 C C . TYR A 1 235 ? 10.203 -29.969 -23.266 1 98.31 235 TYR A C 1
ATOM 1844 O O . TYR A 1 235 ? 10.641 -29.656 -24.391 1 98.31 235 TYR A O 1
ATOM 1852 N N . PRO A 1 236 ? 9.016 -29.469 -22.766 1 97.19 236 PRO A N 1
ATOM 1853 C CA . PRO A 1 236 ? 8.453 -28.297 -23.438 1 97.19 236 PRO A CA 1
ATOM 1854 C C . PRO A 1 236 ? 9.352 -27.062 -23.328 1 97.19 236 PRO A C 1
ATOM 1856 O O . PRO A 1 236 ? 9.375 -26.406 -22.281 1 97.19 236 PRO A O 1
ATOM 1859 N N . MET A 1 237 ? 10.008 -26.703 -24.406 1 95.56 237 MET A N 1
ATOM 1860 C CA . MET A 1 237 ? 11.086 -25.719 -24.375 1 95.56 237 MET A CA 1
ATOM 1861 C C . MET A 1 237 ? 10.531 -24.312 -24.266 1 95.56 237 MET A C 1
ATOM 1863 O O . MET A 1 237 ? 9.531 -23.984 -24.891 1 95.56 237 MET A O 1
ATOM 1867 N N . HIS A 1 238 ? 11.156 -23.594 -23.406 1 89.94 238 HIS A N 1
ATOM 1868 C CA . HIS A 1 238 ? 10.859 -22.156 -23.391 1 89.94 238 HIS A CA 1
ATOM 1869 C C . HIS A 1 238 ? 11.164 -21.531 -24.75 1 89.94 238 HIS A C 1
ATOM 1871 O O . HIS A 1 238 ? 11.992 -22.047 -25.5 1 89.94 238 HIS A O 1
ATOM 1877 N N . MET A 1 239 ? 10.586 -20.406 -25.094 1 90.06 239 MET A N 1
ATOM 1878 C CA . MET A 1 239 ? 10.695 -19.781 -26.406 1 90.06 239 MET A CA 1
ATOM 1879 C C . MET A 1 239 ? 12.031 -19.062 -26.547 1 90.06 239 MET A C 1
ATOM 1881 O O . MET A 1 239 ? 12.461 -18.766 -27.656 1 90.06 239 MET A O 1
ATOM 1885 N N . ASN A 1 240 ? 12.734 -18.828 -25.5 1 92.31 240 ASN A N 1
ATOM 1886 C CA . ASN A 1 240 ? 14.031 -18.156 -25.531 1 92.31 240 ASN A CA 1
ATOM 1887 C C . ASN A 1 240 ? 15.023 -18.891 -26.422 1 92.31 240 ASN A C 1
ATOM 1889 O O . ASN A 1 240 ? 15.344 -20.062 -26.156 1 92.31 240 ASN A O 1
ATOM 1893 N N . PRO A 1 241 ? 15.531 -18.172 -27.391 1 94.38 241 PRO A N 1
ATOM 1894 C CA . PRO A 1 241 ? 16.438 -18.844 -28.344 1 94.38 241 PRO A CA 1
ATOM 1895 C C . PRO A 1 241 ? 17.672 -19.422 -27.672 1 94.38 241 PRO A C 1
ATOM 1897 O O . PRO A 1 241 ? 18.172 -20.469 -28.078 1 94.38 241 PRO A O 1
ATOM 1900 N N . LYS A 1 242 ? 18.156 -18.734 -26.672 1 94.94 242 LYS A N 1
ATOM 1901 C CA . LYS A 1 242 ? 19.328 -19.25 -25.969 1 94.94 242 LYS A CA 1
ATOM 1902 C C . LYS A 1 242 ? 19.031 -20.594 -25.312 1 94.94 242 LYS A C 1
ATOM 1904 O O . LYS A 1 242 ? 19.875 -21.5 -25.312 1 94.94 242 LYS A O 1
ATOM 1909 N N . VAL A 1 243 ? 17.859 -20.734 -24.781 1 96.06 243 VAL A N 1
ATOM 1910 C CA . VAL A 1 243 ? 17.438 -21.969 -24.141 1 96.06 243 VAL A CA 1
ATOM 1911 C C . VAL A 1 243 ? 17.328 -23.078 -25.188 1 96.06 243 VAL A C 1
ATOM 1913 O O . VAL A 1 243 ? 17.797 -24.203 -24.969 1 96.06 243 VAL A O 1
ATOM 1916 N N . ARG A 1 244 ? 16.766 -22.781 -26.266 1 96.31 244 ARG A N 1
ATOM 1917 C CA . ARG A 1 244 ? 16.547 -23.75 -27.328 1 96.31 244 ARG A CA 1
ATOM 1918 C C . ARG A 1 244 ? 17.859 -24.234 -27.922 1 96.31 244 ARG A C 1
ATOM 1920 O O . ARG A 1 244 ? 18.031 -25.406 -28.234 1 96.31 244 ARG A O 1
ATOM 1927 N N . ASP A 1 245 ? 18.781 -23.281 -28.094 1 97.06 245 ASP A N 1
ATOM 1928 C CA . ASP A 1 245 ? 20.094 -23.641 -28.609 1 97.06 245 ASP A CA 1
ATOM 1929 C C . ASP A 1 245 ? 20.797 -24.625 -27.672 1 97.06 245 ASP A C 1
ATOM 1931 O O . ASP A 1 245 ? 21.359 -25.625 -28.125 1 97.06 245 ASP A O 1
ATOM 1935 N N . ILE A 1 246 ? 20.766 -24.312 -26.422 1 97.56 246 ILE A N 1
ATOM 1936 C CA . ILE A 1 246 ? 21.406 -25.172 -25.453 1 97.56 246 ILE A CA 1
ATOM 1937 C C . ILE A 1 246 ? 20.734 -26.547 -25.438 1 97.56 246 ILE A C 1
ATOM 1939 O O . ILE A 1 246 ? 21.391 -27.578 -25.375 1 97.56 246 ILE A O 1
ATOM 1943 N N . ALA A 1 247 ? 19.438 -26.547 -25.453 1 98 247 ALA A N 1
ATOM 1944 C CA . ALA A 1 247 ? 18.672 -27.781 -25.453 1 98 247 ALA A CA 1
ATOM 1945 C C . ALA A 1 247 ? 19 -28.656 -26.656 1 98 247 ALA A C 1
ATOM 1947 O O . ALA A 1 247 ? 19.219 -29.859 -26.516 1 98 247 ALA A O 1
ATOM 1948 N N . GLN A 1 248 ? 19.062 -28.031 -27.812 1 97.62 248 GLN A N 1
ATOM 1949 C CA . GLN A 1 248 ? 19.359 -28.766 -29.031 1 97.62 248 GLN A CA 1
ATOM 1950 C C . GLN A 1 248 ? 20.781 -29.344 -28.984 1 97.62 248 GLN A C 1
ATOM 1952 O O . GLN A 1 248 ? 21 -30.469 -29.422 1 97.62 248 GLN A O 1
ATOM 1957 N N . LYS A 1 249 ? 21.641 -28.578 -28.516 1 97.94 249 LYS A N 1
ATOM 1958 C CA . LYS A 1 249 ? 23.047 -28.984 -28.469 1 97.94 249 LYS A CA 1
ATOM 1959 C C . LYS A 1 249 ? 23.25 -30.172 -27.547 1 97.94 249 LYS A C 1
ATOM 1961 O O . LYS A 1 249 ? 23.984 -31.109 -27.875 1 97.94 249 LYS A O 1
ATOM 1966 N N . TYR A 1 250 ? 22.609 -30.156 -26.438 1 98.12 250 TYR A N 1
ATOM 1967 C CA . TYR A 1 250 ? 22.969 -31.125 -25.406 1 98.12 250 TYR A CA 1
ATOM 1968 C C . TYR A 1 250 ? 21.922 -32.219 -25.281 1 98.12 250 TYR A C 1
ATOM 1970 O O . TYR A 1 250 ? 22.203 -33.312 -24.781 1 98.12 250 TYR A O 1
ATOM 1978 N N . LEU A 1 251 ? 20.703 -31.953 -25.688 1 98 251 LEU A N 1
ATOM 1979 C CA . LEU A 1 251 ? 19.641 -32.938 -25.531 1 98 251 LEU A CA 1
ATOM 1980 C C . LEU A 1 251 ? 19.109 -33.375 -26.891 1 98 251 LEU A C 1
ATOM 1982 O O . LEU A 1 251 ? 18.406 -34.406 -26.969 1 98 251 LEU A O 1
ATOM 1986 N N . GLY A 1 252 ? 19.469 -32.688 -27.922 1 96.56 252 GLY A N 1
ATOM 1987 C CA . GLY A 1 252 ? 18.922 -32.969 -29.25 1 96.56 252 GLY A CA 1
ATOM 1988 C C . GLY A 1 252 ? 19.391 -34.281 -29.812 1 96.56 252 GLY A C 1
ATOM 1989 O O . GLY A 1 252 ? 20.281 -34.938 -29.25 1 96.56 252 GLY A O 1
ATOM 1990 N N . ASN A 1 253 ? 18.625 -34.688 -30.859 1 94.31 253 ASN A N 1
ATOM 1991 C CA . ASN A 1 253 ? 19 -35.844 -31.656 1 94.31 253 ASN A CA 1
ATOM 1992 C C . ASN A 1 253 ? 19.094 -37.125 -30.812 1 94.31 253 ASN A C 1
ATOM 1994 O O . ASN A 1 253 ? 20.109 -37.812 -30.859 1 94.31 253 ASN A O 1
ATOM 1998 N N . HIS A 1 254 ? 18.203 -37.375 -30.016 1 96.12 254 HIS A N 1
ATOM 1999 C CA . HIS A 1 254 ? 18.078 -38.594 -29.203 1 96.12 254 HIS A CA 1
ATOM 2000 C C . HIS A 1 254 ? 16.688 -39.188 -29.312 1 96.12 254 HIS A C 1
ATOM 2002 O O . HIS A 1 254 ? 15.688 -38.469 -29.203 1 96.12 254 HIS A O 1
ATOM 2008 N N . PRO A 1 255 ? 16.578 -40.438 -29.5 1 95.81 255 PRO A N 1
ATOM 2009 C CA . PRO A 1 255 ? 15.273 -41.031 -29.781 1 95.81 255 PRO A CA 1
ATOM 2010 C C . PRO A 1 255 ? 14.336 -41 -28.562 1 95.81 255 PRO A C 1
ATOM 2012 O O . PRO A 1 255 ? 13.117 -41.125 -28.719 1 95.81 255 PRO A O 1
ATOM 2015 N N . ARG A 1 256 ? 14.82 -40.875 -27.328 1 97.81 256 ARG A N 1
ATOM 2016 C CA . ARG A 1 256 ? 13.984 -40.906 -26.141 1 97.81 256 ARG A CA 1
ATOM 2017 C C . ARG A 1 256 ? 13.922 -39.531 -25.469 1 97.81 256 ARG A C 1
ATOM 2019 O O . ARG A 1 256 ? 13.523 -39.406 -24.312 1 97.81 256 ARG A O 1
ATOM 2026 N N . ILE A 1 257 ? 14.414 -38.5 -26.156 1 98.31 257 ILE A N 1
ATOM 2027 C CA . ILE A 1 257 ? 14.312 -37.125 -25.672 1 98.31 257 ILE A CA 1
ATOM 2028 C C . ILE A 1 257 ? 13.414 -36.344 -26.625 1 98.31 257 ILE A C 1
ATOM 2030 O O . ILE A 1 257 ? 13.688 -36.25 -27.812 1 98.31 257 ILE A O 1
ATOM 2034 N N . GLU A 1 258 ? 12.32 -35.812 -26.062 1 98.19 258 GLU A N 1
ATOM 2035 C CA . GLU A 1 258 ? 11.359 -35.031 -26.828 1 98.19 258 GLU A CA 1
ATOM 2036 C C . GLU A 1 258 ? 11.484 -33.562 -26.5 1 98.19 258 GLU A C 1
ATOM 2038 O O . GLU A 1 258 ? 11.023 -33.094 -25.453 1 98.19 258 GLU A O 1
ATOM 2043 N N . LEU A 1 259 ? 12.172 -32.812 -27.406 1 98.06 259 LEU A N 1
ATOM 2044 C CA . LEU A 1 259 ? 12.164 -31.359 -27.344 1 98.06 259 LEU A CA 1
ATOM 2045 C C . LEU A 1 259 ? 10.953 -30.781 -28.062 1 98.06 259 LEU A C 1
ATOM 2047 O O . LEU A 1 259 ? 10.914 -30.766 -29.297 1 98.06 259 LEU A O 1
ATOM 2051 N N . ILE A 1 260 ? 9.992 -30.344 -27.297 1 97.19 260 ILE A N 1
ATOM 2052 C CA . ILE A 1 260 ? 8.727 -29.984 -27.922 1 97.19 260 ILE A CA 1
ATOM 2053 C C . ILE A 1 260 ? 8.422 -28.516 -27.672 1 97.19 260 ILE A C 1
ATOM 2055 O O . ILE A 1 260 ? 9.125 -27.844 -26.906 1 97.19 260 ILE A O 1
ATOM 2059 N N . GLU A 1 261 ? 7.426 -28 -28.391 1 95.56 261 GLU A N 1
ATOM 2060 C CA . GLU A 1 261 ? 6.957 -26.641 -28.156 1 95.56 261 GLU A CA 1
ATOM 2061 C C . GLU A 1 261 ? 6.25 -26.516 -26.812 1 95.56 261 GLU A C 1
ATOM 2063 O O . GLU A 1 261 ? 5.82 -27.531 -26.234 1 95.56 261 GLU A O 1
ATOM 2068 N N . PRO A 1 262 ? 6.148 -25.359 -26.359 1 92.88 262 PRO A N 1
ATOM 2069 C CA . PRO A 1 262 ? 5.473 -25.172 -25.078 1 92.88 262 PRO A CA 1
ATOM 2070 C C . PRO A 1 262 ? 4.062 -25.75 -25.062 1 92.88 262 PRO A C 1
ATOM 2072 O O . PRO A 1 262 ? 3.346 -25.688 -26.062 1 92.88 262 PRO A O 1
ATOM 2075 N N . LEU A 1 263 ? 3.738 -26.344 -23.922 1 92.56 263 LEU A N 1
ATOM 2076 C CA . LEU A 1 263 ? 2.418 -26.922 -23.734 1 92.56 263 LEU A CA 1
ATOM 2077 C C . LEU A 1 263 ? 1.445 -25.906 -23.141 1 92.56 263 LEU A C 1
ATOM 2079 O O . LEU A 1 263 ? 1.837 -25.062 -22.328 1 92.56 263 LEU A O 1
ATOM 2083 N N . ASP A 1 264 ? 0.242 -25.969 -23.609 1 90.19 264 ASP A N 1
ATOM 2084 C CA . ASP A 1 264 ? -0.773 -25.203 -22.891 1 90.19 264 ASP A CA 1
ATOM 2085 C C . ASP A 1 264 ? -1.12 -25.859 -21.562 1 90.19 264 ASP A C 1
ATOM 2087 O O . ASP A 1 264 ? -0.555 -26.906 -21.203 1 90.19 264 ASP A O 1
ATOM 2091 N N . VAL A 1 265 ? -2.014 -25.297 -20.875 1 90.94 265 VAL A N 1
ATOM 2092 C CA . VAL A 1 265 ? -2.242 -25.688 -19.484 1 90.94 265 VAL A CA 1
ATOM 2093 C C . VAL A 1 265 ? -2.855 -27.094 -19.438 1 90.94 265 VAL A C 1
ATOM 2095 O O . VAL A 1 265 ? -2.51 -27.906 -18.578 1 90.94 265 VAL A O 1
ATOM 2098 N N . VAL A 1 266 ? -3.73 -27.438 -20.312 1 94.12 266 VAL A N 1
ATOM 2099 C CA . VAL A 1 266 ? -4.367 -28.75 -20.344 1 94.12 266 VAL A CA 1
ATOM 2100 C C . VAL A 1 266 ? -3.326 -29.828 -20.656 1 94.12 266 VAL A C 1
ATOM 2102 O O . VAL A 1 266 ? -3.215 -30.812 -19.922 1 94.12 266 VAL A O 1
ATOM 2105 N N . ASP A 1 267 ? -2.646 -29.562 -21.688 1 95.31 267 ASP A N 1
ATOM 2106 C CA . ASP A 1 267 ? -1.604 -30.516 -22.062 1 95.31 267 ASP A CA 1
ATOM 2107 C C . ASP A 1 267 ? -0.569 -30.656 -20.953 1 95.31 267 ASP A C 1
ATOM 2109 O O . ASP A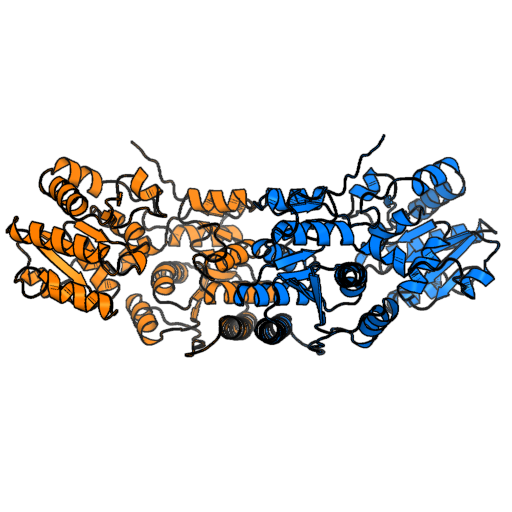 1 267 ? -0.164 -31.781 -20.609 1 95.31 267 ASP A O 1
ATOM 2113 N N . PHE A 1 268 ? -0.19 -29.594 -20.438 1 94.94 268 PHE A N 1
ATOM 2114 C CA . PHE A 1 268 ? 0.848 -29.641 -19.406 1 94.94 268 PHE A CA 1
ATOM 2115 C C . PHE A 1 268 ? 0.397 -30.469 -18.219 1 94.94 268 PHE A C 1
ATOM 2117 O O . PHE A 1 268 ? 1.137 -31.328 -17.734 1 94.94 268 PHE A O 1
ATOM 2124 N N . HIS A 1 269 ? -0.766 -30.141 -17.703 1 95.81 269 HIS A N 1
ATOM 2125 C CA . HIS A 1 269 ? -1.267 -30.859 -16.531 1 95.81 269 HIS A CA 1
ATOM 2126 C C . HIS A 1 269 ? -1.354 -32.344 -16.812 1 95.81 269 HIS A C 1
ATOM 2128 O O . HIS A 1 269 ? -1.059 -33.156 -15.93 1 95.81 269 HIS A O 1
ATOM 2134 N N . ASN A 1 270 ? -1.75 -32.75 -17.953 1 96.94 270 ASN A N 1
ATOM 2135 C CA . ASN A 1 270 ? -1.896 -34.156 -18.266 1 96.94 270 ASN A CA 1
ATOM 2136 C C . ASN A 1 270 ? -0.542 -34.844 -18.5 1 96.94 270 ASN A C 1
ATOM 2138 O O . ASN A 1 270 ? -0.354 -36 -18.141 1 96.94 270 ASN A O 1
ATOM 2142 N N . PHE A 1 271 ? 0.381 -34.062 -19.094 1 97.25 271 PHE A N 1
ATOM 2143 C CA . PHE A 1 271 ? 1.749 -34.562 -19.156 1 97.25 271 PHE A CA 1
ATOM 2144 C C . PHE A 1 271 ? 2.312 -34.781 -17.75 1 97.25 271 PHE A C 1
ATOM 2146 O O . PHE A 1 271 ? 2.912 -35.812 -17.469 1 97.25 271 PHE A O 1
ATOM 2153 N N . ALA A 1 272 ? 2.088 -33.812 -16.953 1 96.88 272 ALA A N 1
ATOM 2154 C CA . ALA A 1 272 ? 2.598 -33.875 -15.578 1 96.88 272 ALA A CA 1
ATOM 2155 C C . ALA A 1 272 ? 1.982 -35.031 -14.812 1 96.88 272 ALA A C 1
ATOM 2157 O O 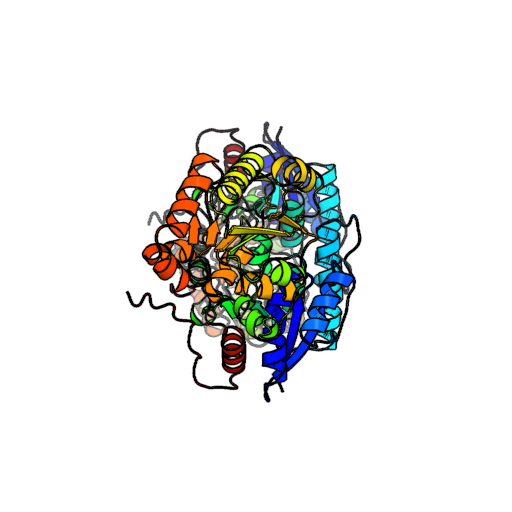. ALA A 1 272 ? 2.676 -35.719 -14.07 1 96.88 272 ALA A O 1
ATOM 2158 N N . LYS A 1 273 ? 0.738 -35.25 -14.992 1 95.94 273 LYS A N 1
ATOM 2159 C CA . LYS A 1 273 ? 0.033 -36.344 -14.32 1 95.94 273 LYS A CA 1
ATOM 2160 C C . LYS A 1 273 ? 0.608 -37.688 -14.719 1 95.94 273 LYS A C 1
ATOM 2162 O O . LYS A 1 273 ? 0.637 -38.625 -13.906 1 95.94 273 LYS A O 1
ATOM 2167 N N . GLN A 1 274 ? 1.069 -37.75 -15.875 1 95.62 274 GLN A N 1
ATOM 2168 C CA . GLN A 1 274 ? 1.528 -39.031 -16.391 1 95.62 274 GLN A CA 1
ATOM 2169 C C . GLN A 1 274 ? 3.045 -39.156 -16.281 1 95.62 274 GLN A C 1
ATOM 2171 O O . GLN A 1 274 ? 3.607 -40.219 -16.578 1 95.62 274 GLN A O 1
ATOM 2176 N N . ALA A 1 275 ? 3.697 -38.125 -15.875 1 97 275 ALA A N 1
ATOM 2177 C CA . ALA A 1 275 ? 5.152 -38.156 -15.75 1 97 275 ALA A CA 1
ATOM 2178 C C . ALA A 1 275 ? 5.586 -39.031 -14.594 1 97 275 ALA A C 1
ATOM 2180 O O . ALA A 1 275 ? 4.824 -39.25 -13.648 1 97 275 ALA A O 1
ATOM 2181 N N . TYR A 1 276 ? 6.777 -39.562 -14.758 1 96.75 276 TYR A N 1
ATOM 2182 C CA . TYR A 1 276 ? 7.395 -40.281 -13.656 1 96.75 276 TYR A CA 1
ATOM 2183 C C . TYR A 1 276 ? 7.918 -39.344 -12.586 1 96.75 276 TYR A C 1
ATOM 2185 O O . TYR A 1 276 ? 7.688 -39.562 -11.398 1 96.75 276 TYR A O 1
ATOM 2193 N N . LEU A 1 277 ? 8.555 -38.406 -12.992 1 96.19 277 LEU A N 1
ATOM 2194 C CA . LEU A 1 277 ? 9.094 -37.344 -12.141 1 96.19 277 LEU A CA 1
ATOM 2195 C C . LEU A 1 277 ? 9.141 -36.031 -12.875 1 96.19 277 LEU A C 1
ATOM 2197 O O . LEU A 1 277 ? 9.125 -36 -14.109 1 96.19 277 LEU A O 1
ATOM 2201 N N . ILE A 1 278 ? 9.094 -34.938 -12.109 1 98 278 ILE A N 1
ATOM 2202 C CA . ILE A 1 278 ? 9.117 -33.594 -12.688 1 98 278 ILE A CA 1
ATOM 2203 C C . ILE A 1 278 ? 10.367 -32.844 -12.227 1 98 278 ILE A C 1
ATOM 2205 O O . ILE A 1 278 ? 10.727 -32.906 -11.039 1 98 278 ILE A O 1
ATOM 2209 N N . MET A 1 279 ? 11.102 -32.312 -13.148 1 98.19 279 MET A N 1
ATOM 2210 C CA . MET A 1 279 ? 12.211 -31.391 -12.875 1 98.19 279 MET A CA 1
ATOM 2211 C C . MET A 1 279 ? 11.883 -29.969 -13.32 1 98.19 279 MET A C 1
ATOM 2213 O O . MET A 1 279 ? 11.453 -29.766 -14.453 1 98.19 279 MET A O 1
ATOM 2217 N N . THR A 1 280 ? 12.039 -29.031 -12.375 1 97.38 280 THR A N 1
ATOM 2218 C CA . THR A 1 280 ? 11.547 -27.719 -12.773 1 97.38 280 THR A CA 1
ATOM 2219 C C . THR A 1 280 ? 12.297 -26.609 -12.031 1 97.38 280 THR A C 1
ATOM 2221 O O . THR A 1 280 ? 12.82 -26.828 -10.938 1 97.38 280 THR A O 1
ATOM 2224 N N . ASP A 1 281 ? 12.43 -25.5 -12.695 1 94.31 281 ASP A N 1
ATOM 2225 C CA . ASP A 1 281 ? 12.844 -24.266 -12.023 1 94.31 281 ASP A CA 1
ATOM 2226 C C . ASP A 1 281 ? 11.703 -23.266 -11.961 1 94.31 281 ASP A C 1
ATOM 2228 O O . ASP A 1 281 ? 11.922 -22.078 -11.688 1 94.31 281 ASP A O 1
ATOM 2232 N N . SER A 1 282 ? 10.484 -23.75 -12.25 1 90.38 282 SER A N 1
ATOM 2233 C CA . SER A 1 282 ? 9.273 -22.922 -12.227 1 90.38 282 SER A CA 1
ATOM 2234 C C . SER A 1 282 ? 8.648 -22.906 -10.836 1 90.38 282 SER A C 1
ATOM 2236 O O . SER A 1 282 ? 8.461 -23.953 -10.219 1 90.38 282 SER A O 1
ATOM 2238 N N . GLY A 1 283 ? 8.273 -21.719 -10.406 1 86.31 283 GLY A N 1
ATOM 2239 C CA . GLY A 1 283 ? 7.602 -21.594 -9.125 1 86.31 283 GLY A CA 1
ATOM 2240 C C . GLY A 1 283 ? 6.211 -22.203 -9.117 1 86.31 283 GLY A C 1
ATOM 2241 O O . GLY A 1 283 ? 5.859 -22.953 -8.211 1 86.31 283 GLY A O 1
ATOM 2242 N N . GLY A 1 284 ? 5.434 -21.938 -10.148 1 87.94 284 GLY A N 1
ATOM 2243 C CA . GLY A 1 284 ? 4.07 -22.438 -10.234 1 87.94 284 GLY A CA 1
ATOM 2244 C C . GLY A 1 284 ? 3.982 -23.953 -10.234 1 87.94 284 GLY A C 1
ATOM 2245 O O . GLY A 1 284 ? 3.107 -24.516 -9.586 1 87.94 284 GLY A O 1
ATOM 2246 N N . ILE A 1 285 ? 4.934 -24.547 -10.859 1 91.88 285 ILE A N 1
ATOM 2247 C CA . ILE A 1 285 ? 4.922 -26 -10.977 1 91.88 285 ILE A CA 1
ATOM 2248 C C . ILE A 1 285 ? 5.246 -26.625 -9.625 1 91.88 285 ILE A C 1
ATOM 2250 O O . ILE A 1 285 ? 4.707 -27.688 -9.273 1 91.88 285 ILE A O 1
ATOM 2254 N N . GLN A 1 286 ? 6.07 -25.891 -8.867 1 91.56 286 GLN A N 1
ATOM 2255 C CA . GLN A 1 286 ? 6.398 -26.375 -7.531 1 91.56 286 GLN A CA 1
ATOM 2256 C C . GLN A 1 286 ? 5.148 -26.469 -6.66 1 91.56 286 GLN A C 1
ATOM 2258 O O . GLN A 1 286 ? 5.062 -27.344 -5.785 1 91.56 286 GLN A O 1
ATOM 2263 N N . GLU A 1 287 ? 4.199 -25.703 -6.941 1 90.5 287 GLU A N 1
ATOM 2264 C CA . GLU A 1 287 ? 2.969 -25.688 -6.156 1 90.5 287 GLU A CA 1
ATOM 2265 C C . GLU A 1 287 ? 1.967 -26.703 -6.684 1 90.5 287 GLU A C 1
ATOM 2267 O O . GLU A 1 287 ? 1.268 -27.359 -5.902 1 90.5 287 GLU A O 1
ATOM 2272 N N . GLU A 1 288 ? 1.937 -26.922 -7.922 1 91.81 288 GLU A N 1
ATOM 2273 C CA . GLU A 1 288 ? 0.896 -27.703 -8.586 1 91.81 288 GLU A CA 1
ATOM 2274 C C . GLU A 1 288 ? 1.248 -29.188 -8.609 1 91.81 288 GLU A C 1
ATOM 2276 O O . GLU A 1 288 ? 0.402 -30.031 -8.312 1 91.81 288 GLU A O 1
ATOM 2281 N N . ALA A 1 289 ? 2.451 -29.531 -8.875 1 91.31 289 ALA A N 1
ATOM 2282 C CA . ALA A 1 289 ? 2.883 -30.875 -9.227 1 91.31 289 ALA A CA 1
ATOM 2283 C C . ALA A 1 289 ? 2.668 -31.844 -8.062 1 91.31 289 ALA A C 1
ATOM 2285 O O . ALA A 1 289 ? 2.273 -33 -8.266 1 91.31 289 ALA A O 1
ATOM 2286 N N . PRO A 1 290 ? 2.883 -31.375 -6.867 1 90.56 290 PRO A N 1
ATOM 2287 C CA . PRO A 1 290 ? 2.691 -32.281 -5.746 1 90.56 290 PRO A CA 1
ATOM 2288 C C . PRO A 1 290 ? 1.27 -32.844 -5.668 1 90.56 290 PRO A C 1
ATOM 2290 O O . PRO A 1 290 ? 1.059 -33.969 -5.168 1 90.56 290 PRO A O 1
ATOM 2293 N N . SER A 1 291 ? 0.355 -32.156 -6.172 1 92.94 291 SER A N 1
ATOM 2294 C CA . SER A 1 291 ? -1.034 -32.625 -6.152 1 92.94 291 SER A CA 1
ATOM 2295 C C . SER A 1 291 ? -1.271 -33.75 -7.156 1 92.94 291 SER A C 1
ATOM 2297 O O . SER A 1 291 ? -2.289 -34.438 -7.094 1 92.94 291 SER A O 1
ATOM 2299 N N . LEU A 1 292 ? -0.367 -33.906 -8.023 1 93.81 292 LEU A N 1
ATOM 2300 C CA . LEU A 1 292 ? -0.448 -34.969 -9.023 1 93.81 292 LEU A CA 1
ATOM 2301 C C . LEU A 1 292 ? 0.304 -36.219 -8.57 1 93.81 292 LEU A C 1
ATOM 2303 O O . LEU A 1 292 ? 0.423 -37.188 -9.32 1 93.81 292 LEU A O 1
ATOM 2307 N N . HIS A 1 293 ? 0.83 -36.125 -7.367 1 92.69 293 HIS A N 1
ATOM 2308 C CA . HIS A 1 293 ? 1.536 -37.25 -6.73 1 92.69 293 HIS A CA 1
ATOM 2309 C C . HIS A 1 293 ? 2.793 -37.625 -7.512 1 92.69 293 HIS A C 1
ATOM 2311 O O . HIS A 1 293 ? 3.031 -38.781 -7.785 1 92.69 293 HIS A O 1
ATOM 2317 N N . LYS A 1 294 ? 3.445 -36.625 -7.926 1 94.38 294 LYS A N 1
ATOM 2318 C CA . LYS A 1 294 ? 4.719 -36.812 -8.625 1 94.38 294 LYS A CA 1
ATOM 2319 C C . LYS A 1 294 ? 5.855 -36.125 -7.852 1 94.38 294 LYS A C 1
ATOM 2321 O O . LYS A 1 294 ? 5.715 -35 -7.387 1 94.38 294 LYS A O 1
ATOM 2326 N N . PRO A 1 295 ? 6.988 -36.844 -7.656 1 96.06 295 PRO A N 1
ATOM 2327 C CA . PRO A 1 295 ? 8.148 -36.188 -7.086 1 96.06 295 PRO A CA 1
ATOM 2328 C C . PRO A 1 295 ? 8.617 -35 -7.934 1 96.06 295 PRO A C 1
ATOM 2330 O O . PRO A 1 295 ? 8.609 -35.062 -9.164 1 96.06 295 PRO A O 1
ATOM 2333 N N . VAL A 1 296 ? 8.977 -33.938 -7.223 1 97.31 296 VAL A N 1
ATOM 2334 C CA . VAL A 1 296 ? 9.453 -32.75 -7.922 1 97.31 296 VAL A CA 1
ATOM 2335 C C . VAL A 1 296 ? 10.875 -32.406 -7.488 1 97.31 296 VAL A C 1
ATOM 2337 O O . VAL A 1 296 ? 11.141 -32.219 -6.301 1 97.31 296 VAL A O 1
ATOM 2340 N N . LEU A 1 297 ? 11.789 -32.406 -8.43 1 97.94 297 LEU A N 1
ATOM 2341 C CA . LEU A 1 297 ? 13.156 -31.953 -8.211 1 97.94 297 LEU A CA 1
ATOM 2342 C C . LEU A 1 297 ? 13.336 -30.516 -8.688 1 97.94 29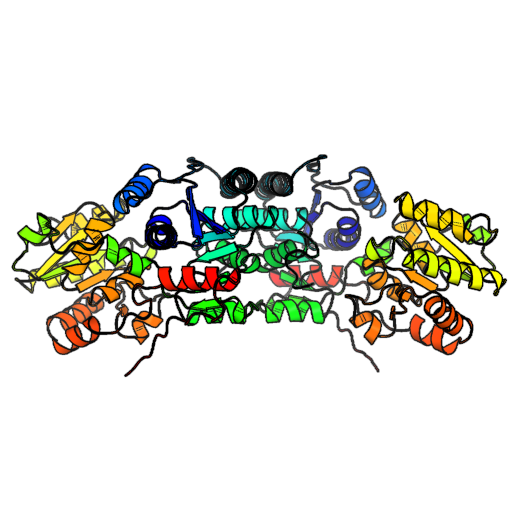7 LEU A C 1
ATOM 2344 O O . LEU A 1 297 ? 13.125 -30.219 -9.867 1 97.94 297 LEU A O 1
ATOM 2348 N N . VAL A 1 298 ? 13.672 -29.703 -7.75 1 97.31 298 VAL A N 1
ATOM 2349 C CA . VAL A 1 298 ? 13.75 -28.281 -8.031 1 97.31 298 VAL A CA 1
ATOM 2350 C C . VAL A 1 298 ? 15.164 -27.922 -8.484 1 97.31 298 VAL A C 1
ATOM 2352 O O . VAL A 1 298 ? 16.125 -28.125 -7.75 1 97.31 298 VAL A O 1
ATOM 2355 N N . LEU A 1 299 ? 15.258 -27.312 -9.672 1 97.5 299 LEU A N 1
ATOM 2356 C CA . LEU A 1 299 ? 16.531 -27 -10.312 1 97.5 299 LEU A CA 1
ATOM 2357 C C . LEU A 1 299 ? 16.953 -25.562 -10 1 97.5 299 LEU A C 1
ATOM 2359 O O . LEU A 1 299 ? 17.234 -24.781 -10.906 1 97.5 299 LEU A O 1
ATOM 2363 N N . ARG A 1 300 ? 16.969 -25.25 -8.773 1 94.19 300 ARG A N 1
ATOM 2364 C CA . ARG A 1 300 ? 17.422 -23.969 -8.227 1 94.19 300 ARG A CA 1
ATOM 2365 C C . ARG A 1 300 ? 18.25 -24.188 -6.953 1 94.19 300 ARG A C 1
ATOM 2367 O O . ARG A 1 300 ? 18.156 -25.234 -6.32 1 94.19 300 ARG A O 1
ATOM 2374 N N . ASP A 1 301 ? 19 -23.062 -6.605 1 89.25 301 ASP A N 1
ATOM 2375 C CA . ASP A 1 301 ? 19.781 -23.156 -5.379 1 89.25 301 ASP A CA 1
ATOM 2376 C C . ASP A 1 301 ? 18.906 -22.922 -4.148 1 89.25 301 ASP A C 1
ATOM 2378 O O . ASP A 1 301 ? 19.25 -23.344 -3.043 1 89.25 301 ASP A O 1
ATOM 2382 N N . SER A 1 302 ? 17.875 -22.25 -4.336 1 85 302 SER A N 1
ATOM 2383 C CA . SER A 1 302 ? 16.891 -22 -3.287 1 85 302 SER A CA 1
ATOM 2384 C C . SER A 1 302 ? 15.484 -21.859 -3.869 1 85 302 SER A C 1
ATOM 2386 O O . SER A 1 302 ? 15.32 -21.766 -5.086 1 85 302 SER A O 1
ATOM 2388 N N . THR A 1 303 ? 14.508 -22.047 -2.98 1 85.44 303 THR A N 1
ATOM 2389 C CA . THR A 1 303 ? 13.125 -21.891 -3.426 1 85.44 303 THR A CA 1
ATOM 2390 C C . THR A 1 303 ? 12.344 -21 -2.465 1 85.44 303 THR A C 1
ATOM 2392 O O . THR A 1 303 ? 12.625 -20.984 -1.266 1 85.44 303 THR A O 1
ATOM 2395 N N . GLU A 1 304 ? 11.422 -20.234 -3.02 1 76.25 304 GLU A N 1
ATOM 2396 C CA . GLU A 1 304 ? 10.508 -19.406 -2.234 1 76.25 304 GLU A CA 1
ATOM 2397 C C . GLU A 1 304 ? 9.32 -20.234 -1.738 1 76.25 304 GLU A C 1
ATOM 2399 O O . GLU A 1 304 ? 8.352 -19.688 -1.209 1 76.25 304 GLU A O 1
ATOM 2404 N N . ARG A 1 305 ? 9.43 -21.547 -1.936 1 83.75 305 ARG A N 1
ATOM 2405 C CA . ARG A 1 305 ? 8.375 -22.469 -1.535 1 83.75 305 ARG A CA 1
ATOM 2406 C C . ARG A 1 305 ? 8.875 -23.469 -0.493 1 83.75 305 ARG A C 1
ATOM 2408 O O . ARG A 1 305 ? 8.789 -24.688 -0.691 1 83.75 305 ARG A O 1
ATOM 2415 N N . PRO A 1 306 ? 9.273 -22.906 0.651 1 82.56 306 PRO A N 1
ATOM 2416 C CA . PRO A 1 306 ? 9.844 -23.797 1.657 1 82.56 306 PRO A CA 1
ATOM 2417 C C . PRO A 1 306 ? 8.836 -24.812 2.176 1 82.56 306 PRO A C 1
ATOM 2419 O O . PRO A 1 306 ? 9.219 -25.906 2.604 1 82.56 306 PRO A O 1
ATOM 2422 N N . GLU A 1 307 ? 7.59 -24.562 2.107 1 86.06 307 GLU A N 1
ATOM 2423 C CA . GLU A 1 307 ? 6.555 -25.469 2.602 1 86.06 307 GLU A CA 1
ATOM 2424 C C . GLU A 1 307 ? 6.59 -26.797 1.86 1 86.06 307 GLU A C 1
ATOM 2426 O O . GLU A 1 307 ? 6.367 -27.844 2.459 1 86.06 307 GLU A O 1
ATOM 2431 N N . GLY A 1 308 ? 6.84 -26.766 0.554 1 88.69 308 GLY A N 1
ATOM 2432 C CA . GLY A 1 308 ? 6.93 -27.984 -0.232 1 88.69 308 GLY A CA 1
ATOM 2433 C C . GLY A 1 308 ? 8.133 -28.844 0.125 1 88.69 308 GLY A C 1
ATOM 2434 O O . GLY A 1 308 ? 8.055 -30.078 0.09 1 88.69 308 GLY A O 1
ATOM 2435 N N . VAL A 1 309 ? 9.219 -28.125 0.494 1 90.81 309 VAL A N 1
ATOM 2436 C CA . VAL A 1 309 ? 10.422 -28.844 0.914 1 90.81 309 VAL A CA 1
ATOM 2437 C C . VAL A 1 309 ? 10.18 -29.516 2.266 1 90.81 309 VAL A C 1
ATOM 2439 O O . VAL A 1 309 ? 10.469 -30.703 2.439 1 90.81 309 VAL A O 1
ATOM 2442 N N . ASP A 1 310 ? 9.578 -28.766 3.119 1 88.44 310 ASP A N 1
ATOM 2443 C CA . ASP A 1 310 ? 9.297 -29.25 4.465 1 88.44 310 ASP A CA 1
ATOM 2444 C C . ASP A 1 310 ? 8.328 -30.438 4.422 1 88.44 310 ASP A C 1
ATOM 2446 O O . ASP A 1 310 ? 8.469 -31.391 5.195 1 88.44 310 ASP A O 1
ATOM 2450 N N . ALA A 1 311 ? 7.398 -30.406 3.504 1 88.62 311 ALA A N 1
ATOM 2451 C CA . ALA A 1 311 ? 6.379 -31.453 3.385 1 88.62 311 ALA A CA 1
ATOM 2452 C C . ALA A 1 311 ? 6.938 -32.688 2.689 1 88.62 311 ALA A C 1
ATOM 2454 O O . ALA A 1 311 ? 6.328 -33.75 2.732 1 88.62 311 ALA A O 1
ATOM 2455 N N . GLY A 1 312 ? 8.062 -32.5 1.985 1 92.12 312 GLY A N 1
ATOM 2456 C CA . GLY A 1 312 ? 8.695 -33.625 1.319 1 92.12 312 GLY A CA 1
ATOM 2457 C C . GLY A 1 312 ? 8.258 -33.812 -0.124 1 92.12 312 GLY A C 1
ATOM 2458 O O . GLY A 1 312 ? 8.688 -34.719 -0.805 1 92.12 312 GLY A O 1
ATOM 2459 N N . THR A 1 313 ? 7.434 -32.906 -0.568 1 92.19 313 THR A N 1
ATOM 2460 C CA . THR A 1 313 ? 6.949 -33 -1.94 1 92.19 313 THR A CA 1
ATOM 2461 C C . THR A 1 313 ? 7.992 -32.469 -2.922 1 92.19 313 THR A C 1
ATOM 2463 O O . THR A 1 313 ? 7.988 -32.844 -4.098 1 92.19 313 THR A O 1
ATOM 2466 N N . LEU A 1 314 ? 8.875 -31.562 -2.426 1 94.88 314 LEU A N 1
ATOM 2467 C CA . LEU A 1 314 ? 9.906 -30.938 -3.238 1 94.88 314 LEU A CA 1
ATOM 2468 C C . LEU A 1 314 ? 11.297 -31.266 -2.703 1 94.88 314 LEU A C 1
ATOM 2470 O O . LEU A 1 314 ? 11.492 -31.375 -1.489 1 94.88 314 LEU A O 1
ATOM 2474 N N . ARG A 1 315 ? 12.188 -31.391 -3.574 1 96.25 315 ARG A N 1
ATOM 2475 C CA . ARG A 1 315 ? 13.602 -31.469 -3.223 1 96.25 315 ARG A CA 1
ATOM 2476 C C . ARG A 1 315 ? 14.43 -30.5 -4.066 1 96.25 315 ARG A C 1
ATOM 2478 O O . ARG A 1 315 ? 14.484 -30.625 -5.289 1 96.25 315 ARG A O 1
ATOM 2485 N N . VAL A 1 316 ? 15.07 -29.609 -3.354 1 96.94 316 VAL A N 1
ATOM 2486 C CA . VAL A 1 316 ? 15.945 -28.656 -4.027 1 96.94 316 VAL A CA 1
ATOM 2487 C C . VAL A 1 316 ? 17.297 -29.312 -4.305 1 96.94 316 VAL A C 1
ATOM 2489 O O . VAL A 1 316 ? 18.031 -29.656 -3.377 1 96.94 316 VAL A O 1
ATOM 2492 N N . ILE A 1 317 ? 17.641 -29.359 -5.613 1 96.94 317 ILE A N 1
ATOM 2493 C CA . ILE A 1 317 ? 18.812 -30.172 -5.902 1 96.94 317 ILE A CA 1
ATOM 2494 C C . ILE A 1 317 ? 19.859 -29.328 -6.605 1 96.94 317 ILE A C 1
ATOM 2496 O O . ILE A 1 317 ? 20.969 -29.797 -6.906 1 96.94 317 ILE A O 1
ATOM 2500 N N . GLY A 1 318 ? 19.547 -28.094 -6.918 1 96.19 318 GLY A N 1
ATOM 2501 C CA . GLY A 1 318 ? 20.484 -27.203 -7.586 1 96.19 318 GLY A CA 1
ATOM 2502 C C . GLY A 1 318 ? 20.641 -27.5 -9.062 1 96.19 318 GLY A C 1
ATOM 2503 O O . GLY A 1 318 ? 19.734 -28.078 -9.68 1 96.19 318 GLY A O 1
ATOM 2504 N N . THR A 1 319 ? 21.781 -27.016 -9.656 1 97.44 319 THR A N 1
ATOM 2505 C CA . THR A 1 319 ? 21.969 -27.156 -11.094 1 97.44 319 THR A CA 1
ATOM 2506 C C . THR A 1 319 ? 23.328 -27.766 -11.398 1 97.44 319 THR A C 1
ATOM 2508 O O . THR A 1 319 ? 23.719 -27.906 -12.562 1 97.44 319 THR A O 1
ATOM 2511 N N . ASN A 1 320 ? 23.984 -28.109 -10.305 1 97.44 320 ASN A N 1
ATOM 2512 C CA . ASN A 1 320 ? 25.25 -28.797 -10.516 1 97.44 320 ASN A CA 1
ATOM 2513 C C . ASN A 1 320 ? 25.047 -30.156 -11.18 1 97.44 320 ASN A C 1
ATOM 2515 O O . ASN A 1 320 ? 24.172 -30.922 -10.781 1 97.44 320 ASN A O 1
ATOM 2519 N N . GLU A 1 321 ? 25.859 -30.453 -12.211 1 98.19 321 GLU A N 1
ATOM 2520 C CA . GLU A 1 321 ? 25.688 -31.641 -13.031 1 98.19 321 GLU A CA 1
ATOM 2521 C C . GLU A 1 321 ? 25.672 -32.906 -12.164 1 98.19 321 GLU A C 1
ATOM 2523 O O . GLU A 1 321 ? 24.781 -33.75 -12.289 1 98.19 321 GLU A O 1
ATOM 2528 N N . GLU A 1 322 ? 26.641 -33 -11.258 1 98.19 322 GLU A N 1
ATOM 2529 C CA . GLU A 1 322 ? 26.766 -34.188 -10.406 1 98.19 322 GLU A CA 1
ATOM 2530 C C . GLU A 1 322 ? 25.578 -34.312 -9.453 1 98.19 322 GLU A C 1
ATOM 2532 O O . GLU A 1 322 ? 25.078 -35.406 -9.211 1 98.19 322 GLU A O 1
ATOM 2537 N N . ASP A 1 323 ? 25.188 -33.25 -8.922 1 98.12 323 ASP A N 1
ATOM 2538 C CA . ASP A 1 323 ? 24.062 -33.25 -7.988 1 98.12 323 ASP A CA 1
ATOM 2539 C C . ASP A 1 323 ? 22.766 -33.656 -8.688 1 98.12 323 ASP A C 1
ATOM 2541 O O . ASP A 1 323 ? 22 -34.469 -8.164 1 98.12 323 ASP A O 1
ATOM 2545 N N . VAL A 1 324 ? 22.531 -33.062 -9.844 1 98.31 324 VAL A N 1
ATOM 2546 C CA . VAL A 1 324 ? 21.328 -33.375 -10.609 1 98.31 324 VAL A CA 1
ATOM 2547 C C . VAL A 1 324 ? 21.312 -34.844 -10.953 1 98.31 324 VAL A C 1
ATOM 2549 O O . VAL A 1 324 ? 20.281 -35.531 -10.773 1 98.31 324 VAL A O 1
ATOM 2552 N N . TYR A 1 325 ? 22.438 -35.344 -11.406 1 98.5 325 TYR A N 1
ATOM 2553 C CA . TYR A 1 325 ? 22.562 -36.75 -11.766 1 98.5 325 TYR A CA 1
ATOM 2554 C C . TYR A 1 325 ? 22.312 -37.625 -10.555 1 98.5 325 TYR A C 1
ATOM 2556 O O . TYR A 1 325 ? 21.469 -38.531 -10.602 1 98.5 325 TYR A O 1
ATOM 2564 N N . ASN A 1 326 ? 22.969 -37.344 -9.484 1 98.38 326 ASN A N 1
ATOM 2565 C CA . ASN A 1 326 ? 22.938 -38.219 -8.312 1 98.38 326 ASN A CA 1
ATOM 2566 C C . ASN A 1 326 ? 21.578 -38.188 -7.641 1 98.38 326 ASN A C 1
ATOM 2568 O O . ASN A 1 326 ? 21.062 -39.25 -7.23 1 98.38 326 ASN A O 1
ATOM 2572 N N . GLU A 1 327 ? 21 -37.062 -7.449 1 97.88 327 GLU A N 1
ATOM 2573 C CA . GLU A 1 327 ? 19.719 -36.938 -6.777 1 97.88 327 GLU A CA 1
ATOM 2574 C C . GLU A 1 327 ? 18.609 -37.594 -7.59 1 97.88 327 GLU A C 1
ATOM 2576 O O . GLU A 1 327 ? 17.703 -38.219 -7.023 1 97.88 327 GLU A O 1
ATOM 2581 N N . THR A 1 328 ? 18.703 -37.469 -8.891 1 98 328 THR A N 1
ATOM 2582 C CA . THR A 1 328 ? 17.719 -38.125 -9.75 1 98 328 THR A CA 1
ATOM 2583 C C . THR A 1 328 ? 17.875 -39.625 -9.711 1 98 328 THR A C 1
ATOM 2585 O O . THR A 1 328 ? 16.891 -40.375 -9.625 1 98 328 THR A O 1
ATOM 2588 N N . LYS A 1 329 ? 19.078 -40 -9.797 1 97.81 329 LYS A N 1
ATOM 2589 C CA . LYS A 1 329 ? 19.375 -41.438 -9.742 1 97.81 329 LYS A CA 1
ATOM 2590 C C . LYS A 1 329 ? 18.859 -42.062 -8.453 1 97.81 329 LYS A C 1
ATOM 2592 O O . LYS A 1 329 ? 18.328 -43.188 -8.461 1 97.81 329 LYS A O 1
ATOM 2597 N N . LYS A 1 330 ? 19.016 -41.344 -7.371 1 97.31 330 LYS A N 1
ATOM 2598 C CA . LYS A 1 330 ? 18.516 -41.812 -6.086 1 97.31 330 LYS A CA 1
ATOM 2599 C C . LYS A 1 330 ? 17.016 -42.094 -6.152 1 97.31 330 LYS A C 1
ATOM 2601 O O . LYS A 1 330 ? 16.531 -43.094 -5.598 1 97.31 330 LYS A O 1
ATOM 2606 N N . LEU A 1 331 ? 16.266 -41.281 -6.781 1 96.31 331 LEU A N 1
ATOM 2607 C CA . LEU A 1 331 ? 14.82 -41.438 -6.895 1 96.31 331 LEU A CA 1
ATOM 2608 C C . LEU A 1 331 ? 14.477 -42.625 -7.805 1 96.31 331 LEU A C 1
ATOM 2610 O O . LEU A 1 331 ? 13.484 -43.312 -7.574 1 96.31 331 LEU A O 1
ATOM 2614 N N . ILE A 1 332 ? 15.297 -42.812 -8.82 1 96.56 332 ILE A N 1
ATOM 2615 C CA . ILE A 1 332 ? 15.062 -43.875 -9.789 1 96.56 332 ILE A CA 1
ATOM 2616 C C . ILE A 1 332 ? 15.344 -45.25 -9.141 1 96.56 332 ILE A C 1
ATOM 2618 O O . ILE A 1 332 ? 14.609 -46.219 -9.367 1 96.56 332 ILE A O 1
ATOM 2622 N N . GLU A 1 333 ? 16.312 -45.219 -8.312 1 97.38 333 GLU A N 1
ATOM 2623 C CA . GLU A 1 333 ? 16.797 -46.5 -7.809 1 97.38 333 GLU A CA 1
ATOM 2624 C C . GLU A 1 333 ? 16.188 -46.812 -6.445 1 97.38 333 GLU A C 1
ATOM 2626 O O . GLU A 1 333 ? 16.266 -47.969 -5.98 1 97.38 333 GLU A O 1
ATOM 2631 N N . ASN A 1 334 ? 15.633 -45.938 -5.859 1 97.19 334 ASN A N 1
ATOM 2632 C CA . ASN A 1 334 ? 15.055 -46.156 -4.531 1 97.19 334 ASN A CA 1
ATOM 2633 C C . ASN A 1 334 ? 13.539 -45.969 -4.543 1 97.19 334 ASN A C 1
ATOM 2635 O O . ASN A 1 334 ? 13.039 -44.906 -4.188 1 97.19 334 ASN A O 1
ATOM 2639 N N . PRO A 1 335 ? 12.828 -47.031 -4.723 1 96.06 335 PRO A N 1
ATOM 2640 C CA . PRO A 1 335 ? 11.367 -46.938 -4.801 1 96.06 335 PRO A CA 1
ATOM 2641 C C . PRO A 1 335 ? 10.742 -46.375 -3.527 1 96.06 335 PRO A C 1
ATOM 2643 O O . PRO A 1 335 ? 9.703 -45.688 -3.59 1 96.06 335 PRO A O 1
ATOM 2646 N N . ASP A 1 336 ? 11.336 -46.625 -2.426 1 96.69 336 ASP A N 1
ATOM 2647 C CA . ASP A 1 336 ? 10.812 -46.125 -1.166 1 96.69 336 ASP A CA 1
ATOM 2648 C C . ASP A 1 336 ? 10.898 -44.594 -1.124 1 96.69 336 ASP A C 1
ATOM 2650 O O . ASP A 1 336 ? 9.969 -43.938 -0.674 1 96.69 336 ASP A O 1
ATOM 2654 N N . LEU A 1 337 ? 12 -44.125 -1.512 1 95.94 337 LEU A N 1
ATOM 2655 C CA . LEU A 1 337 ? 12.18 -42.688 -1.566 1 95.94 337 LEU A CA 1
ATOM 2656 C C . LEU A 1 337 ? 11.195 -42.062 -2.543 1 95.94 337 LEU A C 1
ATOM 2658 O O . LEU A 1 337 ? 10.625 -41 -2.254 1 95.94 337 LEU A O 1
ATOM 2662 N N . TYR A 1 338 ? 11.016 -42.688 -3.656 1 96.56 338 TYR A N 1
ATOM 2663 C CA . TYR A 1 338 ? 10.062 -42.219 -4.656 1 96.56 338 TYR A CA 1
ATOM 2664 C C . TYR A 1 338 ? 8.648 -42.156 -4.086 1 96.56 338 TYR A C 1
ATOM 2666 O O . TYR A 1 338 ? 7.949 -41.156 -4.227 1 96.56 338 TYR A O 1
ATOM 2674 N N . GLN A 1 339 ? 8.266 -43.25 -3.453 1 96.06 339 GLN A N 1
ATOM 2675 C CA . GLN A 1 339 ? 6.918 -43.344 -2.9 1 96.06 339 GLN A CA 1
ATOM 2676 C C . GLN A 1 339 ? 6.699 -42.312 -1.797 1 96.06 339 GLN A C 1
ATOM 2678 O O . GLN A 1 339 ? 5.625 -41.719 -1.698 1 96.06 339 GLN A O 1
ATOM 2683 N N . LYS A 1 340 ? 7.688 -42.125 -1.027 1 95.5 340 LYS A N 1
ATOM 2684 C CA . LYS A 1 340 ? 7.598 -41.125 0.048 1 95.5 340 LYS A CA 1
ATOM 2685 C C . LYS A 1 340 ? 7.332 -39.75 -0.505 1 95.5 340 LYS A C 1
ATOM 2687 O O . LYS A 1 340 ? 6.48 -39 0.008 1 95.5 340 LYS A O 1
ATOM 2692 N N . MET A 1 341 ? 7.996 -39.344 -1.548 1 95.25 341 MET A N 1
ATOM 2693 C CA . MET A 1 341 ? 7.824 -38.031 -2.145 1 95.25 341 MET A CA 1
ATOM 2694 C C . MET A 1 341 ? 6.492 -37.938 -2.877 1 95.25 341 MET A C 1
ATOM 2696 O O . MET A 1 341 ? 5.801 -36.938 -2.787 1 95.25 341 MET A O 1
ATOM 2700 N N . SER A 1 342 ? 6.16 -39 -3.557 1 94.56 342 SER A N 1
ATOM 2701 C CA . SER A 1 342 ? 4.957 -39 -4.38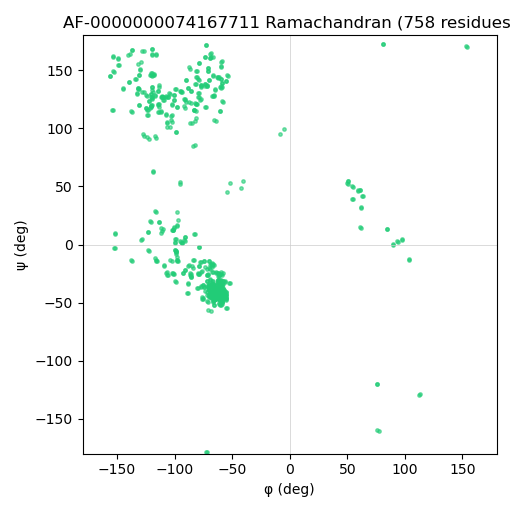3 1 94.56 342 SER A CA 1
ATOM 2702 C C . SER A 1 342 ? 3.695 -39 -3.523 1 94.56 342 SER A C 1
ATOM 2704 O O . SER A 1 342 ? 2.645 -38.531 -3.951 1 94.56 342 SER A O 1
ATOM 2706 N N . GLN A 1 343 ? 3.764 -39.5 -2.328 1 92.19 343 GLN A N 1
ATOM 2707 C CA . GLN A 1 343 ? 2.592 -39.656 -1.472 1 92.19 343 GLN A CA 1
ATOM 2708 C C . GLN A 1 343 ? 2.494 -38.5 -0.47 1 92.19 343 GLN A C 1
ATOM 2710 O O . GLN A 1 343 ? 1.502 -38.375 0.251 1 92.19 343 GLN A O 1
ATOM 2715 N N . ALA A 1 344 ? 3.475 -37.656 -0.435 1 90.44 344 ALA A N 1
ATOM 2716 C CA . ALA A 1 344 ? 3.455 -36.531 0.476 1 90.44 344 ALA A CA 1
ATOM 2717 C C . ALA A 1 344 ? 2.287 -35.594 0.163 1 90.44 344 ALA A C 1
ATOM 2719 O O . ALA A 1 344 ? 1.923 -35.406 -1.002 1 90.44 344 ALA A O 1
ATOM 2720 N N . VAL A 1 345 ? 1.724 -35.031 1.179 1 88.56 345 VAL A N 1
ATOM 2721 C CA . VAL A 1 345 ? 0.565 -34.156 1.033 1 88.56 345 VAL A CA 1
ATOM 2722 C C . VAL A 1 345 ? 1.011 -32.781 0.521 1 88.56 345 VAL A C 1
ATOM 2724 O O . VAL A 1 345 ? 2.027 -32.25 0.969 1 88.56 345 VAL A O 1
ATOM 2727 N N . ASN A 1 346 ? 0.212 -32.312 -0.421 1 91.5 346 ASN A N 1
ATOM 2728 C CA . ASN A 1 346 ? 0.526 -30.984 -0.969 1 91.5 346 ASN A CA 1
ATOM 2729 C C . ASN A 1 346 ? 0.195 -29.875 0.021 1 91.5 346 ASN A C 1
ATOM 2731 O O . ASN A 1 346 ? -0.973 -29.656 0.348 1 91.5 346 ASN A O 1
ATOM 2735 N N . PRO A 1 347 ? 1.135 -29.172 0.41 1 90 347 PRO A N 1
ATOM 2736 C CA . PRO A 1 347 ? 0.882 -28.125 1.404 1 90 347 PRO A CA 1
ATOM 2737 C C . PRO A 1 347 ? 0.259 -26.859 0.796 1 90 347 PRO A C 1
ATOM 2739 O O . PRO A 1 347 ? -0.142 -25.953 1.525 1 90 347 PRO A O 1
ATOM 2742 N N . TYR A 1 348 ? 0.07 -26.828 -0.469 1 91.62 348 TYR A N 1
ATOM 2743 C CA . TYR A 1 348 ? -0.403 -25.625 -1.131 1 91.62 348 TYR A CA 1
ATOM 2744 C C . TYR A 1 348 ? -1.899 -25.703 -1.408 1 91.62 348 TYR A C 1
ATOM 2746 O O . TYR A 1 348 ? -2.5 -24.734 -1.886 1 91.62 348 TYR A O 1
ATOM 2754 N N . GLY A 1 349 ? -2.461 -26.828 -1.098 1 92 349 GLY A N 1
ATOM 2755 C CA . GLY A 1 349 ? -3.906 -26.875 -1.235 1 92 349 GLY A CA 1
ATOM 2756 C C . GLY A 1 349 ? -4.43 -28.281 -1.488 1 92 349 GLY A C 1
ATOM 2757 O O . GLY A 1 349 ? -3.648 -29.219 -1.69 1 92 349 GLY A O 1
ATOM 2758 N N . ASP A 1 350 ? -5.738 -28.438 -1.42 1 92.12 350 ASP A N 1
ATOM 2759 C CA . ASP A 1 350 ? -6.43 -29.719 -1.592 1 92.12 350 ASP A CA 1
ATOM 2760 C C . ASP A 1 350 ? -7.457 -29.641 -2.721 1 92.12 350 ASP A C 1
ATOM 2762 O O . ASP A 1 350 ? -8.344 -30.484 -2.82 1 92.12 350 ASP A O 1
ATOM 2766 N N . GLY A 1 351 ? -7.371 -28.547 -3.461 1 94.81 351 GLY A N 1
ATOM 2767 C CA . GLY A 1 351 ? -8.258 -28.391 -4.598 1 94.81 351 GLY A CA 1
ATOM 2768 C C . GLY A 1 351 ? -9.609 -27.812 -4.223 1 94.81 351 GLY A C 1
ATOM 2769 O O . GLY A 1 351 ? -10.547 -27.844 -5.023 1 94.81 351 GLY A O 1
ATOM 2770 N N . GLN A 1 352 ? -9.734 -27.281 -3.031 1 96.44 352 GLN A N 1
ATOM 2771 C CA . GLN A 1 352 ? -11.008 -26.75 -2.568 1 96.44 352 GLN A CA 1
ATOM 2772 C C . GLN A 1 352 ? -10.898 -25.266 -2.23 1 96.44 352 GLN A C 1
ATOM 2774 O O . GLN A 1 352 ? -11.695 -24.734 -1.454 1 96.44 352 GLN A O 1
ATOM 2779 N N . ALA A 1 353 ? -9.906 -24.641 -2.734 1 97.69 353 ALA A N 1
ATOM 2780 C CA . ALA A 1 353 ? -9.656 -23.234 -2.424 1 97.69 353 ALA A CA 1
ATOM 2781 C C . ALA A 1 353 ? -10.812 -22.359 -2.881 1 97.69 353 ALA A C 1
ATOM 2783 O O . ALA A 1 353 ? -11.258 -21.469 -2.143 1 97.69 353 ALA A O 1
ATOM 2784 N N . SER A 1 354 ? -11.344 -22.578 -4.074 1 98.5 354 SER A N 1
ATOM 2785 C CA . SER A 1 354 ? -12.422 -21.766 -4.633 1 98.5 354 SER A CA 1
ATOM 2786 C C . SER A 1 354 ? -13.68 -21.844 -3.768 1 98.5 354 SER A C 1
ATOM 2788 O O . SER A 1 354 ? -14.328 -20.828 -3.52 1 98.5 354 SER A O 1
ATOM 2790 N N . GLU A 1 355 ? -13.969 -23.062 -3.336 1 97.81 355 GLU A N 1
ATOM 2791 C CA . GLU A 1 355 ? -15.125 -23.25 -2.459 1 97.81 355 GLU A CA 1
ATOM 2792 C C . GLU A 1 355 ? -14.953 -22.469 -1.157 1 97.81 355 GLU A C 1
ATOM 2794 O O . GLU A 1 355 ? -15.891 -21.812 -0.689 1 97.81 355 GLU A O 1
ATOM 2799 N N . ARG A 1 356 ? -13.797 -22.547 -0.588 1 97.94 356 ARG A N 1
ATOM 2800 C CA . ARG A 1 356 ? -13.523 -21.828 0.654 1 97.94 356 ARG A CA 1
ATOM 2801 C C . ARG A 1 356 ? -13.633 -20.328 0.454 1 97.94 356 ARG A C 1
ATOM 2803 O O . ARG A 1 356 ? -14.164 -19.609 1.308 1 97.94 356 ARG A O 1
ATOM 2810 N N . ILE A 1 357 ? -13.102 -19.797 -0.66 1 98.62 357 ILE A N 1
ATOM 2811 C CA . ILE A 1 357 ? -13.172 -18.375 -0.97 1 98.62 357 ILE A CA 1
ATOM 2812 C C . ILE A 1 357 ? -14.633 -17.938 -1.046 1 98.62 357 ILE A C 1
ATOM 2814 O O . ILE A 1 357 ? -15.031 -16.953 -0.41 1 98.62 357 ILE A O 1
ATOM 2818 N N . VAL A 1 358 ? -15.477 -18.688 -1.747 1 98.5 358 VAL A N 1
ATOM 2819 C CA . VAL A 1 358 ? -16.891 -18.359 -1.925 1 98.5 358 VAL A CA 1
ATOM 2820 C C . VAL A 1 358 ? -17.594 -18.344 -0.57 1 98.5 358 VAL A C 1
ATOM 2822 O O . VAL A 1 358 ? -18.391 -17.453 -0.282 1 98.5 358 VAL A O 1
ATOM 2825 N N . GLN A 1 359 ? -17.266 -19.328 0.256 1 98.12 359 GLN A N 1
ATOM 2826 C CA . GLN A 1 359 ? -17.891 -19.406 1.574 1 98.12 359 GLN A CA 1
ATOM 2827 C C . GLN A 1 359 ? -17.516 -18.188 2.426 1 98.12 359 GLN A C 1
ATOM 2829 O O . GLN A 1 359 ? -18.344 -17.656 3.156 1 98.12 359 GLN A O 1
ATOM 2834 N N . HIS A 1 360 ? -16.328 -17.766 2.377 1 98.25 360 HIS A N 1
ATOM 2835 C CA . HIS A 1 360 ? -15.891 -16.609 3.152 1 98.25 360 HIS A CA 1
ATOM 2836 C C . HIS A 1 360 ? -16.516 -15.32 2.633 1 98.25 360 HIS A C 1
ATOM 2838 O O . HIS A 1 360 ? -16.797 -14.406 3.408 1 98.25 360 HIS A O 1
ATOM 2844 N N . ILE A 1 361 ? -16.703 -15.227 1.319 1 98.5 361 ILE A N 1
ATOM 2845 C CA . ILE A 1 361 ? -17.406 -14.086 0.736 1 98.5 361 ILE A CA 1
ATOM 2846 C C . ILE A 1 361 ? -18.844 -14.039 1.246 1 98.5 361 ILE A C 1
ATOM 2848 O O . ILE A 1 361 ? -19.328 -12.984 1.646 1 98.5 361 ILE A O 1
ATOM 2852 N N . LYS A 1 362 ? -19.469 -15.219 1.236 1 98.12 362 LYS A N 1
ATOM 2853 C CA . LYS A 1 362 ? -20.844 -15.297 1.741 1 98.12 362 LYS A CA 1
ATOM 2854 C C . LYS A 1 362 ? -20.906 -14.898 3.213 1 98.12 362 LYS A C 1
ATOM 2856 O O . LYS A 1 362 ? -21.844 -14.211 3.637 1 98.12 362 LYS A O 1
ATOM 2861 N N . TYR A 1 363 ? -19.906 -15.32 3.988 1 97.88 363 TYR A N 1
ATOM 2862 C CA . TYR A 1 363 ? -19.828 -14.945 5.395 1 97.88 363 TYR A CA 1
ATOM 2863 C C . TYR A 1 363 ? -19.672 -13.438 5.547 1 97.88 363 TYR A C 1
ATOM 2865 O O . TYR A 1 363 ? -20.312 -12.82 6.398 1 97.88 363 TYR A O 1
ATOM 2873 N N . TYR A 1 364 ? -18.844 -12.852 4.727 1 97.31 364 TYR A N 1
ATOM 2874 C CA . TYR A 1 364 ? -18.609 -11.414 4.738 1 97.31 364 TYR A CA 1
ATOM 2875 C C . TYR A 1 364 ? -19.891 -10.641 4.512 1 97.31 364 TYR A C 1
ATOM 2877 O O . TYR A 1 364 ? -20.125 -9.602 5.148 1 97.31 364 TYR A O 1
ATOM 2885 N N . PHE A 1 365 ? -20.766 -11.125 3.633 1 97.44 365 PHE A N 1
ATOM 2886 C CA . PHE A 1 365 ? -22 -10.445 3.277 1 97.44 365 PHE A CA 1
ATOM 2887 C C . PHE A 1 365 ? -23.141 -10.891 4.18 1 97.44 365 PHE A C 1
ATOM 2889 O O . PHE A 1 365 ? -24.312 -10.586 3.912 1 97.44 365 PHE A O 1
ATOM 2896 N N . ASN A 1 366 ? -22.844 -11.695 5.203 1 96.69 366 ASN A N 1
ATOM 2897 C CA . ASN A 1 366 ? -23.812 -12.211 6.168 1 96.69 366 ASN A CA 1
ATOM 2898 C C . ASN A 1 366 ? -24.875 -13.078 5.492 1 96.69 366 ASN A C 1
ATOM 2900 O O . ASN A 1 366 ? -26.047 -13.023 5.855 1 96.69 366 ASN A O 1
ATOM 2904 N N . LEU A 1 367 ? -24.453 -13.742 4.449 1 96.56 367 LEU A N 1
ATOM 2905 C CA . LEU A 1 367 ? -25.328 -14.695 3.787 1 96.56 367 LEU A CA 1
ATOM 2906 C C . LEU A 1 367 ? -25.266 -16.062 4.469 1 96.56 367 LEU A C 1
ATOM 2908 O O . LEU A 1 367 ? -26.141 -16.906 4.246 1 96.56 367 LEU A O 1
ATOM 2912 N N . THR A 1 368 ? -24.188 -16.25 5.25 1 93.5 368 THR A N 1
ATOM 2913 C CA . THR A 1 368 ? -24.047 -17.391 6.164 1 93.5 368 THR A CA 1
ATOM 2914 C C . THR A 1 368 ? -23.609 -16.922 7.547 1 93.5 368 THR A C 1
ATOM 2916 O O . THR A 1 368 ? -23.016 -15.836 7.684 1 93.5 368 THR A O 1
ATOM 2919 N N . ASN A 1 369 ? -23.859 -17.609 8.562 1 91.5 369 ASN A N 1
ATOM 2920 C CA . ASN A 1 369 ? -23.594 -17.172 9.93 1 91.5 369 ASN A CA 1
ATOM 2921 C C . ASN A 1 369 ? -22.328 -17.797 10.492 1 91.5 369 ASN A C 1
ATOM 2923 O O . ASN A 1 369 ? -21.734 -17.266 11.438 1 91.5 369 ASN A O 1
ATOM 2927 N N . ASP A 1 370 ? -21.953 -18.906 9.984 1 90.69 370 ASP A N 1
ATOM 2928 C CA . ASP A 1 370 ? -20.781 -19.594 10.516 1 90.69 370 ASP A CA 1
ATOM 2929 C C . ASP A 1 370 ? -19.531 -19.219 9.727 1 90.69 370 ASP A C 1
ATOM 2931 O O . ASP A 1 370 ? -19.531 -19.266 8.492 1 90.69 370 ASP A O 1
ATOM 2935 N N . ARG A 1 371 ? -18.531 -18.875 10.43 1 89.38 371 ARG A N 1
ATOM 2936 C CA . ARG A 1 371 ? -17.266 -18.594 9.758 1 89.38 371 ARG A CA 1
ATOM 2937 C C . ARG A 1 371 ? -16.703 -19.859 9.109 1 89.38 371 ARG A C 1
ATOM 2939 O O . ARG A 1 371 ? -16.562 -20.891 9.773 1 89.38 371 ARG A O 1
ATOM 2946 N N . PRO A 1 372 ? -16.375 -19.75 7.84 1 90.88 372 PRO A N 1
ATOM 2947 C CA . PRO A 1 372 ? -15.875 -20.938 7.148 1 90.88 372 PRO A CA 1
ATOM 2948 C C . PRO A 1 372 ? -14.508 -21.375 7.656 1 90.88 372 PRO A C 1
ATOM 2950 O O . PRO A 1 372 ? -13.789 -20.594 8.273 1 90.88 372 PRO A O 1
ATOM 2953 N N . ASN A 1 373 ? -14.156 -22.609 7.383 1 87.69 373 ASN A N 1
ATOM 2954 C CA . ASN A 1 373 ? -12.891 -23.188 7.82 1 87.69 373 ASN A CA 1
ATOM 2955 C C . ASN A 1 373 ? -11.727 -22.75 6.938 1 87.69 373 ASN A C 1
ATOM 2957 O O . ASN A 1 373 ? -11.938 -22.328 5.801 1 87.69 373 ASN A O 1
ATOM 2961 N N . HIS A 1 374 ? -10.562 -22.828 7.57 1 90.19 374 HIS A N 1
ATOM 2962 C CA . HIS A 1 374 ? -9.305 -22.641 6.848 1 90.19 374 HIS A CA 1
ATOM 2963 C C . HIS A 1 374 ? -8.82 -23.938 6.23 1 90.19 374 HIS A C 1
ATOM 2965 O O . HIS A 1 374 ? -9.234 -25.031 6.664 1 90.19 374 HIS A O 1
ATOM 2971 N N . PHE A 1 375 ? -8.109 -23.781 5.137 1 87.5 375 PHE A N 1
ATOM 2972 C CA . PHE A 1 375 ? -7.305 -24.922 4.711 1 87.5 375 PHE A CA 1
ATOM 2973 C C . PHE A 1 375 ? -6.293 -25.297 5.785 1 87.5 375 PHE A C 1
ATOM 2975 O O . PHE A 1 375 ? -5.52 -24.453 6.242 1 87.5 375 PHE A O 1
ATOM 2982 N N . GLU A 1 376 ? -6.441 -26.484 6.371 1 82.38 376 GLU A N 1
ATOM 2983 C CA . GLU A 1 376 ? -5.52 -26.984 7.387 1 82.38 376 GLU A CA 1
ATOM 2984 C C . GLU A 1 376 ? -4.562 -28.016 6.805 1 82.38 376 GLU A C 1
ATOM 2986 O O . GLU A 1 376 ? -4.992 -29.047 6.285 1 82.38 376 GLU A O 1
ATOM 2991 N N . PHE A 1 377 ? -3.377 -27.469 6.66 1 70.88 377 PHE A N 1
ATOM 2992 C CA . PHE A 1 377 ? -2.34 -28.422 6.301 1 70.88 377 PHE A CA 1
ATOM 2993 C C . PHE A 1 377 ? -1.807 -29.141 7.535 1 70.88 377 PHE A C 1
ATOM 2995 O O . PHE A 1 377 ? -1.313 -28.5 8.469 1 70.88 377 PHE A O 1
ATOM 3002 N N . THR A 1 378 ? -2.4 -30.297 8.086 1 61 378 THR A N 1
ATOM 3003 C CA . THR A 1 378 ? -1.884 -31.078 9.203 1 61 378 THR A CA 1
ATOM 3004 C C . THR A 1 378 ? -0.81 -32.062 8.719 1 61 378 THR A C 1
ATOM 3006 O O . THR A 1 378 ? -1.037 -32.812 7.785 1 61 378 THR A O 1
ATOM 3009 N N . LYS A 1 379 ? 0.393 -31.719 9.055 1 50.78 379 LYS A N 1
ATOM 3010 C CA . LYS A 1 379 ? 1.431 -32.719 8.898 1 50.78 379 LYS A CA 1
ATOM 3011 C C . LYS A 1 379 ? 1.034 -34.031 9.594 1 50.78 379 LYS A C 1
ATOM 3013 O O . LYS A 1 379 ? 0.708 -34.031 10.781 1 50.78 379 LYS A O 1
ATOM 3018 N N . ASP A 1 380 ? -0.095 -34.688 9.398 1 34.34 380 ASP A N 1
ATOM 3019 C CA . ASP A 1 380 ? -0.09 -35.938 10.141 1 34.34 380 ASP A CA 1
ATOM 3020 C C . ASP A 1 380 ? 1.278 -36.594 10.062 1 34.34 380 ASP A C 1
ATOM 3022 O O . ASP A 1 380 ? 1.694 -37.062 9 1 34.34 380 ASP A O 1
ATOM 3026 N N . LEU A 1 381 ? 2.363 -35.844 10.445 1 28.33 381 LEU A N 1
ATOM 3027 C CA . LEU A 1 381 ? 3.238 -36.938 10.852 1 28.33 381 LEU A CA 1
ATOM 3028 C C . LEU A 1 381 ? 2.691 -37.625 12.094 1 28.33 381 LEU A C 1
ATOM 3030 O O . LEU A 1 381 ? 2.127 -36.969 12.977 1 28.33 381 LEU A O 1
ATOM 3034 N N . MET B 1 1 ? 26.812 16.516 -5.902 1 93.44 1 MET B N 1
ATOM 3035 C CA . MET B 1 1 ? 25.703 16.703 -4.977 1 93.44 1 MET B CA 1
ATOM 3036 C C . MET B 1 1 ? 24.562 15.758 -5.301 1 93.44 1 MET B C 1
ATOM 3038 O O . MET B 1 1 ? 24.328 15.422 -6.465 1 93.44 1 MET B O 1
ATOM 3042 N N . LYS B 1 2 ? 23.922 15.203 -4.242 1 97.75 2 LYS B N 1
ATOM 3043 C CA . LYS B 1 2 ? 22.734 14.375 -4.453 1 97.75 2 LYS B CA 1
ATOM 3044 C C . LYS B 1 2 ? 21.5 15.242 -4.695 1 97.75 2 LYS B C 1
ATOM 3046 O O . LYS B 1 2 ? 21.25 16.203 -3.959 1 97.75 2 LYS B O 1
ATOM 3051 N N . LYS B 1 3 ? 20.891 14.945 -5.734 1 98.38 3 LYS B N 1
ATOM 3052 C CA . LYS B 1 3 ? 19.672 15.672 -6.082 1 98.38 3 LYS B CA 1
ATOM 3053 C C . LYS B 1 3 ? 18.469 15.109 -5.328 1 98.38 3 LYS B C 1
ATOM 3055 O O . LYS B 1 3 ? 18.156 13.922 -5.434 1 98.38 3 LYS B O 1
ATOM 3060 N N . VAL B 1 4 ? 17.766 15.945 -4.527 1 98.88 4 VAL B N 1
ATOM 3061 C CA . VAL B 1 4 ? 16.594 15.547 -3.756 1 98.88 4 VAL B CA 1
ATOM 3062 C C . VAL B 1 4 ? 15.367 16.281 -4.27 1 98.88 4 VAL B C 1
ATOM 3064 O O . VAL B 1 4 ? 15.273 17.5 -4.156 1 98.88 4 VAL B O 1
ATOM 3067 N N . MET B 1 5 ? 14.422 15.586 -4.844 1 98.88 5 MET B N 1
ATOM 3068 C CA . MET B 1 5 ? 13.195 16.156 -5.391 1 98.88 5 MET B CA 1
ATOM 3069 C C . MET B 1 5 ? 12.086 16.172 -4.344 1 98.88 5 MET B C 1
ATOM 3071 O O . MET B 1 5 ? 11.805 15.141 -3.725 1 98.88 5 MET B O 1
ATOM 3075 N N . THR B 1 6 ? 11.531 17.297 -4.102 1 98.75 6 THR B N 1
ATOM 3076 C CA . THR B 1 6 ? 10.383 17.422 -3.209 1 98.75 6 THR B CA 1
ATOM 3077 C C . THR B 1 6 ? 9.094 17.625 -4.008 1 98.75 6 THR B C 1
ATOM 3079 O O . THR B 1 6 ? 9.055 18.453 -4.926 1 98.75 6 THR B O 1
ATOM 3082 N N . ILE B 1 7 ? 8.07 16.828 -3.697 1 98 7 ILE B N 1
ATOM 3083 C CA . ILE B 1 7 ? 6.797 16.891 -4.406 1 98 7 ILE B CA 1
ATOM 3084 C C . ILE B 1 7 ? 5.68 17.234 -3.424 1 98 7 ILE B C 1
ATOM 3086 O O . ILE B 1 7 ? 5.527 16.562 -2.395 1 98 7 ILE B O 1
ATOM 3090 N N . PHE B 1 8 ? 4.938 18.234 -3.691 1 95.75 8 PHE B N 1
ATOM 3091 C CA . PHE B 1 8 ? 3.758 18.562 -2.902 1 95.75 8 PHE B CA 1
ATOM 3092 C C . PHE B 1 8 ? 2.742 19.328 -3.744 1 95.75 8 PHE B C 1
ATOM 3094 O O . PHE B 1 8 ? 3.059 19.797 -4.84 1 95.75 8 PHE B O 1
ATOM 3101 N N . GLY B 1 9 ? 1.446 19.375 -3.264 1 91.81 9 GLY B N 1
ATOM 3102 C CA . GLY B 1 9 ? 0.427 19.922 -4.145 1 91.81 9 GLY B CA 1
ATOM 3103 C C . GLY B 1 9 ? -0.55 20.828 -3.434 1 91.81 9 GLY B C 1
ATOM 3104 O O . GLY B 1 9 ? -1.266 21.609 -4.074 1 91.81 9 GLY B O 1
ATOM 3105 N N . THR B 1 10 ? -0.562 20.812 -2.07 1 90 10 THR B N 1
ATOM 3106 C CA . THR B 1 10 ? -1.554 21.578 -1.326 1 90 10 THR B CA 1
ATOM 3107 C C . THR B 1 10 ? -0.876 22.609 -0.431 1 90 10 THR B C 1
ATOM 3109 O O . THR B 1 10 ? 0.329 22.531 -0.184 1 90 10 THR B O 1
ATOM 3112 N N . ARG B 1 11 ? -1.654 23.531 -0.006 1 88.94 11 ARG B N 1
ATOM 3113 C CA . ARG B 1 11 ? -1.16 24.578 0.874 1 88.94 11 ARG B CA 1
ATOM 3114 C C . ARG B 1 11 ? -0.593 24 2.164 1 88.94 11 ARG B C 1
ATOM 3116 O O . ARG B 1 11 ? 0.529 24.328 2.559 1 88.94 11 ARG B O 1
ATOM 3123 N N . PRO B 1 12 ? -1.325 23.109 2.861 1 88 12 PRO B N 1
ATOM 3124 C CA . PRO B 1 12 ? -0.757 22.516 4.078 1 88 12 PRO B CA 1
ATOM 3125 C C . PRO B 1 12 ? 0.549 21.766 3.82 1 88 12 PRO B C 1
ATOM 3127 O O . PRO B 1 12 ? 1.484 21.859 4.621 1 88 12 PRO B O 1
ATOM 3130 N N . GLU B 1 13 ? 0.604 21.062 2.707 1 93.25 13 GLU B N 1
ATOM 3131 C CA . GLU B 1 13 ? 1.844 20.391 2.348 1 93.25 13 GLU B CA 1
ATOM 3132 C C . GLU B 1 13 ? 2.98 21.375 2.139 1 93.25 13 GLU B C 1
ATOM 3134 O O . GLU B 1 13 ? 4.109 21.141 2.578 1 93.25 13 GLU B O 1
ATOM 3139 N N . ALA B 1 14 ? 2.635 22.453 1.443 1 94 14 ALA B N 1
ATOM 3140 C CA . ALA B 1 14 ? 3.646 23.469 1.16 1 94 14 ALA B CA 1
ATOM 3141 C C . ALA B 1 14 ? 4.199 24.062 2.451 1 94 14 ALA B C 1
ATOM 3143 O O . ALA B 1 14 ? 5.41 24.25 2.584 1 94 14 ALA B O 1
ATOM 3144 N N . ILE B 1 15 ? 3.365 24.359 3.359 1 93.44 15 ILE B N 1
ATOM 3145 C CA . ILE B 1 15 ? 3.76 24.953 4.629 1 93.44 15 ILE B CA 1
ATOM 3146 C C . ILE B 1 15 ? 4.719 24.016 5.363 1 93.44 15 ILE B C 1
ATOM 3148 O O . ILE B 1 15 ? 5.688 24.469 5.977 1 93.44 15 ILE B O 1
ATOM 3152 N N . LYS B 1 16 ? 4.469 22.719 5.246 1 95.81 16 LYS B N 1
ATOM 3153 C CA . LYS B 1 16 ? 5.242 21.734 5.988 1 95.81 16 LYS B CA 1
ATOM 3154 C C . LYS B 1 16 ? 6.512 21.344 5.238 1 95.81 16 LYS B C 1
ATOM 3156 O O . LYS B 1 16 ? 7.516 20.969 5.852 1 95.81 16 LYS B O 1
ATOM 3161 N N . MET B 1 17 ? 6.496 21.5 3.938 1 97.69 17 MET B N 1
ATOM 3162 C CA . MET B 1 17 ? 7.652 21.109 3.139 1 97.69 17 MET B CA 1
ATOM 3163 C C . MET B 1 17 ? 8.617 22.281 2.959 1 97.69 17 MET B C 1
ATOM 3165 O O . MET B 1 17 ? 9.805 22.062 2.693 1 97.69 17 MET B O 1
ATOM 3169 N N . ALA B 1 18 ? 8.164 23.5 3.111 1 97.31 18 ALA B N 1
ATOM 3170 C CA . ALA B 1 18 ? 8.961 24.703 2.857 1 97.31 18 ALA B CA 1
ATOM 3171 C C . ALA B 1 18 ? 10.211 24.719 3.734 1 97.31 18 ALA B C 1
ATOM 3173 O O . ALA B 1 18 ? 11.32 24.922 3.236 1 97.31 18 ALA B O 1
ATOM 3174 N N . PRO B 1 19 ? 10.055 24.516 5.078 1 97.88 19 PRO B N 1
ATOM 3175 C CA . PRO B 1 19 ? 11.266 24.531 5.902 1 97.88 19 PRO B CA 1
ATOM 3176 C C . PRO B 1 19 ? 12.281 23.469 5.473 1 97.88 19 PRO B C 1
ATOM 3178 O O . PRO B 1 19 ? 13.492 23.688 5.586 1 97.88 19 PRO B O 1
ATOM 3181 N N . LEU B 1 20 ? 11.797 22.297 5.016 1 98.62 20 LEU B N 1
ATOM 3182 C CA . LEU B 1 20 ? 12.68 21.234 4.555 1 98.62 20 LEU B CA 1
ATOM 3183 C C . LEU B 1 20 ? 13.43 21.656 3.297 1 98.62 20 LEU B C 1
ATOM 3185 O O . LEU B 1 20 ? 14.641 21.438 3.186 1 98.62 20 LEU B O 1
ATOM 3189 N N . ILE B 1 21 ? 12.727 22.297 2.348 1 98.5 21 ILE B N 1
ATOM 3190 C CA . ILE B 1 21 ? 13.344 22.812 1.133 1 98.5 21 ILE B CA 1
ATOM 3191 C C . ILE B 1 21 ? 14.43 23.828 1.497 1 98.5 21 ILE B C 1
ATOM 3193 O O . ILE B 1 21 ? 15.539 23.781 0.955 1 98.5 21 ILE B O 1
ATOM 3197 N N . LYS B 1 22 ? 14.148 24.703 2.426 1 98.25 22 LYS B N 1
ATOM 3198 C CA . LYS B 1 22 ? 15.102 25.719 2.857 1 98.25 22 LYS B CA 1
ATOM 3199 C C . LYS B 1 22 ? 16.344 25.078 3.477 1 98.25 22 LYS B C 1
ATOM 3201 O O . LYS B 1 22 ? 17.469 25.531 3.26 1 98.25 22 LYS B O 1
ATOM 3206 N N . THR B 1 23 ? 16.109 24.031 4.293 1 98.31 23 THR B N 1
ATOM 3207 C CA . THR B 1 23 ? 17.219 23.312 4.902 1 98.31 23 THR B CA 1
ATOM 3208 C C . THR B 1 23 ? 18.078 22.625 3.836 1 98.31 23 THR B C 1
ATOM 3210 O O . THR B 1 23 ? 19.297 22.609 3.918 1 98.31 23 THR B O 1
ATOM 3213 N N . LEU B 1 24 ? 17.438 22.031 2.791 1 98.5 24 LEU B N 1
ATOM 3214 C CA . LEU B 1 24 ? 18.125 21.391 1.68 1 98.5 24 LEU B CA 1
ATOM 3215 C C . LEU B 1 24 ? 18.969 22.406 0.909 1 98.5 24 LEU B C 1
ATOM 3217 O O . LEU B 1 24 ? 20.094 22.109 0.508 1 98.5 24 LEU B O 1
ATOM 3221 N N . GLU B 1 25 ? 18.453 23.609 0.713 1 97.62 25 GLU B N 1
ATOM 3222 C CA . GLU B 1 25 ? 19.141 24.672 -0.027 1 97.62 25 GLU B CA 1
ATOM 3223 C C . GLU B 1 25 ? 20.438 25.062 0.66 1 97.62 25 GLU B C 1
ATOM 3225 O O . GLU B 1 25 ? 21.406 25.453 -0.003 1 97.62 25 GLU B O 1
ATOM 3230 N N . LYS B 1 26 ? 20.422 24.969 1.962 1 96.81 26 LYS B N 1
ATOM 3231 C CA . LYS B 1 26 ? 21.562 25.406 2.75 1 96.81 26 LYS B CA 1
ATOM 3232 C C . LYS B 1 26 ? 22.625 24.312 2.834 1 96.81 26 LYS B C 1
ATOM 3234 O O . LYS B 1 26 ? 23.766 24.562 3.234 1 96.81 26 LYS B O 1
ATOM 3239 N N . ASP B 1 27 ? 22.234 23.141 2.453 1 97 27 ASP B N 1
ATOM 3240 C CA . ASP B 1 27 ? 23.156 22 2.582 1 97 27 ASP B CA 1
ATOM 3241 C C . ASP B 1 27 ? 24.156 21.969 1.429 1 97 27 ASP B C 1
ATOM 3243 O O . ASP B 1 27 ? 23.797 22.25 0.281 1 97 27 ASP B O 1
ATOM 3247 N N . SER B 1 28 ? 25.375 21.578 1.695 1 96.88 28 SER B N 1
ATOM 3248 C CA . SER B 1 28 ? 26.422 21.609 0.682 1 96.88 28 SER B CA 1
ATOM 3249 C C . SER B 1 28 ? 26.453 20.328 -0.132 1 96.88 28 SER B C 1
ATOM 3251 O O . SER B 1 28 ? 27.031 20.281 -1.219 1 96.88 28 SER B O 1
ATOM 3253 N N . ASP B 1 29 ? 25.812 19.234 0.381 1 97.5 29 ASP B N 1
ATOM 3254 C CA . ASP B 1 29 ? 25.906 17.938 -0.262 1 97.5 29 ASP B CA 1
ATOM 3255 C C . ASP B 1 29 ? 24.625 17.609 -1.028 1 97.5 29 ASP B C 1
ATOM 3257 O O . ASP B 1 29 ? 24.609 16.672 -1.837 1 97.5 29 ASP B O 1
ATOM 3261 N N . LEU B 1 30 ? 23.594 18.359 -0.769 1 98.19 30 LEU B N 1
ATOM 3262 C CA . LEU B 1 30 ? 22.281 18.078 -1.35 1 98.19 30 LEU B CA 1
ATOM 3263 C C . LEU B 1 30 ? 21.781 19.25 -2.193 1 98.19 30 LEU B C 1
ATOM 3265 O O . LEU B 1 30 ? 22.094 20.406 -1.897 1 98.19 30 LEU B O 1
ATOM 3269 N N . GLU B 1 31 ? 21.062 18.922 -3.254 1 97.44 31 GLU B N 1
ATOM 3270 C CA . GLU B 1 31 ? 20.469 19.906 -4.152 1 97.44 31 GLU B CA 1
ATOM 3271 C C . GLU B 1 31 ? 18.953 19.688 -4.297 1 97.44 31 GLU B C 1
ATOM 3273 O O . GLU B 1 31 ? 18.531 18.641 -4.789 1 97.44 31 GLU B O 1
ATOM 3278 N N . PRO B 1 32 ? 18.219 20.641 -3.889 1 98 32 PRO B N 1
ATOM 3279 C CA . PRO B 1 32 ? 16.766 20.469 -3.98 1 98 32 PRO B CA 1
ATOM 3280 C C . PRO B 1 32 ? 16.234 20.703 -5.387 1 98 32 PRO B C 1
ATOM 3282 O O . PRO B 1 32 ? 16.75 21.562 -6.113 1 98 32 PRO B O 1
ATOM 3285 N N . VAL B 1 33 ? 15.258 19.938 -5.84 1 98.5 33 VAL B N 1
ATOM 3286 C CA . VAL B 1 33 ? 14.375 20.156 -6.984 1 98.5 33 VAL B CA 1
ATOM 3287 C C . VAL B 1 33 ? 12.922 20.188 -6.52 1 98.5 33 VAL B C 1
ATOM 3289 O O . VAL B 1 33 ? 12.422 19.203 -5.969 1 98.5 33 VAL B O 1
ATOM 3292 N N . VAL B 1 34 ? 12.289 21.297 -6.723 1 97.94 34 VAL B N 1
ATOM 3293 C CA . VAL B 1 34 ? 10.961 21.5 -6.16 1 97.94 34 VAL B CA 1
ATOM 3294 C C . VAL B 1 34 ? 9.906 21.312 -7.254 1 97.94 34 VAL B C 1
ATOM 3296 O O . VAL B 1 34 ? 9.914 22.031 -8.258 1 97.94 34 VAL B O 1
ATOM 3299 N N . VAL B 1 35 ? 8.992 20.328 -7.039 1 97.56 35 VAL B N 1
ATOM 3300 C CA . VAL B 1 35 ? 7.91 20.047 -7.98 1 97.56 35 VAL B CA 1
ATOM 3301 C C . VAL B 1 35 ? 6.562 20.219 -7.285 1 97.56 35 VAL B C 1
ATOM 3303 O O . VAL B 1 35 ? 6.32 19.625 -6.23 1 97.56 35 VAL B O 1
ATOM 3306 N N . VAL B 1 36 ? 5.684 20.969 -7.879 1 95.5 36 VAL B N 1
ATOM 3307 C CA . VAL B 1 36 ? 4.352 21.172 -7.316 1 95.5 36 VAL B CA 1
ATOM 3308 C C . VAL B 1 36 ? 3.293 20.672 -8.297 1 95.5 36 VAL B C 1
ATOM 3310 O O . VAL B 1 36 ? 3.441 20.828 -9.516 1 95.5 36 VAL B O 1
ATOM 3313 N N . THR B 1 37 ? 2.254 19.922 -7.762 1 88.88 37 THR B N 1
ATOM 3314 C CA . THR B 1 37 ? 1.203 19.391 -8.625 1 88.88 37 THR B CA 1
ATOM 3315 C C . THR B 1 37 ? -0.018 20.297 -8.609 1 88.88 37 THR B C 1
ATOM 3317 O O . THR B 1 37 ? -1.015 20.031 -9.281 1 88.88 37 THR B O 1
ATOM 3320 N N . ALA B 1 38 ? 0.014 21.406 -8.305 1 73.56 38 ALA B N 1
ATOM 3321 C CA . ALA B 1 38 ? -0.761 22.578 -7.934 1 73.56 38 ALA B CA 1
ATOM 3322 C C . ALA B 1 38 ? -2.258 22.312 -8.039 1 73.56 38 ALA B C 1
ATOM 3324 O O . ALA B 1 38 ? -2.738 21.844 -9.078 1 73.56 38 ALA B O 1
ATOM 3325 N N . GLN B 1 39 ? -2.982 22.031 -6.988 1 58.09 39 GLN B N 1
ATOM 3326 C CA . GLN B 1 39 ? -4.434 22.125 -6.887 1 58.09 39 GLN B CA 1
ATOM 3327 C C . GLN B 1 39 ? -4.891 23.578 -6.867 1 58.09 39 GLN B C 1
ATOM 3329 O O . GLN B 1 39 ? -5.832 23.953 -7.57 1 58.09 39 GLN B O 1
ATOM 3334 N N . HIS B 1 40 ? -4.449 24.375 -6.012 1 63.31 40 HIS B N 1
ATOM 3335 C CA . HIS B 1 40 ? -4.871 25.75 -5.762 1 63.31 40 HIS B CA 1
ATOM 3336 C C . HIS B 1 40 ? -3.705 26.719 -5.91 1 63.31 40 HIS B C 1
ATOM 3338 O O . HIS B 1 40 ? -3.148 27.188 -4.914 1 63.31 40 HIS B O 1
ATOM 3344 N N . ARG B 1 41 ? -3.555 27.203 -7.07 1 65.56 41 ARG B N 1
ATOM 3345 C CA . ARG B 1 41 ? -2.35 27.906 -7.508 1 65.56 41 ARG B CA 1
ATOM 3346 C C . ARG B 1 41 ? -2.129 29.172 -6.699 1 65.56 41 ARG B C 1
ATOM 3348 O O . ARG B 1 41 ? -1.021 29.438 -6.219 1 65.56 41 ARG B O 1
ATOM 3355 N N . GLU B 1 42 ? -3.191 29.812 -6.438 1 72.19 42 GLU B N 1
ATOM 3356 C CA . GLU B 1 42 ? -3.006 31.094 -5.77 1 72.19 42 GLU B CA 1
ATOM 3357 C C . GLU B 1 42 ? -2.572 30.906 -4.316 1 72.19 42 GLU B C 1
ATOM 3359 O O . GLU B 1 42 ? -1.626 31.547 -3.859 1 72.19 42 GLU B O 1
ATOM 3364 N N . MET B 1 43 ? -3.191 30 -3.676 1 75.94 43 MET B N 1
ATOM 3365 C CA . MET B 1 43 ? -2.875 29.766 -2.27 1 75.94 43 MET B CA 1
ATOM 3366 C C . MET B 1 43 ? -1.494 29.141 -2.117 1 75.94 43 MET B C 1
ATOM 3368 O O . MET B 1 43 ? -0.737 29.5 -1.215 1 75.94 43 MET B O 1
ATOM 3372 N N . LEU B 1 44 ? -1.232 28.281 -3.012 1 82.44 44 LEU B N 1
ATOM 3373 C CA . 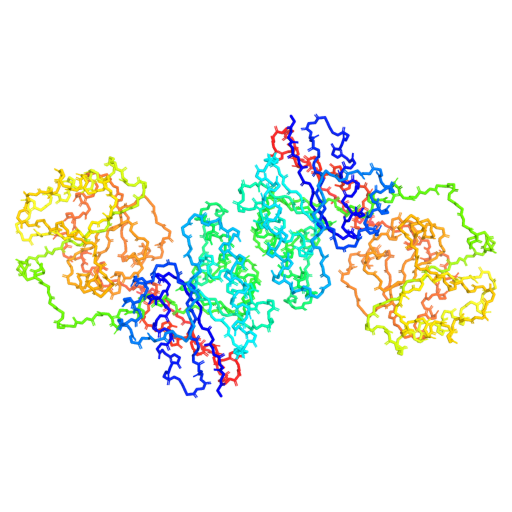LEU B 1 44 ? 0.075 27.641 -2.986 1 82.44 44 LEU B CA 1
ATOM 3374 C C . LEU B 1 44 ? 1.184 28.641 -3.277 1 82.44 44 LEU B C 1
ATOM 3376 O O . LEU B 1 44 ? 2.232 28.625 -2.631 1 82.44 44 LEU B O 1
ATOM 3380 N N . ASP B 1 45 ? 0.899 29.594 -4.117 1 84.5 45 ASP B N 1
ATOM 3381 C CA . ASP B 1 45 ? 1.877 30.609 -4.488 1 84.5 45 ASP B CA 1
ATOM 3382 C C . ASP B 1 45 ? 2.17 31.547 -3.314 1 84.5 45 ASP B C 1
ATOM 3384 O O . ASP B 1 45 ? 3.311 31.969 -3.127 1 84.5 45 ASP B O 1
ATOM 3388 N N . SER B 1 46 ? 1.183 31.781 -2.607 1 85.19 46 SER B N 1
ATOM 3389 C CA . SER B 1 46 ? 1.355 32.656 -1.448 1 85.19 46 SER B CA 1
ATOM 3390 C C . SER B 1 46 ? 2.311 32.031 -0.431 1 85.19 46 SER B C 1
ATOM 3392 O O . SER B 1 46 ? 3.16 32.719 0.13 1 85.19 46 SER B O 1
ATOM 3394 N N . VAL B 1 47 ? 2.145 30.75 -0.272 1 89.38 47 VAL B N 1
ATOM 3395 C CA . VAL B 1 47 ? 3.008 30.047 0.674 1 89.38 47 VAL B CA 1
ATOM 3396 C C . VAL B 1 47 ? 4.438 30.031 0.144 1 89.38 47 VAL B C 1
ATOM 3398 O O . VAL B 1 47 ? 5.387 30.312 0.881 1 89.38 47 VAL B O 1
ATOM 3401 N N . LEU B 1 48 ? 4.578 29.734 -1.099 1 91.44 48 LEU B N 1
ATOM 3402 C CA . LEU B 1 48 ? 5.91 29.672 -1.693 1 91.44 48 LEU B CA 1
ATOM 3403 C C . LEU B 1 48 ? 6.605 31.016 -1.614 1 91.44 48 LEU B C 1
ATOM 3405 O O . LEU B 1 48 ? 7.797 31.094 -1.309 1 91.44 48 LEU B O 1
ATOM 3409 N N . ASN B 1 49 ? 5.883 32.031 -1.836 1 90.75 49 ASN B N 1
ATOM 3410 C CA . ASN B 1 49 ? 6.434 33.375 -1.747 1 90.75 49 ASN B CA 1
ATOM 3411 C C . ASN B 1 49 ? 6.852 33.719 -0.319 1 90.75 49 ASN B C 1
ATOM 3413 O O . ASN B 1 49 ? 7.895 34.344 -0.103 1 90.75 49 ASN B O 1
ATOM 3417 N N . THR B 1 50 ? 6.035 33.312 0.564 1 90.12 50 THR B N 1
ATOM 3418 C CA . THR B 1 50 ? 6.316 33.562 1.975 1 90.12 50 THR B CA 1
ATOM 3419 C C . THR B 1 50 ? 7.656 32.938 2.371 1 90.12 50 THR B C 1
ATOM 3421 O O . THR B 1 50 ? 8.422 33.562 3.129 1 90.12 50 THR B O 1
ATOM 3424 N N . PHE B 1 51 ? 7.953 31.828 1.837 1 94.12 51 PHE B N 1
ATOM 3425 C CA . PHE B 1 51 ? 9.164 31.125 2.225 1 94.12 51 PHE B CA 1
ATOM 3426 C C . PHE B 1 51 ? 10.281 31.375 1.221 1 94.12 51 PHE B C 1
ATOM 3428 O O . PHE B 1 51 ? 11.367 30.797 1.334 1 94.12 51 PHE B O 1
ATOM 3435 N N . ASN B 1 52 ? 10.047 32.25 0.226 1 94.38 52 ASN B N 1
ATOM 3436 C CA . ASN B 1 52 ? 11.008 32.562 -0.829 1 94.38 52 ASN B CA 1
ATOM 3437 C C . ASN B 1 52 ? 11.484 31.281 -1.536 1 94.38 52 ASN B C 1
ATOM 3439 O O . ASN B 1 52 ? 12.688 31.031 -1.638 1 94.38 52 ASN B O 1
ATOM 3443 N N . ILE B 1 53 ? 10.484 30.484 -1.939 1 95 53 ILE B N 1
ATOM 3444 C CA . ILE B 1 53 ? 10.758 29.25 -2.668 1 95 53 ILE B CA 1
ATOM 3445 C C . ILE B 1 53 ? 10.203 29.359 -4.086 1 95 53 ILE B C 1
ATOM 3447 O O . ILE B 1 53 ? 9.102 29.875 -4.293 1 95 53 ILE B O 1
ATOM 3451 N N . SER B 1 54 ? 10.992 29.016 -5.008 1 93.62 54 SER B N 1
ATOM 3452 C CA . SER B 1 54 ? 10.547 28.922 -6.395 1 93.62 54 SER B CA 1
ATOM 3453 C C . SER B 1 54 ? 10.445 27.453 -6.84 1 93.62 54 SER B C 1
ATOM 3455 O O . SER B 1 54 ? 11.414 26.703 -6.719 1 93.62 54 SER B O 1
ATOM 3457 N N . ALA B 1 55 ? 9.328 27.141 -7.359 1 94.44 55 ALA B N 1
ATOM 3458 C CA . ALA B 1 55 ? 9.172 25.781 -7.879 1 94.44 55 ALA B CA 1
ATOM 3459 C C . ALA B 1 55 ? 9.945 25.609 -9.188 1 94.44 55 ALA B C 1
ATOM 3461 O O . ALA B 1 55 ? 9.961 26.5 -10.031 1 94.44 55 ALA B O 1
ATOM 3462 N N . ASP B 1 56 ? 10.625 24.516 -9.312 1 96.69 56 ASP B N 1
ATOM 3463 C CA . ASP B 1 56 ? 11.297 24.219 -10.57 1 96.69 56 ASP B CA 1
ATOM 3464 C C . ASP B 1 56 ? 10.305 23.719 -11.625 1 96.69 56 ASP B C 1
ATOM 3466 O O . ASP B 1 56 ? 10.477 23.984 -12.812 1 96.69 56 ASP B O 1
ATOM 3470 N N . TYR B 1 57 ? 9.305 22.953 -11.18 1 95.81 57 TYR B N 1
ATOM 3471 C CA . TYR B 1 57 ? 8.234 22.453 -12.031 1 95.81 57 TYR B CA 1
ATOM 3472 C C . TYR B 1 57 ? 6.871 22.703 -11.398 1 95.81 57 TYR B C 1
ATOM 3474 O O . TYR B 1 57 ? 6.691 22.5 -10.188 1 95.81 57 TYR B O 1
ATOM 3482 N N . ASP B 1 58 ? 6.016 23.156 -12.133 1 93.25 58 ASP B N 1
ATOM 3483 C CA . ASP B 1 58 ? 4.613 23.328 -11.773 1 93.25 58 ASP B CA 1
ATOM 3484 C C . ASP B 1 58 ? 3.695 22.609 -12.75 1 93.25 58 ASP B C 1
ATOM 3486 O O . ASP B 1 58 ? 3.521 23.047 -13.891 1 93.25 58 ASP B O 1
ATOM 3490 N N . LEU B 1 59 ? 3.039 21.531 -12.25 1 91.62 59 LEU B N 1
ATOM 3491 C CA . LEU B 1 59 ? 2.318 20.656 -13.156 1 91.62 59 LEU B CA 1
ATOM 3492 C C . LEU B 1 59 ? 0.909 21.172 -13.422 1 91.62 59 LEU B C 1
ATOM 3494 O O . LEU B 1 59 ? 0.317 20.891 -14.461 1 91.62 59 LEU B O 1
ATOM 3498 N N . ASN B 1 60 ? 0.337 21.906 -12.484 1 85.62 60 ASN B N 1
ATOM 3499 C CA . ASN B 1 60 ? -0.997 22.469 -12.625 1 85.62 60 ASN B CA 1
ATOM 3500 C C . ASN B 1 60 ? -2.018 21.422 -13.055 1 85.62 60 ASN B C 1
ATOM 3502 O O . ASN B 1 60 ? -2.721 21.609 -14.047 1 85.62 60 ASN B O 1
ATOM 3506 N N . ILE B 1 61 ? -2.105 20.375 -12.336 1 83.31 61 ILE B N 1
ATOM 3507 C CA . ILE B 1 61 ? -2.873 19.234 -12.828 1 83.31 61 ILE B CA 1
ATOM 3508 C C . ILE B 1 61 ? -4.27 19.25 -12.211 1 83.31 61 ILE B C 1
ATOM 3510 O O . ILE B 1 61 ? -5.152 18.5 -12.641 1 83.31 61 ILE B O 1
ATOM 3514 N N . MET B 1 62 ? -4.496 20.062 -11.242 1 76.38 62 MET B N 1
ATOM 3515 C CA . MET B 1 62 ? -5.785 19.984 -10.562 1 76.38 62 MET B CA 1
ATOM 3516 C C . MET B 1 62 ? -6.859 20.734 -11.344 1 76.38 62 MET B C 1
ATOM 3518 O O . MET B 1 62 ? -6.66 21.891 -11.727 1 76.38 62 MET B O 1
ATOM 3522 N N . LYS B 1 63 ? -7.832 19.984 -11.828 1 77.81 63 LYS B N 1
ATOM 3523 C CA . LYS B 1 63 ? -8.984 20.547 -12.523 1 77.81 63 LYS B CA 1
ATOM 3524 C C . LYS B 1 63 ? -10.289 20.188 -11.812 1 77.81 63 LYS B C 1
ATOM 3526 O O . LYS B 1 63 ? -10.383 19.141 -11.18 1 77.81 63 LYS B O 1
ATOM 3531 N N . ALA B 1 64 ? -11.211 21.125 -11.93 1 78.5 64 ALA B N 1
ATOM 3532 C CA . ALA B 1 64 ? -12.523 20.891 -11.328 1 78.5 64 ALA B CA 1
ATOM 3533 C C . ALA B 1 64 ? -13.188 19.656 -11.93 1 78.5 64 ALA B C 1
ATOM 3535 O O . ALA B 1 64 ? -13.117 19.438 -13.141 1 78.5 64 ALA B O 1
ATOM 3536 N N . GLY B 1 65 ? -13.75 18.828 -11.102 1 82.56 65 GLY B N 1
ATOM 3537 C CA . GLY B 1 65 ? -14.586 17.734 -11.562 1 82.56 65 GLY B CA 1
ATOM 3538 C C . GLY B 1 65 ? -13.812 16.453 -11.828 1 82.56 65 GLY B C 1
ATOM 3539 O O . GLY B 1 65 ? -14.383 15.438 -12.211 1 82.56 65 GLY B O 1
ATOM 3540 N N . GLN B 1 66 ? -12.57 16.453 -11.633 1 88 66 GLN B N 1
ATOM 3541 C CA . GLN B 1 66 ? -11.758 15.258 -11.867 1 88 66 GLN B CA 1
ATOM 3542 C C . GLN B 1 66 ? -12.023 14.195 -10.805 1 88 66 GLN B C 1
ATOM 3544 O O . GLN B 1 66 ? -12.211 14.523 -9.625 1 88 66 GLN B O 1
ATOM 3549 N N . THR B 1 67 ? -12.133 13.008 -11.32 1 91.69 67 THR B N 1
ATOM 3550 C CA . THR B 1 67 ? -12.219 11.883 -10.391 1 91.69 67 THR B CA 1
ATOM 3551 C C . THR B 1 67 ? -10.867 11.609 -9.75 1 91.69 67 THR B C 1
ATOM 3553 O O . THR B 1 67 ? -9.836 12.109 -10.219 1 91.69 67 THR B O 1
ATOM 3556 N N . LEU B 1 68 ? -10.875 10.93 -8.68 1 93.75 68 LEU B N 1
ATOM 3557 C CA . LEU B 1 68 ? -9.633 10.547 -8.016 1 93.75 68 LEU B CA 1
ATOM 3558 C C . LEU B 1 68 ? -8.711 9.797 -8.969 1 93.75 68 LEU B C 1
ATOM 3560 O O . LEU B 1 68 ? -7.5 10.016 -8.977 1 93.75 68 LEU B O 1
ATOM 3564 N N . SER B 1 69 ? -9.305 8.875 -9.805 1 95.75 69 SER B N 1
ATOM 3565 C CA . SER B 1 69 ? -8.508 8.094 -10.75 1 95.75 69 SER B CA 1
ATOM 3566 C C . SER B 1 69 ? -7.855 8.992 -11.797 1 95.75 69 SER B C 1
ATOM 3568 O O . SER B 1 69 ? -6.719 8.758 -12.203 1 95.75 69 SER B O 1
ATOM 3570 N N . GLU B 1 70 ? -8.562 9.984 -12.219 1 94.38 70 GLU B N 1
ATOM 3571 C CA . GLU B 1 70 ? -8.023 10.93 -13.195 1 94.38 70 GLU B CA 1
ATOM 3572 C C . GLU B 1 70 ? -6.867 11.734 -12.609 1 94.38 70 GLU B C 1
ATOM 3574 O O . GLU B 1 70 ? -5.816 11.867 -13.242 1 94.38 70 GLU B O 1
ATOM 3579 N N . VAL B 1 71 ? -7.07 12.266 -11.414 1 94.06 71 VAL B N 1
ATOM 3580 C CA . VAL B 1 71 ? -6.031 13.062 -10.766 1 94.06 71 VAL B CA 1
ATOM 3581 C C . VAL B 1 71 ? -4.801 12.195 -10.508 1 94.06 71 VAL B C 1
ATOM 3583 O O . VAL B 1 71 ? -3.674 12.609 -10.781 1 94.06 71 VAL B O 1
ATOM 3586 N N . THR B 1 72 ? -5.012 10.953 -10.008 1 96.62 72 THR B N 1
ATOM 3587 C CA . THR B 1 72 ? -3.922 10.023 -9.719 1 96.62 72 THR B CA 1
ATOM 3588 C C . THR B 1 72 ? -3.131 9.703 -10.984 1 96.62 72 THR B C 1
ATOM 3590 O O . THR B 1 72 ? -1.899 9.766 -10.984 1 96.62 72 THR B O 1
ATOM 3593 N N . SER B 1 73 ? -3.848 9.391 -12.047 1 96.12 73 SER B N 1
ATOM 3594 C CA . SER B 1 73 ? -3.223 9 -13.305 1 96.12 73 SER B CA 1
ATOM 3595 C C . SER B 1 73 ? -2.418 10.148 -13.898 1 96.12 73 SER B C 1
ATOM 3597 O O . SER B 1 73 ? -1.265 9.969 -14.297 1 96.12 73 SER B O 1
ATOM 3599 N N . GLU B 1 74 ? -3.01 11.289 -13.93 1 95.12 74 GLU B N 1
ATOM 3600 C CA . GLU B 1 74 ? -2.357 12.453 -14.531 1 95.12 74 GLU B CA 1
ATOM 3601 C C . GLU B 1 74 ? -1.127 12.867 -13.727 1 95.12 74 GLU B C 1
ATOM 3603 O O . GLU B 1 74 ? -0.068 13.133 -14.305 1 95.12 74 GLU B O 1
ATOM 3608 N N . ALA B 1 75 ? -1.312 12.953 -12.445 1 95.81 75 ALA B N 1
ATOM 3609 C CA . ALA B 1 75 ? -0.194 13.328 -11.586 1 95.81 75 ALA B CA 1
ATOM 3610 C C . ALA B 1 75 ? 0.956 12.336 -11.711 1 95.81 75 ALA B C 1
ATOM 3612 O O . ALA B 1 75 ? 2.113 12.734 -11.875 1 95.81 75 ALA B O 1
ATOM 3613 N N . MET B 1 76 ? 0.656 11.031 -11.672 1 97.38 76 MET B N 1
ATOM 3614 C CA . MET B 1 76 ? 1.674 9.984 -11.727 1 97.38 76 MET B CA 1
ATOM 3615 C C . MET B 1 76 ? 2.471 10.062 -13.023 1 97.38 76 MET B C 1
ATOM 3617 O O . MET B 1 76 ? 3.703 10.016 -13.008 1 97.38 76 MET B O 1
ATOM 3621 N N . LYS B 1 77 ? 1.783 10.188 -14.133 1 96.62 77 LYS B N 1
ATOM 3622 C CA . LYS B 1 77 ? 2.441 10.203 -15.43 1 96.62 77 LYS B CA 1
ATOM 3623 C C . LYS B 1 77 ? 3.332 11.43 -15.586 1 96.62 77 LYS B C 1
ATOM 3625 O O . LYS B 1 77 ? 4.477 11.328 -16.031 1 96.62 77 LYS B O 1
ATOM 3630 N N . LYS B 1 78 ? 2.828 12.602 -15.211 1 96.69 78 LYS B N 1
ATOM 3631 C CA . LYS B 1 78 ? 3.596 13.836 -15.336 1 96.69 78 LYS B CA 1
ATOM 3632 C C . LYS B 1 78 ? 4.801 13.836 -14.406 1 96.69 78 LYS B C 1
ATOM 3634 O O . LYS B 1 78 ? 5.883 14.305 -14.773 1 96.69 78 LYS B O 1
ATOM 3639 N N . LEU B 1 79 ? 4.574 13.375 -13.211 1 97.88 79 LEU B N 1
ATOM 3640 C CA . LEU B 1 79 ? 5.676 13.312 -12.258 1 97.88 79 LEU B CA 1
ATOM 3641 C C . LEU B 1 79 ? 6.738 12.32 -12.719 1 97.88 79 LEU B C 1
ATOM 3643 O O . LEU B 1 79 ? 7.938 12.562 -12.539 1 97.88 79 LEU B O 1
ATOM 3647 N N . GLU B 1 80 ? 6.293 11.18 -13.258 1 97.81 80 GLU B N 1
ATOM 3648 C CA . GLU B 1 80 ? 7.246 10.211 -13.789 1 97.81 80 GLU B CA 1
ATOM 3649 C C . GLU B 1 80 ? 8.125 10.836 -14.867 1 97.81 80 GLU B C 1
ATOM 3651 O O . GLU B 1 80 ? 9.336 10.609 -14.906 1 97.81 80 GLU B O 1
ATOM 3656 N N . ASP B 1 81 ? 7.488 11.641 -15.727 1 97.5 81 ASP B N 1
ATOM 3657 C CA . ASP B 1 81 ? 8.234 12.328 -16.781 1 97.5 81 ASP B CA 1
ATOM 3658 C C . ASP B 1 81 ? 9.32 13.219 -16.172 1 97.5 81 ASP B C 1
ATOM 3660 O O . ASP B 1 81 ? 10.453 13.234 -16.656 1 97.5 81 ASP B O 1
ATOM 3664 N N . ILE B 1 82 ? 8.984 13.945 -15.188 1 98.19 82 ILE B N 1
ATOM 3665 C CA . ILE B 1 82 ? 9.922 14.867 -14.555 1 98.19 82 ILE B CA 1
ATOM 3666 C C . ILE B 1 82 ? 11.031 14.078 -13.852 1 98.19 82 ILE B C 1
ATOM 3668 O O . ILE B 1 82 ? 12.203 14.461 -13.914 1 98.19 82 ILE B O 1
ATOM 3672 N N . ILE B 1 83 ? 10.68 12.969 -13.188 1 98.62 83 ILE B N 1
ATOM 3673 C CA . ILE B 1 83 ? 11.648 12.141 -12.484 1 98.62 83 ILE B CA 1
ATOM 3674 C C . ILE B 1 83 ? 12.648 11.547 -13.477 1 98.62 83 ILE B C 1
ATOM 3676 O O . ILE B 1 83 ? 13.852 11.5 -13.211 1 98.62 83 ILE B O 1
ATOM 3680 N N . GLN B 1 84 ? 12.141 11.125 -14.617 1 97.44 84 GLN B N 1
ATOM 3681 C CA . GLN B 1 84 ? 13 10.539 -15.641 1 97.44 84 GLN B CA 1
ATOM 3682 C C . GLN B 1 84 ? 13.906 11.594 -16.266 1 97.44 84 GLN B C 1
ATOM 3684 O O . GLN B 1 84 ? 15.031 11.297 -16.672 1 97.44 84 GLN B O 1
ATOM 3689 N N . LYS B 1 85 ? 13.406 12.797 -16.297 1 97.75 85 LYS B N 1
ATOM 3690 C CA . LYS B 1 85 ? 14.188 13.906 -16.844 1 97.75 85 LYS B CA 1
ATOM 3691 C C . LYS B 1 85 ? 15.258 14.359 -15.859 1 97.75 85 LYS B C 1
ATOM 3693 O O . LYS B 1 85 ? 16.422 14.539 -16.234 1 97.75 85 LYS B O 1
ATOM 3698 N N . GLU B 1 86 ? 14.898 14.516 -14.578 1 98.06 86 GLU B N 1
ATOM 3699 C CA . GLU B 1 86 ? 15.766 15.094 -13.555 1 98.06 86 GLU B CA 1
ATOM 3700 C C . GLU B 1 86 ? 16.672 14.023 -12.938 1 98.06 86 GLU B C 1
ATOM 3702 O O . GLU B 1 86 ? 17.734 14.336 -12.398 1 98.06 86 GLU B O 1
ATOM 3707 N N . VAL B 1 87 ? 16.203 12.773 -12.938 1 98.19 87 VAL B N 1
ATOM 3708 C CA . VAL B 1 87 ? 16.891 11.625 -12.367 1 98.19 87 VAL B CA 1
ATOM 3709 C C . VAL B 1 87 ? 17.344 11.938 -10.938 1 98.19 87 VAL B C 1
ATOM 3711 O O . VAL B 1 87 ? 18.516 11.812 -10.609 1 98.19 87 VAL B O 1
ATOM 3714 N N . PRO B 1 88 ? 16.453 12.398 -10.102 1 98.81 88 PRO B N 1
ATOM 3715 C CA . PRO B 1 88 ? 16.828 12.672 -8.719 1 98.81 88 PRO B CA 1
ATOM 3716 C C . PRO B 1 88 ? 17.344 11.438 -7.984 1 98.81 88 PRO B C 1
ATOM 3718 O O . PRO B 1 88 ? 17 10.312 -8.352 1 98.81 88 PRO B O 1
ATOM 3721 N N . ASP B 1 89 ? 18.203 11.664 -6.984 1 98.88 89 ASP B N 1
ATOM 3722 C CA . ASP B 1 89 ? 18.703 10.57 -6.156 1 98.88 89 ASP B CA 1
ATOM 3723 C C . ASP B 1 89 ? 17.656 10.117 -5.152 1 98.88 89 ASP B C 1
ATOM 3725 O O . ASP B 1 89 ? 17.688 8.977 -4.672 1 98.88 89 ASP B O 1
ATOM 3729 N N . MET B 1 90 ? 16.703 10.977 -4.824 1 98.88 90 MET B N 1
ATOM 3730 C CA . MET B 1 90 ? 15.602 10.664 -3.916 1 98.88 90 MET B CA 1
ATOM 3731 C C . MET B 1 90 ? 14.406 11.578 -4.18 1 98.88 90 MET B C 1
ATOM 3733 O O . MET B 1 90 ? 14.578 12.734 -4.562 1 98.88 90 MET B O 1
ATOM 3737 N N . VAL B 1 91 ? 13.258 11.062 -4.031 1 98.94 91 VAL B N 1
ATOM 3738 C CA . VAL B 1 91 ? 12.016 11.828 -4.082 1 98.94 91 VAL B CA 1
ATOM 3739 C C . VAL B 1 91 ? 11.398 11.898 -2.686 1 98.94 91 VAL B C 1
ATOM 3741 O O . VAL B 1 91 ? 11.227 10.875 -2.021 1 98.94 91 VAL B O 1
ATOM 3744 N N . LEU B 1 92 ? 11.141 13.094 -2.207 1 98.94 92 LEU B N 1
ATOM 3745 C CA . LEU B 1 92 ? 10.438 13.312 -0.951 1 98.94 92 LEU B CA 1
ATOM 3746 C C . LEU B 1 92 ? 8.969 13.656 -1.204 1 98.94 92 LEU B C 1
ATOM 3748 O O . LEU B 1 92 ? 8.664 14.578 -1.963 1 98.94 92 LEU B O 1
ATOM 3752 N N . VAL B 1 93 ? 8.125 12.898 -0.611 1 98.81 93 VAL B N 1
ATOM 3753 C CA . VAL B 1 93 ? 6.695 13.188 -0.614 1 98.81 93 VAL B CA 1
ATOM 3754 C C . VAL B 1 93 ? 6.219 13.453 0.813 1 98.81 93 VAL B C 1
ATOM 3756 O O . VAL B 1 93 ? 6.918 13.133 1.777 1 98.81 93 VAL B O 1
ATOM 3759 N N . HIS B 1 94 ? 5.016 14.07 0.938 1 97.81 94 HIS B N 1
ATOM 3760 C CA . HIS B 1 94 ? 4.578 14.477 2.268 1 97.81 94 HIS B CA 1
ATOM 3761 C C . HIS B 1 94 ? 3.141 14.047 2.531 1 97.81 94 HIS B C 1
ATOM 3763 O O . HIS B 1 94 ? 2.248 14.32 1.726 1 97.81 94 HIS B O 1
ATOM 3769 N N . GLY B 1 95 ? 2.977 13.43 3.645 1 96 95 GLY B N 1
ATOM 3770 C CA . GLY B 1 95 ? 1.638 13.219 4.172 1 96 95 GLY B CA 1
ATOM 3771 C C . GLY B 1 95 ? 0.874 12.125 3.449 1 96 95 GLY B C 1
ATOM 3772 O O . GLY B 1 95 ? 1.342 10.992 3.359 1 96 95 GLY B O 1
ATOM 3773 N N . ASP B 1 96 ? -0.278 12.594 2.875 1 96.12 96 ASP B N 1
ATOM 3774 C CA . ASP B 1 96 ? -1.189 11.508 2.527 1 96.12 96 ASP B CA 1
ATOM 3775 C C . ASP B 1 96 ? -2.074 11.891 1.344 1 96.12 96 ASP B C 1
ATOM 3777 O O . ASP B 1 96 ? -3.047 11.203 1.038 1 96.12 96 ASP B O 1
ATOM 3781 N N . THR B 1 97 ? -1.802 12.977 0.686 1 94.88 97 THR B N 1
ATOM 3782 C CA . THR B 1 97 ? -2.652 13.453 -0.402 1 94.88 97 THR B CA 1
ATOM 3783 C C . THR B 1 97 ? -2.492 12.57 -1.636 1 94.88 97 THR B C 1
ATOM 3785 O O . THR B 1 97 ? -1.646 11.672 -1.659 1 94.88 97 THR B O 1
ATOM 3788 N N . VAL B 1 98 ? -3.359 12.812 -2.654 1 95.38 98 VAL B N 1
ATOM 3789 C CA . VAL B 1 98 ? -3.244 12.102 -3.926 1 95.38 98 VAL B CA 1
ATOM 3790 C C . VAL B 1 98 ? -1.911 12.445 -4.586 1 95.38 98 VAL B C 1
ATOM 3792 O O . VAL B 1 98 ? -1.285 11.594 -5.219 1 95.38 98 VAL B O 1
ATOM 3795 N N . THR B 1 99 ? -1.454 13.68 -4.383 1 95.5 99 THR B N 1
ATOM 3796 C CA . THR B 1 99 ? -0.144 14.102 -4.875 1 95.5 99 THR B CA 1
ATOM 3797 C C . THR B 1 99 ? 0.961 13.25 -4.246 1 95.5 99 THR B C 1
ATOM 3799 O O . THR B 1 99 ? 1.881 12.812 -4.938 1 95.5 99 THR B O 1
ATOM 3802 N N . THR B 1 100 ? 0.818 13.062 -2.965 1 97.75 100 THR B N 1
ATOM 3803 C CA . THR B 1 100 ? 1.791 12.266 -2.227 1 97.75 100 THR B CA 1
ATOM 3804 C C . THR B 1 100 ? 1.863 10.844 -2.783 1 97.75 100 THR B C 1
ATOM 3806 O O . THR B 1 100 ? 2.949 10.344 -3.084 1 97.75 100 THR B O 1
ATOM 3809 N N . PHE B 1 101 ? 0.704 10.25 -2.969 1 98.38 101 PHE B N 1
ATOM 3810 C CA . PHE B 1 101 ? 0.632 8.875 -3.455 1 98.38 101 PHE B CA 1
ATOM 3811 C C . PHE B 1 101 ? 1.139 8.781 -4.891 1 98.38 101 PHE B C 1
ATOM 3813 O O . PHE B 1 101 ? 1.978 7.934 -5.203 1 98.38 101 PHE B O 1
ATOM 3820 N N . SER B 1 102 ? 0.673 9.641 -5.77 1 98.12 102 SER B N 1
ATOM 3821 C CA . SER B 1 102 ? 1.075 9.641 -7.172 1 98.12 102 SER B CA 1
ATOM 3822 C C . SER B 1 102 ? 2.576 9.859 -7.316 1 98.12 102 SER B C 1
ATOM 3824 O O . SER B 1 102 ? 3.223 9.25 -8.172 1 98.12 102 SER B O 1
ATOM 3826 N N . GLY B 1 103 ? 3.084 10.773 -6.512 1 98.5 103 GLY B N 1
ATOM 3827 C CA . GLY B 1 103 ? 4.516 11.023 -6.539 1 98.5 103 GLY B CA 1
ATOM 3828 C C . GLY B 1 103 ? 5.34 9.82 -6.121 1 98.5 103 GLY B C 1
ATOM 3829 O O . GLY B 1 103 ? 6.348 9.5 -6.754 1 98.5 103 GLY B O 1
ATOM 3830 N N . ALA B 1 104 ? 4.918 9.156 -5.039 1 98.81 104 ALA B N 1
ATOM 3831 C CA . ALA B 1 104 ? 5.609 7.957 -4.566 1 98.81 104 ALA B CA 1
ATOM 3832 C C . ALA B 1 104 ? 5.566 6.848 -5.613 1 98.81 104 ALA B C 1
ATOM 3834 O O . ALA B 1 104 ? 6.57 6.18 -5.863 1 98.81 104 ALA B O 1
ATOM 3835 N N . LEU B 1 105 ? 4.367 6.676 -6.227 1 98.75 105 LEU B N 1
ATOM 3836 C CA . LEU B 1 105 ? 4.207 5.629 -7.23 1 98.75 105 LEU B CA 1
ATOM 3837 C C . LEU B 1 105 ? 5.09 5.902 -8.445 1 98.75 105 LEU B C 1
ATOM 3839 O O . LEU B 1 105 ? 5.715 4.988 -8.984 1 98.75 105 LEU B O 1
ATOM 3843 N N . ALA B 1 106 ? 5.145 7.141 -8.906 1 98.62 106 ALA B N 1
ATOM 3844 C CA . ALA B 1 106 ? 6.012 7.539 -10.008 1 98.62 106 ALA B CA 1
ATOM 3845 C C . ALA B 1 106 ? 7.477 7.262 -9.68 1 98.62 106 ALA B C 1
ATOM 3847 O O . ALA B 1 106 ? 8.227 6.777 -10.531 1 98.62 106 ALA B O 1
ATOM 3848 N N . ALA B 1 107 ? 7.887 7.598 -8.484 1 98.88 107 ALA B N 1
ATOM 3849 C CA . ALA B 1 107 ? 9.258 7.352 -8.039 1 98.88 107 ALA B CA 1
ATOM 3850 C C . ALA B 1 107 ? 9.562 5.855 -8.023 1 98.88 107 ALA B C 1
ATOM 3852 O O . ALA B 1 107 ? 10.641 5.43 -8.453 1 98.88 107 ALA B O 1
ATOM 3853 N N . PHE B 1 108 ? 8.633 5.059 -7.516 1 98.75 108 PHE B N 1
ATOM 3854 C CA . PHE B 1 108 ? 8.789 3.607 -7.477 1 98.75 108 PHE B CA 1
ATOM 3855 C C . PHE B 1 108 ? 8.977 3.047 -8.883 1 98.75 108 PHE B C 1
ATOM 3857 O O . PHE B 1 108 ? 9.883 2.25 -9.125 1 98.75 108 PHE B O 1
ATOM 3864 N N . TYR B 1 109 ? 8.039 3.5 -9.805 1 98.44 109 TYR B N 1
ATOM 3865 C CA . TYR B 1 109 ? 8.117 3.014 -11.18 1 98.44 109 TYR B CA 1
ATOM 3866 C C . TYR B 1 109 ? 9.438 3.428 -11.828 1 98.44 109 TYR B C 1
ATOM 3868 O O . TYR B 1 109 ? 9.922 2.758 -12.742 1 98.44 109 TYR B O 1
ATOM 3876 N N . SER B 1 110 ? 10.047 4.496 -11.344 1 98.06 110 SER B N 1
ATOM 3877 C CA . SER B 1 110 ? 11.32 4.98 -11.859 1 98.06 110 SER B CA 1
ATOM 3878 C C . SER B 1 110 ? 12.492 4.406 -11.062 1 98.06 110 SER B C 1
ATOM 3880 O O . SER B 1 110 ? 13.648 4.754 -11.305 1 98.06 110 SER B O 1
ATOM 3882 N N . GLN B 1 111 ? 12.172 3.559 -10.078 1 97.94 111 GLN B N 1
ATOM 3883 C CA . GLN B 1 111 ? 13.141 2.914 -9.195 1 97.94 111 GLN B CA 1
ATOM 3884 C C . GLN B 1 111 ? 14.039 3.945 -8.516 1 97.94 111 GLN B C 1
ATOM 3886 O O . GLN B 1 111 ? 15.266 3.781 -8.477 1 97.94 111 GLN B O 1
ATOM 3891 N N . THR B 1 112 ? 13.461 5.098 -8.117 1 98.62 112 THR B N 1
ATOM 3892 C CA . THR B 1 112 ? 14.102 6.152 -7.348 1 98.62 112 THR B CA 1
ATOM 3893 C C . THR B 1 112 ? 13.742 6.039 -5.871 1 98.62 112 THR B C 1
ATOM 3895 O O . THR B 1 112 ? 12.57 5.855 -5.523 1 98.62 112 THR B O 1
ATOM 3898 N N . PRO B 1 113 ? 14.734 6.141 -4.93 1 98.69 113 PRO B N 1
ATOM 3899 C CA . PRO B 1 113 ? 14.438 6.086 -3.498 1 98.69 113 PRO B CA 1
ATOM 3900 C C . PRO B 1 113 ? 13.391 7.105 -3.074 1 98.69 113 PRO B C 1
ATOM 3902 O O . PRO B 1 113 ? 13.352 8.219 -3.607 1 98.69 113 PRO B O 1
ATOM 3905 N N . ILE B 1 114 ? 12.562 6.711 -2.078 1 98.94 114 ILE B N 1
ATOM 3906 C CA . ILE B 1 114 ? 11.445 7.547 -1.648 1 98.94 114 ILE B CA 1
ATOM 3907 C C . ILE B 1 114 ? 11.578 7.859 -0.159 1 98.94 114 ILE B C 1
ATOM 3909 O O . ILE B 1 114 ? 11.766 6.953 0.657 1 98.94 114 ILE B O 1
ATOM 3913 N N . GLY B 1 115 ? 11.602 9.094 0.217 1 98.94 115 GLY B N 1
ATOM 3914 C CA . GLY B 1 115 ? 11.422 9.539 1.592 1 98.94 115 GLY B CA 1
ATOM 3915 C C . GLY B 1 115 ? 10.023 10.047 1.874 1 98.94 115 GLY B C 1
ATOM 3916 O O . GLY B 1 115 ? 9.484 10.867 1.118 1 98.94 115 GLY B O 1
ATOM 3917 N N . HIS B 1 116 ? 9.414 9.547 2.898 1 98.94 116 HIS B N 1
ATOM 3918 C CA . HIS B 1 116 ? 8.055 9.906 3.268 1 98.94 116 HIS B CA 1
ATOM 3919 C C . HIS B 1 116 ? 8.031 10.805 4.5 1 98.94 116 HIS B C 1
ATOM 3921 O O . HIS B 1 116 ? 8.195 10.328 5.625 1 98.94 116 HIS B O 1
ATOM 3927 N N . VAL B 1 117 ? 7.773 12.117 4.285 1 98.75 117 VAL B N 1
ATOM 3928 C CA . VAL B 1 117 ? 7.68 13.094 5.363 1 98.75 117 VAL B CA 1
ATOM 3929 C C . VAL B 1 117 ? 6.289 13.031 5.996 1 98.75 117 VAL B C 1
ATOM 3931 O O . VAL B 1 117 ? 5.285 12.93 5.289 1 98.75 117 VAL B O 1
ATOM 3934 N N . GLU B 1 118 ? 6.254 13.102 7.359 1 96.75 118 GLU B N 1
ATOM 3935 C CA . GLU B 1 118 ? 5.039 12.914 8.148 1 96.75 118 GLU B CA 1
ATOM 3936 C C . GLU B 1 118 ? 4.457 11.516 7.934 1 96.75 118 GLU B C 1
ATOM 3938 O O . GLU B 1 118 ? 3.256 11.375 7.688 1 96.75 118 GLU B O 1
ATOM 3943 N N . ALA B 1 119 ? 5.305 10.539 8 1 97.62 119 ALA B N 1
ATOM 3944 C CA . ALA B 1 119 ? 4.93 9.141 7.816 1 97.62 119 ALA B CA 1
ATOM 3945 C C . ALA B 1 119 ? 4.336 8.555 9.094 1 97.62 119 ALA B C 1
ATOM 3947 O O . ALA B 1 119 ? 4.668 8.992 10.195 1 97.62 119 ALA B O 1
ATOM 3948 N N . GLY B 1 120 ? 3.43 7.598 8.93 1 95.69 120 GLY B N 1
ATOM 3949 C CA . GLY B 1 120 ? 3.129 6.715 10.039 1 95.69 120 GLY B CA 1
ATOM 3950 C C . GLY B 1 120 ? 1.81 7.039 10.719 1 95.69 120 GLY B C 1
ATOM 3951 O O . GLY B 1 120 ? 1.308 6.246 11.523 1 95.69 120 GLY B O 1
ATOM 3952 N N . LEU B 1 121 ? 1.213 8.242 10.414 1 91.38 121 LEU B N 1
ATOM 3953 C CA . LEU B 1 121 ? -0.114 8.5 10.961 1 91.38 121 LEU B CA 1
ATOM 3954 C C . LEU B 1 121 ? -1.112 7.449 10.492 1 91.38 121 LEU B C 1
ATOM 3956 O O . LEU B 1 121 ? -1.039 6.98 9.352 1 91.38 121 LEU B O 1
ATOM 3960 N N . ARG B 1 122 ? -2.08 7.047 11.461 1 93.56 122 ARG B N 1
ATOM 3961 C CA . ARG B 1 122 ? -3.047 6.016 11.102 1 93.56 122 ARG B CA 1
ATOM 3962 C C . ARG B 1 122 ? -4.402 6.281 11.75 1 93.56 122 ARG B C 1
ATOM 3964 O O . ARG B 1 122 ? -4.469 6.684 12.914 1 93.56 122 ARG B O 1
ATOM 3971 N N . SER B 1 123 ? -5.414 6.152 10.984 1 87 123 SER B N 1
ATOM 3972 C CA . SER B 1 123 ? -6.758 6.012 11.539 1 87 123 SER B CA 1
ATOM 3973 C C . SER B 1 123 ? -7.207 4.555 11.523 1 87 123 SER B C 1
ATOM 3975 O O . SER B 1 123 ? -8.109 4.172 12.273 1 87 123 SER B O 1
ATOM 3977 N N . TYR B 1 124 ? -6.668 3.723 10.609 1 90.62 124 TYR B N 1
ATOM 3978 C CA . TYR B 1 124 ? -6.965 2.324 10.312 1 90.62 124 TYR B CA 1
ATOM 3979 C C . TYR B 1 124 ? -8.406 2.156 9.852 1 90.62 124 TYR B C 1
ATOM 3981 O O . TYR B 1 124 ? -8.969 1.063 9.945 1 90.62 124 TYR B O 1
ATOM 3989 N N . ASN B 1 125 ? -8.984 3.322 9.531 1 92.06 125 ASN B N 1
ATOM 3990 C CA . ASN B 1 125 ? -10.266 3.307 8.836 1 92.06 125 ASN B CA 1
ATOM 3991 C C . ASN B 1 125 ? -10.094 3.602 7.348 1 92.06 125 ASN B C 1
ATOM 3993 O O . ASN B 1 125 ? -9.852 4.746 6.961 1 92.06 125 ASN B O 1
ATOM 3997 N N . LYS B 1 126 ? -10.344 2.568 6.566 1 94.38 126 LYS B N 1
ATOM 3998 C CA . LYS B 1 126 ? -10.055 2.57 5.133 1 94.38 126 LYS B CA 1
ATOM 3999 C C . LYS B 1 126 ? -10.68 3.785 4.449 1 94.38 126 LYS B C 1
ATOM 4001 O O . LYS B 1 126 ? -10.094 4.352 3.525 1 94.38 126 LYS B O 1
ATOM 4006 N N . TYR B 1 127 ? -11.82 4.227 4.922 1 94.75 127 TYR B N 1
ATOM 4007 C CA . TYR B 1 127 ? -12.562 5.258 4.203 1 94.75 127 TYR B CA 1
ATOM 4008 C C . TYR B 1 127 ? -12.609 6.555 5.004 1 94.75 127 TYR B C 1
ATOM 4010 O O . TYR B 1 127 ? -13.422 7.438 4.719 1 94.75 127 TYR B O 1
ATOM 4018 N N . SER B 1 128 ? -11.594 6.668 6.051 1 88.62 128 SER B N 1
ATOM 4019 C CA . SER B 1 128 ? -11.594 7.871 6.875 1 88.62 128 SER B CA 1
ATOM 4020 C C . SER B 1 128 ? -10.203 8.164 7.426 1 88.62 128 SER B C 1
ATOM 4022 O O . SER B 1 128 ? -9.734 7.492 8.344 1 88.62 128 SER B O 1
ATOM 4024 N N . PRO B 1 129 ? -9.633 9.273 7.027 1 87.44 129 PRO B N 1
ATOM 4025 C CA . PRO B 1 129 ? -10.078 10.117 5.918 1 87.44 129 PRO B CA 1
ATOM 4026 C C . PRO B 1 129 ? -9.945 9.43 4.562 1 87.44 129 PRO B C 1
ATOM 4028 O O . PRO B 1 129 ? -9.039 8.617 4.367 1 87.44 129 PRO B O 1
ATOM 4031 N N . TYR B 1 130 ? -10.922 9.727 3.623 1 92.62 130 TYR B N 1
ATOM 4032 C CA . TYR B 1 130 ? -10.906 9.172 2.271 1 92.62 130 TYR B CA 1
ATOM 4033 C C . TYR B 1 130 ? -10.477 10.234 1.26 1 92.62 130 TYR B C 1
ATOM 4035 O O . TYR B 1 130 ? -11.055 11.32 1.212 1 92.62 130 TYR B O 1
ATOM 4043 N N . PRO B 1 131 ? -9.477 9.82 0.521 1 96.25 131 PRO B N 1
ATOM 4044 C CA . PRO B 1 131 ? -8.758 8.555 0.366 1 96.25 131 PRO B CA 1
ATOM 4045 C C . PRO B 1 131 ? -7.418 8.539 1.102 1 96.25 131 PRO B C 1
ATOM 4047 O O . PRO B 1 131 ? -6.609 7.633 0.906 1 96.25 131 PRO B O 1
ATOM 4050 N N . GLU B 1 132 ? -7.172 9.484 1.948 1 95.19 132 GLU B N 1
ATOM 4051 C CA . GLU B 1 132 ? -5.871 9.828 2.51 1 95.19 132 GLU B CA 1
ATOM 4052 C C . GLU B 1 132 ? -5.301 8.688 3.344 1 95.19 132 GLU B C 1
ATOM 4054 O O . GLU B 1 132 ? -4.098 8.422 3.307 1 95.19 132 GLU B O 1
ATOM 4059 N N . GLU B 1 133 ? -6.191 7.953 4.121 1 95.56 133 GLU B N 1
ATOM 4060 C CA . GLU B 1 133 ? -5.711 6.871 4.969 1 95.56 133 GLU B CA 1
ATOM 4061 C C . GLU B 1 133 ? -5.012 5.793 4.148 1 95.56 133 GLU B C 1
ATOM 4063 O O . GLU B 1 133 ? -3.916 5.348 4.5 1 95.56 133 GLU B O 1
ATOM 4068 N N . ILE B 1 134 ? -5.605 5.441 3.018 1 98.06 134 ILE B N 1
ATOM 4069 C CA . ILE B 1 134 ? -5.031 4.398 2.176 1 98.06 134 ILE B CA 1
ATOM 4070 C C . ILE B 1 134 ? -3.805 4.941 1.446 1 98.06 134 ILE B C 1
ATOM 4072 O O . ILE B 1 134 ? -2.809 4.23 1.281 1 98.06 134 ILE B O 1
ATOM 4076 N N . ASN B 1 135 ? -3.883 6.23 1.056 1 98.06 135 ASN B N 1
ATOM 4077 C CA . ASN B 1 135 ? -2.732 6.859 0.412 1 98.06 135 ASN B CA 1
ATOM 4078 C C . ASN B 1 135 ? -1.478 6.742 1.272 1 98.06 135 ASN B C 1
ATOM 4080 O O . ASN B 1 135 ? -0.438 6.277 0.804 1 98.06 135 ASN B O 1
ATOM 4084 N N . ARG B 1 136 ? -1.601 7.199 2.465 1 97.94 136 ARG B N 1
ATOM 4085 C CA . ARG B 1 136 ? -0.399 7.25 3.291 1 97.94 136 ARG B CA 1
ATOM 4086 C C . ARG B 1 136 ? 0.104 5.848 3.617 1 97.94 136 ARG B C 1
ATOM 4088 O O . ARG B 1 136 ? 1.312 5.625 3.723 1 97.94 136 ARG B O 1
ATOM 4095 N N . GLN B 1 137 ? -0.792 4.867 3.736 1 98.19 137 GLN B N 1
ATOM 4096 C CA . GLN B 1 137 ? -0.348 3.498 3.988 1 98.19 137 GLN B CA 1
ATOM 4097 C C . GLN B 1 137 ? 0.364 2.916 2.771 1 98.19 137 GLN B C 1
ATOM 4099 O O . GLN B 1 137 ? 1.382 2.234 2.908 1 98.19 137 GLN B O 1
ATOM 4104 N N . MET B 1 138 ? -0.202 3.176 1.571 1 98.69 138 MET B N 1
ATOM 4105 C CA . MET B 1 138 ? 0.441 2.68 0.358 1 98.69 138 MET B CA 1
ATOM 4106 C C . MET B 1 138 ? 1.81 3.324 0.164 1 98.69 138 MET B C 1
ATOM 4108 O O . MET B 1 138 ? 2.762 2.66 -0.247 1 98.69 138 MET B O 1
ATOM 4112 N N . VAL B 1 139 ? 1.887 4.609 0.452 1 98.75 139 VAL B N 1
ATOM 4113 C CA . VAL B 1 139 ? 3.186 5.27 0.384 1 98.75 139 VAL B CA 1
ATOM 4114 C C . VAL B 1 139 ? 4.16 4.598 1.347 1 98.75 139 VAL B C 1
ATOM 4116 O O . VAL B 1 139 ? 5.336 4.406 1.021 1 98.75 139 VAL B O 1
ATOM 4119 N N . GLY B 1 140 ? 3.674 4.246 2.539 1 98.44 140 GLY B N 1
ATOM 4120 C CA . GLY B 1 140 ? 4.496 3.539 3.51 1 98.44 140 GLY B CA 1
ATOM 4121 C C . GLY B 1 140 ? 5.078 2.248 2.969 1 98.44 140 GLY B C 1
ATOM 4122 O O . GLY B 1 140 ? 6.18 1.848 3.354 1 98.44 140 GLY B O 1
ATOM 4123 N N . VAL B 1 141 ? 4.375 1.57 2.072 1 98.19 141 VAL B N 1
ATOM 4124 C CA . VAL B 1 141 ? 4.824 0.315 1.476 1 98.19 141 VAL B CA 1
ATOM 4125 C C . VAL B 1 141 ? 6 0.578 0.538 1 98.19 141 VAL B C 1
ATOM 4127 O O . VAL B 1 141 ? 6.926 -0.23 0.453 1 98.19 141 VAL B O 1
ATOM 4130 N N . MET B 1 142 ? 6.012 1.69 -0.119 1 98.56 142 MET B N 1
ATOM 4131 C CA . MET B 1 142 ? 6.977 1.982 -1.176 1 98.56 142 MET B CA 1
ATOM 4132 C C . MET B 1 142 ? 8.195 2.707 -0.614 1 98.56 142 MET B C 1
ATOM 4134 O O . MET B 1 142 ? 9.273 2.662 -1.206 1 98.56 142 MET B O 1
ATOM 4138 N N . ALA B 1 143 ? 8.102 3.406 0.501 1 98.75 143 ALA B N 1
ATOM 4139 C CA . ALA B 1 143 ? 9.102 4.355 0.985 1 98.75 143 ALA B CA 1
ATOM 4140 C C . ALA B 1 143 ? 10.359 3.631 1.464 1 98.75 143 ALA B C 1
ATOM 4142 O O . ALA B 1 143 ? 10.273 2.518 1.992 1 98.75 143 ALA B O 1
ATOM 4143 N N . ASP B 1 144 ? 11.477 4.281 1.33 1 98.56 144 ASP B N 1
ATOM 4144 C CA . ASP B 1 144 ? 12.773 3.787 1.794 1 98.56 144 ASP B CA 1
ATOM 4145 C C . ASP B 1 144 ? 13.148 4.41 3.135 1 98.56 144 ASP B C 1
ATOM 4147 O O . ASP B 1 144 ? 13.891 3.812 3.92 1 98.56 144 ASP B O 1
ATOM 4151 N N . LEU B 1 145 ? 12.727 5.637 3.344 1 98.75 145 LEU B N 1
ATOM 4152 C CA . LEU B 1 145 ? 12.867 6.352 4.609 1 98.75 145 LEU B CA 1
ATOM 4153 C C . LEU B 1 145 ? 11.516 6.895 5.074 1 98.75 145 LEU B C 1
ATOM 4155 O O . LEU B 1 145 ? 10.766 7.469 4.285 1 98.75 145 LEU B O 1
ATOM 4159 N N . HIS B 1 146 ? 11.227 6.629 6.32 1 98.81 146 HIS B N 1
ATOM 4160 C CA . HIS B 1 146 ? 10.008 7.121 6.953 1 98.81 146 HIS B CA 1
ATOM 4161 C C . HIS B 1 146 ? 10.32 8.164 8.023 1 98.81 146 HIS B C 1
ATOM 4163 O O . HIS B 1 146 ? 10.953 7.852 9.031 1 98.81 146 HIS B O 1
ATOM 4169 N N . PHE B 1 147 ? 9.906 9.383 7.785 1 98.75 147 PHE B N 1
ATOM 4170 C CA . PHE B 1 147 ? 10.094 10.445 8.773 1 98.75 147 PHE B CA 1
ATOM 4171 C C . PHE B 1 147 ? 8.82 10.656 9.578 1 98.75 147 PHE B C 1
ATOM 4173 O O . PHE B 1 147 ? 7.941 11.414 9.172 1 98.75 147 PHE B O 1
ATOM 4180 N N . ALA B 1 148 ? 8.773 10.039 10.742 1 96.88 148 ALA B N 1
ATOM 4181 C CA . ALA B 1 148 ? 7.598 10.086 11.609 1 96.88 148 ALA B CA 1
ATOM 4182 C C . ALA B 1 148 ? 7.625 11.32 12.508 1 96.88 148 ALA B C 1
ATOM 4184 O O . ALA B 1 148 ? 8.641 11.609 13.148 1 96.88 148 ALA B O 1
ATOM 4185 N N . PRO B 1 149 ? 6.531 12 12.547 1 94.19 149 PRO B N 1
ATOM 4186 C CA . PRO B 1 149 ? 6.52 13.188 13.398 1 94.19 149 PRO B CA 1
ATOM 4187 C C . PRO B 1 149 ? 6.512 12.852 14.883 1 94.19 149 PRO B C 1
ATOM 4189 O O . PRO B 1 149 ? 6.926 13.672 15.711 1 94.19 149 PRO B O 1
ATOM 4192 N N . THR B 1 150 ? 6.016 11.711 15.281 1 90.56 150 THR B N 1
ATOM 4193 C CA . THR B 1 150 ? 5.887 11.336 16.688 1 90.56 150 THR B CA 1
ATOM 4194 C C . THR B 1 150 ? 6.312 9.891 16.891 1 90.56 150 THR B C 1
ATOM 4196 O O . THR B 1 150 ? 6.465 9.133 15.93 1 90.56 150 THR B O 1
ATOM 4199 N N . TYR B 1 151 ? 6.477 9.539 18.203 1 91.62 151 TYR B N 1
ATOM 4200 C CA . TYR B 1 151 ? 6.793 8.172 18.578 1 91.62 151 TYR B CA 1
ATOM 4201 C C . TYR B 1 151 ? 5.668 7.223 18.172 1 91.62 151 TYR B C 1
ATOM 4203 O O . TYR B 1 151 ? 5.922 6.133 17.656 1 91.62 151 TYR B O 1
ATOM 4211 N N . ASN B 1 152 ? 4.441 7.652 18.406 1 90.06 152 ASN B N 1
ATOM 4212 C CA . ASN B 1 152 ? 3.295 6.82 18.047 1 90.06 152 ASN B CA 1
ATOM 4213 C C . ASN B 1 152 ? 3.25 6.531 16.547 1 90.06 152 ASN B C 1
ATOM 4215 O O . ASN B 1 152 ? 2.943 5.41 16.141 1 90.06 152 ASN B O 1
ATOM 4219 N N . ALA B 1 153 ? 3.48 7.516 15.766 1 92.75 153 ALA B N 1
ATOM 4220 C CA . ALA B 1 153 ? 3.512 7.332 14.32 1 92.75 153 ALA B CA 1
ATOM 4221 C C . ALA B 1 153 ? 4.586 6.324 13.914 1 92.75 153 ALA B C 1
ATOM 4223 O O . ALA B 1 153 ? 4.355 5.469 13.055 1 92.75 153 ALA B O 1
ATOM 4224 N N . ALA B 1 154 ? 5.754 6.406 14.547 1 96.12 154 ALA B N 1
ATOM 4225 C CA . ALA B 1 154 ? 6.836 5.461 14.289 1 96.12 154 ALA B CA 1
ATOM 4226 C C . ALA B 1 154 ? 6.426 4.039 14.656 1 96.12 154 ALA B C 1
ATOM 4228 O O . ALA B 1 154 ? 6.723 3.09 13.93 1 96.12 154 ALA B O 1
ATOM 4229 N N . GLN B 1 155 ? 5.719 3.912 15.773 1 95.12 155 GLN B N 1
ATOM 4230 C CA . GLN B 1 155 ? 5.293 2.594 16.234 1 95.12 155 GLN B CA 1
ATOM 4231 C C . GLN B 1 155 ? 4.289 1.973 15.266 1 95.12 155 GLN B C 1
ATOM 4233 O O . GLN B 1 155 ? 4.281 0.755 15.07 1 95.12 155 GLN B O 1
ATOM 4238 N N . ASN B 1 156 ? 3.432 2.818 14.75 1 94.88 156 ASN B N 1
ATOM 4239 C CA . ASN B 1 156 ? 2.514 2.309 13.734 1 94.88 156 ASN B CA 1
ATOM 4240 C C . ASN B 1 156 ? 3.262 1.66 12.578 1 94.88 156 ASN B C 1
ATOM 4242 O O . ASN B 1 156 ? 2.867 0.596 12.094 1 94.88 156 ASN B O 1
ATOM 4246 N N . LEU B 1 157 ? 4.332 2.316 12.125 1 97.5 157 LEU B N 1
ATOM 4247 C CA . LEU B 1 157 ? 5.141 1.802 11.023 1 97.5 157 LEU B CA 1
ATOM 4248 C C . LEU B 1 157 ? 5.797 0.48 11.398 1 97.5 157 LEU B C 1
ATOM 4250 O O . LEU B 1 157 ? 5.801 -0.466 10.609 1 97.5 157 LEU B O 1
ATOM 4254 N N . VAL B 1 158 ? 6.277 0.388 12.609 1 97.44 158 VAL B N 1
ATOM 4255 C CA . VAL B 1 158 ? 6.914 -0.833 13.094 1 97.44 158 VAL B CA 1
ATOM 4256 C C . VAL B 1 158 ? 5.895 -1.969 13.133 1 97.44 158 VAL B C 1
ATOM 4258 O O . VAL B 1 158 ? 6.184 -3.086 12.695 1 97.44 158 VAL B O 1
ATOM 4261 N N . LYS B 1 159 ? 4.738 -1.674 13.617 1 95.69 159 LYS B N 1
ATOM 4262 C CA . LYS B 1 159 ? 3.67 -2.666 13.711 1 95.69 159 LYS B CA 1
ATOM 4263 C C . LYS B 1 159 ? 3.291 -3.193 12.328 1 95.69 159 LYS B C 1
ATOM 4265 O O . LYS B 1 159 ? 2.809 -4.32 12.203 1 95.69 159 LYS B O 1
ATOM 4270 N N . GLU B 1 160 ? 3.512 -2.406 11.352 1 96.31 160 GLU B N 1
ATOM 4271 C CA . GLU B 1 160 ? 3.166 -2.785 9.984 1 96.31 160 GLU B CA 1
ATOM 4272 C C . GLU B 1 160 ? 4.336 -3.477 9.297 1 96.31 160 GLU B C 1
ATOM 4274 O O . GLU B 1 160 ? 4.281 -3.744 8.094 1 96.31 160 GLU B O 1
ATOM 4279 N N . GLY B 1 161 ? 5.379 -3.68 9.992 1 94.81 161 GLY B N 1
ATOM 4280 C CA . GLY B 1 161 ? 6.469 -4.496 9.484 1 94.81 161 GLY B CA 1
ATOM 4281 C C . GLY B 1 161 ? 7.594 -3.676 8.875 1 94.81 161 GLY B C 1
ATOM 4282 O O . GLY B 1 161 ? 8.531 -4.23 8.297 1 94.81 161 GLY B O 1
ATOM 4283 N N . LYS B 1 162 ? 7.496 -2.344 8.969 1 96.94 162 LYS B N 1
ATOM 4284 C CA . LYS B 1 162 ? 8.609 -1.536 8.477 1 96.94 162 LYS B CA 1
ATOM 4285 C C . LYS B 1 162 ? 9.828 -1.673 9.375 1 96.94 162 LYS B C 1
ATOM 4287 O O . LYS B 1 162 ? 9.703 -1.732 10.602 1 96.94 162 LYS B O 1
ATOM 4292 N N . LEU B 1 163 ? 10.984 -1.715 8.812 1 95.88 163 LEU B N 1
ATOM 4293 C CA . LEU B 1 163 ? 12.211 -1.898 9.578 1 95.88 163 LEU B CA 1
ATOM 4294 C C . LEU B 1 163 ? 12.57 -0.629 10.344 1 95.88 163 LEU B C 1
ATOM 4296 O O . LEU B 1 163 ? 12.539 0.469 9.781 1 95.88 163 LEU B O 1
ATOM 4300 N N . ALA B 1 164 ? 12.984 -0.767 11.531 1 95.69 164 ALA B N 1
ATOM 4301 C CA . ALA B 1 164 ? 13.312 0.352 12.414 1 95.69 164 ALA B CA 1
ATOM 4302 C C . ALA B 1 164 ? 14.438 1.199 11.836 1 95.69 164 ALA B C 1
ATOM 4304 O O . ALA B 1 164 ? 14.453 2.42 12.008 1 95.69 164 ALA B O 1
ATOM 4305 N N . LYS B 1 165 ? 15.336 0.606 11.156 1 95.31 165 LYS B N 1
ATOM 4306 C CA . LYS B 1 165 ? 16.484 1.323 10.625 1 95.31 165 LYS B CA 1
ATOM 4307 C C . LYS B 1 165 ? 16.078 2.309 9.539 1 95.31 165 LYS B C 1
ATOM 4309 O O . LYS B 1 165 ? 16.828 3.217 9.195 1 95.31 165 LYS B O 1
ATOM 4314 N N . HIS B 1 166 ? 14.867 2.135 8.977 1 97.06 166 HIS B N 1
ATOM 4315 C CA . HIS B 1 166 ? 14.375 3.012 7.922 1 97.06 166 HIS B CA 1
ATOM 4316 C C . HIS B 1 166 ? 13.422 4.062 8.477 1 97.06 166 HIS B C 1
ATOM 4318 O O . HIS B 1 166 ? 12.859 4.859 7.727 1 97.06 166 HIS B O 1
ATOM 4324 N N . ILE B 1 167 ? 13.188 4.07 9.828 1 98.25 167 ILE B N 1
ATOM 4325 C CA . ILE B 1 167 ? 12.242 4.973 10.477 1 98.25 167 ILE B CA 1
ATOM 4326 C C . ILE B 1 167 ? 13 5.988 11.328 1 98.25 167 ILE B C 1
ATOM 4328 O O . ILE B 1 167 ? 13.883 5.617 12.109 1 98.25 167 ILE B O 1
ATOM 4332 N N . ALA B 1 168 ? 12.75 7.25 11.133 1 97.88 168 ALA B N 1
ATOM 4333 C CA . ALA B 1 168 ? 13.273 8.328 11.961 1 97.88 168 ALA B CA 1
ATOM 4334 C C . ALA B 1 168 ? 12.148 9.133 12.609 1 97.88 168 ALA B C 1
ATOM 4336 O O . ALA B 1 168 ? 11.195 9.523 11.93 1 97.88 168 ALA B O 1
ATOM 4337 N N . ILE B 1 169 ? 12.227 9.273 13.906 1 97.12 169 ILE B N 1
ATOM 4338 C CA . ILE B 1 169 ? 11.336 10.219 14.57 1 97.12 169 ILE B CA 1
ATOM 4339 C C . ILE B 1 169 ? 11.922 11.625 14.484 1 97.12 169 ILE B C 1
ATOM 4341 O O . ILE B 1 169 ? 12.953 11.914 15.094 1 97.12 169 ILE B O 1
ATOM 4345 N N . THR B 1 170 ? 11.219 12.5 13.781 1 97.31 170 THR B N 1
ATOM 4346 C CA . THR B 1 170 ? 11.859 13.758 13.438 1 97.31 170 THR B CA 1
ATOM 4347 C C . THR B 1 170 ? 11.148 14.938 14.094 1 97.31 170 THR B C 1
ATOM 4349 O O . THR B 1 170 ? 11.703 16.031 14.203 1 97.31 170 THR B O 1
ATOM 4352 N N . GLY B 1 171 ? 9.977 14.734 14.609 1 95.19 171 GLY B N 1
ATOM 4353 C CA . GLY B 1 171 ? 9.078 15.859 14.828 1 95.19 171 GLY B CA 1
ATOM 4354 C C . GLY B 1 171 ? 8.344 16.281 13.578 1 95.19 171 GLY B C 1
ATOM 4355 O O . GLY B 1 171 ? 8.609 15.781 12.484 1 95.19 171 GLY B O 1
ATOM 4356 N N . ASN B 1 172 ? 7.445 17.141 13.711 1 95.44 172 ASN B N 1
ATOM 4357 C CA . ASN B 1 172 ? 6.645 17.625 12.594 1 95.44 172 ASN B CA 1
ATOM 4358 C C . ASN B 1 172 ? 7.223 18.922 12.008 1 95.44 172 ASN B C 1
ATOM 4360 O O . ASN B 1 172 ? 7.504 19.859 12.734 1 95.44 172 ASN B O 1
ATOM 4364 N N . THR B 1 173 ? 7.348 18.969 10.695 1 97.25 173 THR B N 1
ATOM 4365 C CA . THR B 1 173 ? 7.953 20.109 10.023 1 97.25 173 THR B CA 1
ATOM 4366 C C . THR B 1 173 ? 7.047 21.328 10.117 1 97.25 173 THR B C 1
ATOM 4368 O O . THR B 1 173 ? 7.48 22.453 9.836 1 97.25 173 THR B O 1
ATOM 4371 N N . ALA B 1 174 ? 5.801 21.141 10.492 1 94.56 174 ALA B N 1
ATOM 4372 C CA . ALA B 1 174 ? 4.906 22.266 10.711 1 94.56 174 ALA B CA 1
ATOM 4373 C C . ALA B 1 174 ? 5.461 23.203 11.781 1 94.56 174 ALA B C 1
ATOM 4375 O O . ALA B 1 174 ? 5.254 24.422 11.719 1 94.56 174 ALA B O 1
ATOM 4376 N N . ILE B 1 175 ? 6.129 22.609 12.758 1 95.06 175 ILE B N 1
ATOM 4377 C CA . ILE B 1 175 ? 6.727 23.406 13.82 1 95.06 175 ILE B CA 1
ATOM 4378 C C . ILE B 1 175 ? 7.91 24.203 13.266 1 95.06 175 ILE B C 1
ATOM 4380 O O . ILE B 1 175 ? 8.117 25.359 13.648 1 95.06 175 ILE B O 1
ATOM 4384 N N . ASP B 1 176 ? 8.625 23.594 12.352 1 97 176 ASP B N 1
ATOM 4385 C CA . ASP B 1 176 ? 9.727 24.297 11.695 1 97 176 ASP B CA 1
ATOM 4386 C C . ASP B 1 176 ? 9.234 25.531 10.961 1 97 176 ASP B C 1
ATOM 4388 O O . ASP B 1 176 ? 9.953 26.531 10.859 1 97 176 ASP B O 1
ATOM 4392 N N . ALA B 1 177 ? 8.094 25.469 10.438 1 96.12 177 ALA B N 1
ATOM 4393 C CA . ALA B 1 177 ? 7.535 26.547 9.633 1 96.12 177 ALA B CA 1
ATOM 4394 C C . ALA B 1 177 ? 7.418 27.844 10.438 1 96.12 177 ALA B C 1
ATOM 4396 O O . ALA B 1 177 ? 7.555 28.938 9.898 1 96.12 177 ALA B O 1
ATOM 4397 N N . MET B 1 178 ? 7.215 27.734 11.703 1 94.69 178 MET B N 1
ATOM 4398 C CA . MET B 1 178 ? 7.004 28.891 12.57 1 94.69 178 MET B CA 1
ATOM 4399 C C . MET B 1 178 ? 8.273 29.734 12.664 1 94.69 178 MET B C 1
ATOM 4401 O O . MET B 1 178 ? 8.203 30.938 12.922 1 94.69 178 MET B O 1
ATOM 4405 N N . ASN B 1 179 ? 9.398 29.094 12.406 1 93.19 179 ASN B N 1
ATOM 4406 C CA . ASN B 1 179 ? 10.656 29.844 12.367 1 93.19 179 ASN B CA 1
ATOM 4407 C C . ASN B 1 179 ? 10.688 30.812 11.203 1 93.19 179 ASN B C 1
ATOM 4409 O O . ASN B 1 179 ? 11.477 31.766 11.211 1 93.19 179 ASN B O 1
ATOM 4413 N N . TYR B 1 180 ? 9.82 30.625 10.258 1 93.75 180 TYR B N 1
ATOM 4414 C CA . TYR B 1 180 ? 9.82 31.438 9.055 1 93.75 180 TYR B CA 1
ATOM 4415 C C . TYR B 1 180 ? 8.609 32.375 9.031 1 93.75 180 TYR B C 1
ATOM 4417 O O . TYR B 1 180 ? 8.594 33.344 8.289 1 93.75 180 TYR B O 1
ATOM 4425 N N . THR B 1 181 ? 7.625 32.062 9.836 1 94.38 181 THR B N 1
ATOM 4426 C CA . THR B 1 181 ? 6.375 32.812 9.703 1 94.38 181 THR B CA 1
ATOM 4427 C C . THR B 1 181 ? 6.199 33.781 10.875 1 94.38 181 THR B C 1
ATOM 4429 O O . THR B 1 181 ? 5.488 34.781 10.758 1 94.38 181 THR B O 1
ATOM 4432 N N . ILE B 1 182 ? 6.785 33.469 11.992 1 95.06 182 ILE B N 1
ATOM 4433 C CA . ILE B 1 182 ? 6.645 34.344 13.164 1 95.06 182 ILE B CA 1
ATOM 4434 C C . ILE B 1 182 ? 7.547 35.562 13.016 1 95.06 182 ILE B C 1
ATOM 4436 O O . ILE B 1 182 ? 8.734 35.438 12.734 1 95.06 182 ILE B O 1
ATOM 4440 N N . ASP B 1 183 ? 6.938 36.688 13.125 1 93.38 183 ASP B N 1
ATOM 4441 C CA . ASP B 1 183 ? 7.605 38 13.062 1 93.38 183 ASP B CA 1
ATOM 4442 C C . ASP B 1 183 ? 7.371 38.781 14.344 1 93.38 183 ASP B C 1
ATOM 4444 O O . ASP B 1 183 ? 6.242 39.156 14.648 1 93.38 183 ASP B O 1
ATOM 4448 N N . HIS B 1 184 ? 8.406 39.094 15 1 90.88 184 HIS B N 1
ATOM 4449 C CA . HIS B 1 184 ? 8.312 39.812 16.266 1 90.88 184 HIS B CA 1
ATOM 4450 C C . HIS B 1 184 ? 7.812 41.219 16.078 1 90.88 184 HIS B C 1
ATOM 4452 O O . HIS B 1 184 ? 7.324 41.844 17.016 1 90.88 184 HIS B O 1
ATOM 4458 N N . GLN B 1 185 ? 7.938 41.688 14.836 1 93.56 185 GLN B N 1
ATOM 4459 C CA . GLN B 1 185 ? 7.473 43.031 14.539 1 93.56 185 GLN B CA 1
ATOM 4460 C C . GLN B 1 185 ? 6.113 43 13.844 1 93.56 185 GLN B C 1
ATOM 4462 O O . GLN B 1 185 ? 5.664 44.031 13.312 1 93.56 185 GLN B O 1
ATOM 4467 N N . TYR B 1 186 ? 5.555 41.844 13.898 1 94.19 186 TYR B N 1
ATOM 4468 C CA . TYR B 1 186 ? 4.262 41.688 13.242 1 94.19 186 TYR B CA 1
ATOM 4469 C C . TYR B 1 186 ? 3.234 42.656 13.836 1 94.19 186 TYR B C 1
ATOM 4471 O O . TYR B 1 186 ? 3.18 42.844 15.055 1 94.19 186 TYR B O 1
ATOM 4479 N N . SER B 1 187 ? 2.457 43.312 12.938 1 93.94 187 SER B N 1
ATOM 4480 C CA . SER B 1 187 ? 1.392 44.188 13.383 1 93.94 187 SER B CA 1
ATOM 4481 C C . SER B 1 187 ? 0.098 43.938 12.617 1 93.94 187 SER B C 1
ATOM 4483 O O . SER B 1 187 ? 0.13 43.531 11.453 1 93.94 187 SER B O 1
ATOM 4485 N N . SER B 1 188 ? -0.956 44.031 13.305 1 95.06 188 SER B N 1
ATOM 4486 C CA . SER B 1 188 ? -2.303 43.875 12.758 1 95.06 188 SER B CA 1
ATOM 4487 C C . SER B 1 188 ? -3.252 44.906 13.383 1 95.06 188 SER B C 1
ATOM 4489 O O . SER B 1 188 ? -3.178 45.188 14.586 1 95.06 188 SER B O 1
ATOM 4491 N N . SER B 1 189 ? -4.109 45.438 12.508 1 95.88 189 SER B N 1
ATOM 4492 C CA . SER B 1 189 ? -5.074 46.406 13.016 1 95.88 189 SER B CA 1
ATOM 4493 C C . SER B 1 189 ? -6.012 45.781 14.039 1 95.88 189 SER B C 1
ATOM 4495 O O . SER B 1 189 ? -6.422 46.438 15 1 95.88 189 SER B O 1
ATOM 4497 N N . ILE B 1 190 ? -6.227 44.562 13.828 1 95.56 190 ILE B N 1
ATOM 4498 C CA . ILE B 1 190 ? -7.129 43.844 14.727 1 95.56 190 ILE B CA 1
ATOM 4499 C C . ILE B 1 190 ? -6.465 43.656 16.094 1 95.56 190 ILE B C 1
ATOM 4501 O O . ILE B 1 190 ? -7.078 43.906 17.125 1 95.56 190 ILE B O 1
ATOM 4505 N N . ILE B 1 191 ? -5.266 43.188 16.094 1 94.44 191 ILE B N 1
ATOM 4506 C CA . ILE B 1 191 ? -4.527 43 17.328 1 94.44 191 ILE B CA 1
ATOM 4507 C C . ILE B 1 191 ? -4.328 44.312 18.047 1 94.44 191 ILE B C 1
ATOM 4509 O O . ILE B 1 191 ? -4.473 44.406 19.266 1 94.44 191 ILE B O 1
ATOM 4513 N N . GLN B 1 192 ? -4.074 45.344 17.281 1 94.69 192 GLN B N 1
ATOM 4514 C CA . GLN B 1 192 ? -3.859 46.688 17.844 1 94.69 192 GLN B CA 1
ATOM 4515 C C . GLN B 1 192 ? -5.137 47.219 18.5 1 94.69 192 GLN B C 1
ATOM 4517 O O . GLN B 1 192 ? -5.078 47.875 19.531 1 94.69 192 GLN B O 1
ATOM 4522 N N . LYS B 1 193 ? -6.191 46.906 17.797 1 95.12 193 LYS B N 1
ATOM 4523 C CA . LYS B 1 193 ? -7.484 47.344 18.312 1 95.12 193 LYS B CA 1
ATOM 4524 C C . LYS B 1 193 ? -7.719 46.781 19.719 1 95.12 193 LYS B C 1
ATOM 4526 O O . LYS B 1 193 ? -8.359 47.438 20.547 1 95.12 193 LYS B O 1
ATOM 4531 N N . HIS B 1 194 ? -7.176 45.625 19.953 1 93.88 194 HIS B N 1
ATOM 4532 C CA . HIS B 1 194 ? -7.418 44.969 21.234 1 93.88 194 HIS B CA 1
ATOM 4533 C C . HIS B 1 194 ? -6.121 44.812 22.031 1 93.88 194 HIS B C 1
ATOM 4535 O O . HIS B 1 194 ? -5.949 43.812 22.734 1 93.88 194 HIS B O 1
ATOM 4541 N N . LYS B 1 195 ? -5.121 45.656 21.875 1 90.88 195 LYS B N 1
ATOM 4542 C CA . LYS B 1 195 ? -3.779 45.562 22.438 1 90.88 195 LYS B CA 1
ATOM 4543 C C . LYS B 1 195 ? -3.818 45.5 23.969 1 90.88 195 LYS B C 1
ATOM 4545 O O . LYS B 1 195 ? -2.914 44.969 24.594 1 90.88 195 LYS B O 1
ATOM 4550 N N . ASN B 1 196 ? -4.852 46 24.578 1 91.44 196 ASN B N 1
ATOM 4551 C CA . ASN B 1 196 ? -4.957 46.031 26.031 1 91.44 196 ASN B CA 1
ATOM 4552 C C . ASN B 1 196 ? -5.832 44.906 26.547 1 91.44 196 ASN B C 1
ATOM 4554 O O . ASN B 1 196 ? -6.258 44.906 27.703 1 91.44 196 ASN B O 1
ATOM 4558 N N . LYS B 1 197 ? -6.098 43.938 25.688 1 93.88 197 LYS B N 1
ATOM 4559 C CA . LYS B 1 197 ? -6.934 42.812 26.062 1 93.88 197 LYS B CA 1
ATOM 4560 C C . LYS B 1 197 ? -6.258 41.469 25.703 1 93.88 197 LYS B C 1
ATOM 4562 O O . LYS B 1 197 ? -5.375 41.438 24.828 1 93.88 197 LYS B O 1
ATOM 4567 N N . ASN B 1 198 ? -6.637 40.531 26.5 1 95.19 198 ASN B N 1
ATOM 4568 C CA . ASN B 1 198 ? -6.352 39.156 26.078 1 95.19 198 ASN B CA 1
ATOM 4569 C C . ASN B 1 198 ? -7.367 38.656 25.062 1 95.19 198 ASN B C 1
ATOM 4571 O O . ASN B 1 198 ? -8.57 38.906 25.203 1 95.19 198 ASN B O 1
ATOM 4575 N N . PHE B 1 199 ? -6.844 38.094 23.953 1 96.12 199 PHE B N 1
ATOM 4576 C CA . PHE B 1 199 ? -7.875 37.594 23.047 1 96.12 199 PHE B CA 1
ATOM 4577 C C . PHE B 1 199 ? -7.773 36.094 22.844 1 96.12 199 PHE B C 1
ATOM 4579 O O . PHE B 1 199 ? -6.676 35.531 22.859 1 96.12 199 PHE B O 1
ATOM 4586 N N . ILE B 1 200 ? -8.969 35.5 22.656 1 98.19 200 ILE B N 1
ATOM 4587 C CA . ILE B 1 200 ? -9.125 34.094 22.266 1 98.19 200 ILE B CA 1
ATOM 4588 C C . ILE B 1 200 ? -9.086 34 20.734 1 98.19 200 ILE B C 1
ATOM 4590 O O . ILE B 1 200 ? -9.805 34.719 20.047 1 98.19 200 ILE B O 1
ATOM 4594 N N . LEU B 1 201 ? -8.141 33.188 20.25 1 98.19 201 LEU B N 1
ATOM 4595 C CA . LEU B 1 201 ? -8.148 32.875 18.828 1 98.19 201 LEU B CA 1
ATOM 4596 C C . LEU B 1 201 ? -8.961 31.594 18.578 1 98.19 201 LEU B C 1
ATOM 4598 O O . LEU B 1 201 ? -8.617 30.531 19.078 1 98.19 201 LEU B O 1
ATOM 4602 N N . LEU B 1 202 ? -10.039 31.719 17.781 1 98.19 202 LEU B N 1
ATOM 4603 C CA . LEU B 1 202 ? -10.961 30.609 17.547 1 98.19 202 LEU B CA 1
ATOM 4604 C C . LEU B 1 202 ? -10.844 30.109 16.109 1 98.19 202 LEU B C 1
ATOM 4606 O O . LEU B 1 202 ? -10.789 30.906 15.18 1 98.19 202 LEU B O 1
ATOM 4610 N N . THR B 1 203 ? -10.648 28.844 15.945 1 95.19 203 THR B N 1
ATOM 4611 C CA . THR B 1 203 ? -10.828 28.203 14.648 1 95.19 203 THR B CA 1
ATOM 4612 C C . THR B 1 203 ? -11.82 27.047 14.75 1 95.19 203 THR B C 1
ATOM 4614 O O . THR B 1 203 ? -11.578 26.078 15.477 1 95.19 203 THR B O 1
ATOM 4617 N N . ALA B 1 204 ? -12.891 27.109 14.141 1 92.62 204 ALA B N 1
ATOM 4618 C CA . ALA B 1 204 ? -13.938 26.094 14.148 1 92.62 204 ALA B CA 1
ATOM 4619 C C . ALA B 1 204 ? -14.508 25.891 12.75 1 92.62 204 ALA B C 1
ATOM 4621 O O . ALA B 1 204 ? -15.094 26.812 12.164 1 92.62 204 ALA B O 1
ATOM 4622 N N . HIS B 1 205 ? -14.312 24.719 12.18 1 86.19 205 HIS B N 1
ATOM 4623 C CA . HIS B 1 205 ? -14.789 24.562 10.812 1 86.19 205 HIS B CA 1
ATOM 4624 C C . HIS B 1 205 ? -15.133 23.094 10.523 1 86.19 205 HIS B C 1
ATOM 4626 O O . HIS B 1 205 ? -15.539 22.766 9.406 1 86.19 205 HIS B O 1
ATOM 4632 N N . ARG B 1 206 ? -14.906 22.25 11.438 1 87.25 206 ARG B N 1
ATOM 4633 C CA . ARG B 1 206 ? -15.188 20.844 11.195 1 87.25 206 ARG B CA 1
ATOM 4634 C C . ARG B 1 206 ? -16.672 20.609 10.922 1 87.25 206 ARG B C 1
ATOM 4636 O O . ARG B 1 206 ? -17.531 21.219 11.57 1 87.25 206 ARG B O 1
ATOM 4643 N N . ARG B 1 207 ? -17.016 19.672 10.008 1 81 207 ARG B N 1
ATOM 4644 C CA . ARG B 1 207 ? -18.375 19.391 9.586 1 81 207 ARG B CA 1
ATOM 4645 C C . ARG B 1 207 ? -19.219 18.891 10.75 1 81 207 ARG B C 1
ATOM 4647 O O . ARG B 1 207 ? -20.391 19.234 10.875 1 81 207 ARG B O 1
ATOM 4654 N N . GLU B 1 208 ? -18.594 18.125 11.57 1 85.44 208 GLU B N 1
ATOM 4655 C CA . GLU B 1 208 ? -19.328 17.5 12.672 1 85.44 208 GLU B CA 1
ATOM 4656 C C . GLU B 1 208 ? -19.766 18.547 13.695 1 85.44 208 GLU B C 1
ATOM 4658 O O . GLU B 1 208 ? -20.641 18.281 14.516 1 85.44 208 GLU B O 1
ATOM 4663 N N . ASN B 1 209 ? -19.188 19.734 13.664 1 93.38 209 ASN B N 1
ATOM 4664 C CA . ASN B 1 209 ? -19.5 20.766 14.641 1 93.38 209 ASN B CA 1
ATOM 4665 C C . ASN B 1 209 ? -20.531 21.75 14.102 1 93.38 209 ASN B C 1
ATOM 4667 O O . ASN B 1 209 ? -21.094 22.547 14.867 1 93.38 209 ASN B O 1
ATOM 4671 N N . ILE B 1 210 ? -20.781 21.75 12.812 1 93.94 210 ILE B N 1
ATOM 4672 C CA . ILE B 1 210 ? -21.688 22.719 12.219 1 93.94 210 ILE B CA 1
ATOM 4673 C C . ILE B 1 210 ? -23.109 22.469 12.703 1 93.94 210 ILE B C 1
ATOM 4675 O O . ILE B 1 210 ? -23.625 21.359 12.578 1 93.94 210 ILE B O 1
ATOM 4679 N N . GLY B 1 211 ? -23.766 23.391 13.188 1 95.44 211 GLY B N 1
ATOM 4680 C CA . GLY B 1 211 ? -25.094 23.266 13.781 1 95.44 211 GLY B CA 1
ATOM 4681 C C . GLY B 1 211 ? -25.094 23.516 15.281 1 95.44 211 GLY B C 1
ATOM 4682 O O . GLY B 1 211 ? -24.578 24.531 15.742 1 95.44 211 GLY B O 1
ATOM 4683 N N . LYS B 1 212 ? -25.688 22.609 15.984 1 96.44 212 LYS B N 1
ATOM 4684 C CA . LYS B 1 212 ? -25.906 22.797 17.406 1 96.44 212 LYS B CA 1
ATOM 4685 C C . LYS B 1 212 ? -24.578 22.875 18.156 1 96.44 212 LYS B C 1
ATOM 4687 O O . LYS B 1 212 ? -24.391 23.734 19.031 1 96.44 212 LYS B O 1
ATOM 4692 N N . PRO B 1 213 ? -23.641 22 17.875 1 97.25 213 PRO B N 1
ATOM 4693 C CA . PRO B 1 213 ? -22.375 22.094 18.594 1 97.25 213 PRO B CA 1
ATOM 4694 C C . PRO B 1 213 ? -21.703 23.453 18.438 1 97.25 213 PRO B C 1
ATOM 4696 O O . PRO B 1 213 ? -21.188 24 19.406 1 97.25 213 PRO B O 1
ATOM 4699 N N . MET B 1 214 ? -21.703 23.969 17.266 1 97.69 214 MET B N 1
ATOM 4700 C CA . MET B 1 214 ? -21.094 25.266 17 1 97.69 214 MET B CA 1
ATOM 4701 C C . MET B 1 214 ? -21.844 26.391 17.703 1 97.69 214 MET B C 1
ATOM 4703 O O . MET B 1 214 ? -21.234 27.312 18.25 1 97.69 214 MET B O 1
ATOM 4707 N N . ILE B 1 215 ? -23.125 26.281 17.672 1 98.12 215 ILE B N 1
ATOM 4708 C CA . ILE B 1 215 ? -23.969 27.25 18.375 1 98.12 215 ILE B CA 1
ATOM 4709 C C . ILE B 1 215 ? -23.609 27.266 19.859 1 98.12 215 ILE B C 1
ATOM 4711 O O . ILE B 1 215 ? -23.453 28.328 20.453 1 98.12 215 ILE B O 1
ATOM 4715 N N . ASN B 1 216 ? -23.453 26.062 20.406 1 98.44 216 ASN B N 1
ATOM 4716 C CA . ASN B 1 216 ? -23.094 25.953 21.828 1 98.44 216 ASN B CA 1
ATOM 4717 C C . ASN B 1 216 ? -21.766 26.641 22.125 1 98.44 216 ASN B C 1
ATOM 4719 O O . ASN B 1 216 ? -21.656 27.375 23.109 1 98.44 216 ASN B O 1
ATOM 4723 N N . VAL B 1 217 ? -20.797 26.375 21.312 1 98.44 217 VAL B N 1
ATOM 4724 C CA . VAL B 1 217 ? -19.469 26.938 21.484 1 98.44 217 VAL B CA 1
ATOM 4725 C C . VAL B 1 217 ? -19.531 28.453 21.422 1 98.44 217 VAL B C 1
ATOM 4727 O O . VAL B 1 217 ? -18.969 29.141 22.266 1 98.44 217 VAL B O 1
ATOM 4730 N N . PHE B 1 218 ? -20.266 29 20.422 1 98.56 218 PHE B N 1
ATOM 4731 C CA . PHE B 1 218 ? -20.328 30.438 20.219 1 98.56 218 PHE B CA 1
ATOM 4732 C C . PHE B 1 218 ? -21.062 31.125 21.375 1 98.56 218 PHE B C 1
ATOM 4734 O O . PHE B 1 218 ? -20.656 32.188 21.828 1 98.56 218 PHE B O 1
ATOM 4741 N N . LYS B 1 219 ? -22.094 30.484 21.812 1 98.56 219 LYS B N 1
ATOM 4742 C CA . LYS B 1 219 ? -22.828 31.031 22.953 1 98.56 219 LYS B CA 1
ATOM 4743 C C . LYS B 1 219 ? -21.953 31.109 24.203 1 98.56 219 LYS B C 1
ATOM 4745 O O . LYS B 1 219 ? -21.984 32.094 24.922 1 98.56 219 LYS B O 1
ATOM 4750 N N . ALA B 1 220 ? -21.266 30.047 24.453 1 98.62 220 ALA B N 1
ATOM 4751 C CA . ALA B 1 220 ? -20.375 30 25.594 1 98.62 220 ALA B CA 1
ATOM 4752 C C . ALA B 1 220 ? -19.312 31.094 25.516 1 98.62 220 ALA B C 1
ATOM 4754 O O . ALA B 1 220 ? -19.031 31.766 26.516 1 98.62 220 ALA B O 1
ATOM 4755 N N . ILE B 1 221 ? -18.719 31.266 24.391 1 98.38 221 ILE B N 1
ATOM 4756 C CA . ILE B 1 221 ? -17.656 32.25 24.188 1 98.38 221 ILE B CA 1
ATOM 4757 C C . ILE B 1 221 ? -18.203 33.656 24.359 1 98.38 221 ILE B C 1
ATOM 4759 O O . ILE B 1 221 ? -17.578 34.531 24.984 1 98.38 221 ILE B O 1
ATOM 4763 N N . ARG B 1 222 ? -19.391 33.906 23.719 1 98.19 222 ARG B N 1
ATOM 4764 C CA . ARG B 1 222 ? -20.016 35.188 23.875 1 98.19 222 ARG B CA 1
ATOM 4765 C C . ARG B 1 222 ? -20.25 35.531 25.344 1 98.19 222 ARG B C 1
ATOM 4767 O O . ARG B 1 222 ? -19.984 36.656 25.781 1 98.19 222 ARG B O 1
ATOM 4774 N N . LYS B 1 223 ? -20.781 34.531 26.047 1 98.31 223 LYS B N 1
ATOM 4775 C CA . LYS B 1 223 ? -21 34.719 27.484 1 98.31 223 LYS B CA 1
ATOM 4776 C C . LYS B 1 223 ? -19.703 35.094 28.188 1 98.31 223 LYS B C 1
ATOM 4778 O O . LYS B 1 223 ? -19.703 35.969 29.062 1 98.31 223 LYS B O 1
ATOM 4783 N N . LEU B 1 224 ? -18.625 34.438 27.922 1 98.38 224 LEU B N 1
ATOM 4784 C CA . LEU B 1 224 ? -17.312 34.719 28.516 1 98.38 224 LEU B CA 1
ATOM 4785 C C . LEU B 1 224 ? -16.859 36.156 28.188 1 98.38 224 LEU B C 1
ATOM 4787 O O . LEU B 1 224 ? -16.375 36.875 29.062 1 98.38 224 LEU B O 1
ATOM 4791 N N . ILE B 1 225 ? -17.016 36.562 26.922 1 98 225 ILE B N 1
ATOM 4792 C CA . ILE B 1 225 ? -16.609 37.906 26.484 1 98 225 ILE B CA 1
ATOM 4793 C C . ILE B 1 225 ? -17.422 38.938 27.219 1 98 225 ILE B C 1
ATOM 4795 O O . ILE B 1 225 ? -16.891 40 27.609 1 98 225 ILE B O 1
ATOM 4799 N N . ASP B 1 226 ? -18.672 38.688 27.406 1 97.81 226 ASP B N 1
ATOM 4800 C CA . ASP B 1 226 ? -19.547 39.594 28.125 1 97.81 226 ASP B CA 1
ATOM 4801 C C . ASP B 1 226 ? -19.141 39.688 29.594 1 97.81 226 ASP B C 1
ATOM 4803 O O . ASP B 1 226 ? -19.234 40.781 30.203 1 97.81 226 ASP B O 1
ATOM 4807 N N . GLU B 1 227 ? -18.734 38.625 30.109 1 97.62 227 GLU B N 1
ATOM 4808 C CA . GLU B 1 227 ? -18.422 38.562 31.531 1 97.62 227 GLU B CA 1
ATOM 4809 C C . GLU B 1 227 ? -17.062 39.156 31.844 1 97.62 227 GLU B C 1
ATOM 4811 O O . GLU B 1 227 ? -16.875 39.781 32.875 1 97.62 227 GLU B O 1
ATOM 4816 N N . TYR B 1 228 ? -16.109 38.969 31.031 1 97.56 228 TYR B N 1
ATOM 4817 C CA . TYR B 1 228 ? -14.742 39.469 31.25 1 97.56 228 TYR B CA 1
ATOM 4818 C C . TYR B 1 228 ? -14.43 40.625 30.328 1 97.56 228 TYR B C 1
ATOM 4820 O O . TYR B 1 228 ? -14.133 40.438 29.141 1 97.56 228 TYR B O 1
ATOM 4828 N N . GLN B 1 229 ? -14.281 41.781 30.875 1 95.19 229 GLN B N 1
ATOM 4829 C CA . GLN B 1 229 ? -14.172 43 30.094 1 95.19 229 GLN B CA 1
ATOM 4830 C C . GLN B 1 229 ? -12.805 43.094 29.406 1 95.19 229 GLN B C 1
ATOM 4832 O O . GLN B 1 229 ? -12.641 43.844 28.438 1 95.19 229 GLN B O 1
ATOM 4837 N N . ASP B 1 230 ? -11.852 42.375 29.859 1 96.19 230 ASP B N 1
ATOM 4838 C CA . ASP B 1 230 ? -10.508 42.406 29.297 1 96.19 230 ASP B CA 1
ATOM 4839 C C . ASP B 1 230 ? -10.289 41.25 28.328 1 96.19 230 ASP B C 1
ATOM 4841 O O . ASP B 1 230 ? -9.141 40.906 28.047 1 96.19 230 ASP B O 1
ATOM 4845 N N . LEU B 1 231 ? -11.344 40.656 27.922 1 97.56 231 LEU B N 1
ATOM 4846 C CA . LEU B 1 231 ? -11.273 39.531 27 1 97.56 231 LEU B CA 1
ATOM 4847 C C . LEU B 1 231 ? -11.891 39.875 25.656 1 97.56 231 LEU B C 1
ATOM 4849 O O . LEU B 1 231 ? -12.938 40.531 25.594 1 97.56 231 LEU B O 1
ATOM 4853 N N . ALA B 1 232 ? -11.227 39.5 24.578 1 98.25 232 ALA B N 1
ATOM 4854 C CA . ALA B 1 232 ? -11.742 39.656 23.234 1 98.25 232 ALA B CA 1
ATOM 4855 C C . ALA B 1 232 ? -11.711 38.312 22.469 1 98.25 232 ALA B C 1
ATOM 4857 O O . ALA B 1 232 ? -11.172 37.344 22.969 1 98.25 232 ALA B O 1
ATOM 4858 N N . LEU B 1 233 ? -12.391 38.281 21.359 1 98.44 233 LEU B N 1
ATOM 4859 C CA . LEU B 1 233 ? -12.406 37.125 20.484 1 98.44 233 LEU B CA 1
ATOM 4860 C C . LEU B 1 233 ? -11.984 37.469 19.078 1 98.44 233 LEU B C 1
ATOM 4862 O O . LEU B 1 233 ? -12.414 38.5 18.547 1 98.44 233 LEU B O 1
ATOM 4866 N N . VAL B 1 234 ? -11.055 36.781 18.516 1 98.31 234 VAL B N 1
ATOM 4867 C CA . VAL B 1 234 ? -10.75 36.844 17.094 1 98.31 234 VAL B CA 1
ATOM 4868 C C . VAL B 1 234 ? -11.078 35.5 16.438 1 98.31 234 VAL B C 1
ATOM 4870 O O . VAL B 1 234 ? -10.555 34.469 16.828 1 98.31 234 VAL B O 1
ATOM 4873 N N . TYR B 1 235 ? -11.969 35.531 15.461 1 98.31 235 TYR B N 1
ATOM 4874 C CA . TYR B 1 235 ? -12.414 34.312 14.781 1 98.31 235 TYR B CA 1
ATOM 4875 C C . TYR B 1 235 ? -12.258 34.469 13.266 1 98.31 235 TYR B C 1
ATOM 4877 O O . TYR B 1 235 ? -13.133 35 12.594 1 98.31 235 TYR B O 1
ATOM 4885 N N . PRO B 1 236 ? -11.078 33.969 12.719 1 97.19 236 PRO B N 1
ATOM 4886 C CA . PRO B 1 236 ? -11.031 33.844 11.266 1 97.19 236 PRO B CA 1
ATOM 4887 C C . PRO B 1 236 ? -12.031 32.781 10.75 1 97.19 236 PRO B C 1
ATOM 4889 O O . PRO B 1 236 ? -11.781 31.594 10.852 1 97.19 236 PRO B O 1
ATOM 4892 N N . MET B 1 237 ? -13.102 33.25 10.141 1 95.38 237 MET B N 1
ATOM 4893 C CA . MET B 1 237 ? -14.242 32.375 9.836 1 95.38 237 MET B CA 1
ATOM 4894 C C . MET B 1 237 ? -13.953 31.5 8.633 1 95.38 237 MET B C 1
ATOM 4896 O O . MET B 1 237 ? -13.336 31.938 7.656 1 95.38 237 MET B O 1
ATOM 4900 N N . HIS B 1 238 ? -14.336 30.281 8.805 1 89.75 238 HIS B N 1
ATOM 4901 C CA . HIS B 1 238 ? -14.32 29.422 7.625 1 89.75 238 HIS B CA 1
ATOM 4902 C C . HIS B 1 238 ? -15.234 29.969 6.535 1 89.75 238 HIS B C 1
ATOM 4904 O O . HIS B 1 238 ? -16.172 30.703 6.82 1 89.75 238 HIS B O 1
ATOM 4910 N N . MET B 1 239 ? -15.031 29.625 5.297 1 90 239 MET B N 1
ATOM 4911 C CA . MET B 1 239 ? -15.75 30.172 4.156 1 90 239 MET B CA 1
ATOM 4912 C C . MET B 1 239 ? -17.141 29.562 4.047 1 90 239 MET B C 1
ATOM 4914 O O . MET B 1 239 ? -18.016 30.125 3.373 1 90 239 MET B O 1
ATOM 4918 N N . ASN B 1 240 ? -17.422 28.5 4.711 1 92.38 240 ASN B N 1
ATOM 4919 C CA . ASN B 1 240 ? -18.734 27.859 4.68 1 92.38 240 ASN B CA 1
ATOM 4920 C C . ASN B 1 240 ? -19.844 28.812 5.137 1 92.38 240 ASN B C 1
ATOM 4922 O O . ASN B 1 240 ? -19.812 29.297 6.266 1 92.38 240 ASN B O 1
ATOM 4926 N N . PRO B 1 241 ? -20.812 28.984 4.262 1 94.31 241 PRO B N 1
ATOM 4927 C CA . PRO B 1 241 ? -21.859 29.938 4.582 1 94.31 241 PRO B CA 1
ATOM 4928 C C . PRO B 1 241 ? -22.625 29.594 5.859 1 94.31 241 PRO B C 1
ATOM 4930 O O . PRO B 1 241 ? -23.031 30.484 6.602 1 94.31 241 PRO B O 1
ATOM 4933 N N . LYS B 1 242 ? -22.797 28.312 6.074 1 95 242 LYS B N 1
ATOM 4934 C CA . LYS B 1 242 ? -23.484 27.891 7.289 1 95 242 LYS B CA 1
ATOM 4935 C C . LYS B 1 242 ? -22.719 28.328 8.539 1 95 242 LYS B C 1
ATOM 4937 O O . LYS B 1 242 ? -23.328 28.75 9.531 1 95 242 LYS B O 1
ATOM 4942 N N . VAL B 1 243 ? -21.453 28.234 8.484 1 95.94 243 VAL B N 1
ATOM 4943 C CA . VAL B 1 243 ? -20.594 28.641 9.594 1 95.94 243 VAL B CA 1
ATOM 4944 C C . VAL B 1 243 ? -20.688 30.141 9.812 1 95.94 243 VAL B C 1
ATOM 4946 O O . VAL B 1 243 ? -20.828 30.609 10.945 1 95.94 243 VAL B O 1
ATOM 4949 N N . ARG B 1 244 ? -20.641 30.859 8.773 1 96.25 244 ARG B N 1
ATOM 4950 C CA . ARG B 1 244 ? -20.672 32.312 8.828 1 96.25 244 ARG B CA 1
ATOM 4951 C C . ARG B 1 244 ? -22.016 32.812 9.367 1 96.25 244 ARG B C 1
ATOM 4953 O O . ARG B 1 244 ? -22.062 33.781 10.141 1 96.25 244 ARG B O 1
ATOM 4960 N N . ASP B 1 245 ? -23.078 32.188 8.906 1 97 245 ASP B N 1
ATOM 4961 C CA . ASP B 1 245 ? -24.406 32.531 9.391 1 97 245 ASP B CA 1
ATOM 4962 C C . ASP B 1 245 ? -24.516 32.344 10.906 1 97 245 ASP B C 1
ATOM 4964 O O . ASP B 1 245 ? -25.016 33.219 11.609 1 97 245 ASP B O 1
ATOM 4968 N N . ILE B 1 246 ? -24.047 31.219 11.344 1 97.5 246 ILE B N 1
ATOM 4969 C CA . ILE B 1 246 ? -24.109 30.938 12.773 1 97.5 246 ILE B CA 1
ATOM 4970 C C . ILE B 1 246 ? -23.234 31.922 13.539 1 97.5 246 ILE B C 1
ATOM 4972 O O . ILE B 1 246 ? -23.641 32.438 14.586 1 97.5 246 ILE B O 1
ATOM 4976 N N . ALA B 1 247 ? -22.062 32.188 13.031 1 97.94 247 ALA B N 1
ATOM 4977 C CA . ALA B 1 247 ? -21.141 33.125 13.672 1 97.94 247 ALA B CA 1
ATOM 4978 C C . ALA B 1 247 ? -21.75 34.5 13.789 1 97.94 247 ALA B C 1
ATOM 4980 O O . ALA B 1 247 ? -21.672 35.156 14.836 1 97.94 247 ALA B O 1
ATOM 4981 N N . GLN B 1 248 ? -22.375 34.969 12.703 1 97.56 248 GLN B N 1
ATOM 4982 C CA . GLN B 1 248 ? -22.969 36.281 12.703 1 97.56 248 GLN B CA 1
ATOM 4983 C C . GLN B 1 248 ? -24.141 36.344 13.688 1 97.56 248 GLN B C 1
ATOM 4985 O O . GLN B 1 248 ? -24.297 37.375 14.383 1 97.56 248 GLN B O 1
ATOM 4990 N N . LYS B 1 249 ? -24.859 35.344 13.711 1 97.94 249 LYS B N 1
ATOM 4991 C CA . LYS B 1 249 ? -26.047 35.312 14.57 1 97.94 249 LYS B CA 1
ATOM 4992 C C . LYS B 1 249 ? -25.672 35.344 16.047 1 97.94 249 LYS B C 1
ATOM 4994 O O . LYS B 1 249 ? -26.297 36.062 16.828 1 97.94 249 LYS B O 1
ATOM 4999 N N . TYR B 1 250 ? -24.656 34.656 16.391 1 98.06 250 TYR B N 1
ATOM 5000 C CA . TYR B 1 250 ? -24.422 34.438 17.812 1 98.06 250 TYR B CA 1
ATOM 5001 C C . TYR B 1 250 ? -23.234 35.25 18.297 1 98.06 250 TYR B C 1
ATOM 5003 O O . TYR B 1 250 ? -23.109 35.531 19.484 1 98.06 250 TYR B O 1
ATOM 5011 N N . LEU B 1 251 ? -22.328 35.594 17.406 1 97.94 251 LEU B N 1
ATOM 5012 C CA . LEU B 1 251 ? -21.109 36.281 17.812 1 97.94 251 LEU B CA 1
ATOM 5013 C C . LEU B 1 251 ? -21.078 37.688 17.219 1 97.94 251 LEU B C 1
ATOM 5015 O O . LEU B 1 251 ? -20.297 38.531 17.656 1 97.94 251 LEU B O 1
ATOM 5019 N N . GLY B 1 252 ? -21.922 37.969 16.25 1 96.5 252 GLY B N 1
ATOM 5020 C CA . GLY B 1 252 ? -21.875 39.219 15.539 1 96.5 252 GLY B CA 1
ATOM 5021 C C . GLY B 1 252 ? -22.281 40.406 16.391 1 96.5 252 GLY B C 1
ATOM 5022 O O . GLY B 1 252 ? -22.766 40.219 17.516 1 96.5 252 GLY B O 1
ATOM 5023 N N . ASN B 1 253 ? -21.922 41.562 15.836 1 94.31 253 ASN B N 1
ATOM 5024 C CA . ASN B 1 253 ? -22.359 42.844 16.406 1 94.31 253 ASN B CA 1
ATOM 5025 C C . ASN B 1 253 ? -21.891 43 17.844 1 94.31 253 ASN B C 1
ATOM 5027 O O . ASN B 1 253 ? -22.688 43.312 18.734 1 94.31 253 ASN B O 1
ATOM 5031 N N . HIS B 1 254 ? -20.719 42.75 18.141 1 96.12 254 HIS B N 1
ATOM 5032 C CA . HIS B 1 254 ? -20.078 42.938 19.438 1 96.12 254 HIS B CA 1
ATOM 5033 C C . HIS B 1 254 ? -18.766 43.656 19.297 1 96.12 254 HIS B C 1
ATOM 5035 O O . HIS B 1 254 ? -17.938 43.312 18.453 1 96.12 254 HIS B O 1
ATOM 5041 N N . PRO B 1 255 ? -18.5 44.594 20.078 1 95.81 255 PRO B N 1
ATOM 5042 C CA . PRO B 1 255 ? -17.312 45.438 19.891 1 95.81 255 PRO B CA 1
ATOM 5043 C C . PRO B 1 255 ? -16 44.719 20.172 1 95.81 255 PRO B C 1
ATOM 5045 O O . PRO B 1 255 ? -14.938 45.125 19.719 1 95.81 255 PRO B O 1
ATOM 5048 N N . ARG B 1 256 ? -16.016 43.594 20.922 1 97.81 256 ARG B N 1
ATOM 5049 C CA . ARG B 1 256 ? -14.789 42.875 21.281 1 97.81 256 ARG B CA 1
ATOM 5050 C C . ARG B 1 256 ? -14.727 41.531 20.594 1 97.81 256 ARG B C 1
ATOM 5052 O O . ARG B 1 256 ? -13.945 40.656 21 1 97.81 256 ARG B O 1
ATOM 5059 N N . ILE B 1 257 ? -15.609 41.281 19.656 1 98.31 257 ILE B N 1
ATOM 5060 C CA . ILE B 1 257 ? -15.586 40.094 18.844 1 98.31 257 ILE B CA 1
ATOM 5061 C C . ILE B 1 257 ? -15.281 40.438 17.391 1 98.31 257 ILE B C 1
ATOM 5063 O O . ILE B 1 257 ? -16 41.219 16.766 1 98.31 257 ILE B O 1
ATOM 5067 N N . GLU B 1 258 ? -14.172 39.906 16.906 1 98.19 258 GLU B N 1
ATOM 5068 C CA . GLU B 1 258 ? -13.742 40.125 15.531 1 98.19 258 GLU B CA 1
ATOM 5069 C C . GLU B 1 258 ? -14 38.906 14.656 1 98.19 258 GLU B C 1
ATOM 5071 O O . GLU B 1 258 ? -13.266 37.938 14.727 1 98.19 258 GLU B O 1
ATOM 5076 N N . LEU B 1 259 ? -15.094 39 13.867 1 98.06 259 LEU B N 1
ATOM 5077 C CA . LEU B 1 259 ? -15.328 38 12.82 1 98.06 259 LEU B CA 1
ATOM 5078 C C . LEU B 1 259 ? -14.602 38.406 11.539 1 98.06 259 LEU B C 1
ATOM 5080 O O . LEU B 1 259 ? -15.039 39.312 10.828 1 98.06 259 LEU B O 1
ATOM 5084 N N . ILE B 1 260 ? -13.523 37.75 11.266 1 97.19 260 ILE B N 1
ATOM 5085 C CA . ILE B 1 260 ? -12.68 38.219 10.172 1 97.19 260 ILE B CA 1
ATOM 5086 C C . ILE B 1 260 ? -12.578 37.125 9.094 1 97.19 260 ILE B C 1
ATOM 5088 O O . ILE B 1 260 ? -13.047 36 9.289 1 97.19 260 ILE B O 1
ATOM 5092 N N . GLU B 1 261 ? -12.047 37.531 7.945 1 95.5 261 GLU B N 1
ATOM 5093 C CA . GLU B 1 261 ? -11.781 36.562 6.875 1 95.5 261 GLU B CA 1
ATOM 5094 C C . GLU B 1 261 ? -10.648 35.625 7.254 1 95.5 261 GLU B C 1
ATOM 5096 O O . GLU B 1 261 ? -9.859 35.906 8.148 1 95.5 261 GLU B O 1
ATOM 5101 N N . PRO B 1 262 ? -10.602 34.562 6.602 1 92.75 262 PRO B N 1
ATOM 5102 C CA . PRO B 1 262 ? -9.531 33.594 6.906 1 92.75 262 PRO B CA 1
ATOM 5103 C C . PRO B 1 262 ? -8.141 34.219 6.816 1 92.75 262 PRO B C 1
ATOM 5105 O O . PRO B 1 262 ? -7.887 35.031 5.938 1 92.75 262 PRO B O 1
ATOM 5108 N N . LEU B 1 263 ? -7.301 33.812 7.742 1 92.44 263 LEU B N 1
ATOM 5109 C CA . LEU B 1 263 ? -5.926 34.281 7.781 1 92.44 263 LEU B CA 1
ATOM 5110 C C . LEU B 1 263 ? -5.004 33.375 6.977 1 92.44 263 LEU B C 1
ATOM 5112 O O . LEU B 1 263 ? -5.203 32.156 6.941 1 92.44 263 LEU B O 1
ATOM 5116 N N . ASP B 1 264 ? -4.086 33.969 6.316 1 90.12 264 ASP B N 1
ATOM 5117 C CA . ASP B 1 264 ? -3.029 33.156 5.75 1 90.12 264 ASP B CA 1
ATOM 5118 C C . ASP B 1 264 ? -2.086 32.625 6.84 1 90.12 264 ASP B C 1
ATOM 5120 O O . ASP B 1 264 ? -2.275 32.938 8.023 1 90.12 264 ASP B O 1
ATOM 5124 N N . VAL B 1 265 ? -1.113 31.922 6.449 1 90.88 265 VAL B N 1
ATOM 5125 C CA . VAL B 1 265 ? -0.303 31.188 7.418 1 90.88 265 VAL B CA 1
ATOM 5126 C C . VAL B 1 265 ? 0.52 32.156 8.25 1 90.88 265 VAL B C 1
ATOM 5128 O O . VAL B 1 265 ? 0.684 31.984 9.461 1 90.88 265 VAL B O 1
ATOM 5131 N N . VAL B 1 266 ? 1.047 33.219 7.699 1 94.06 266 VAL B N 1
ATOM 5132 C CA . VAL B 1 266 ? 1.852 34.188 8.422 1 94.06 266 VAL B CA 1
ATOM 5133 C C . VAL B 1 266 ? 0.985 34.906 9.453 1 94.06 266 VAL B C 1
ATOM 5135 O O . VAL B 1 266 ? 1.342 35 10.633 1 94.06 266 VAL B O 1
ATOM 5138 N N . ASP B 1 267 ? -0.083 35.406 8.953 1 95.25 267 ASP B N 1
ATOM 5139 C CA . ASP B 1 267 ? -0.996 36.094 9.859 1 95.25 267 ASP B CA 1
ATOM 5140 C C . ASP B 1 267 ? -1.481 35.156 10.969 1 95.25 267 ASP B C 1
ATOM 5142 O O . ASP B 1 267 ? -1.519 35.531 12.133 1 95.25 267 ASP B O 1
ATOM 5146 N N . PHE B 1 268 ? -1.822 34.031 10.594 1 94.88 268 PHE B N 1
ATOM 5147 C CA . PHE B 1 268 ? -2.363 33.094 11.578 1 94.88 268 PHE B CA 1
ATOM 5148 C C . PHE B 1 268 ? -1.345 32.812 12.68 1 94.88 268 PHE B C 1
ATOM 5150 O O . PHE B 1 268 ? -1.674 32.875 13.867 1 94.88 268 PHE B O 1
ATOM 5157 N N . HIS B 1 269 ? -0.154 32.438 12.273 1 95.75 269 HIS B N 1
ATOM 5158 C CA . HIS B 1 269 ? 0.877 32.125 13.258 1 95.75 269 HIS B CA 1
ATOM 5159 C C . HIS B 1 269 ? 1.125 33.312 14.188 1 95.75 269 HIS B C 1
ATOM 5161 O O . HIS B 1 269 ? 1.339 33.125 15.391 1 95.75 269 HIS B O 1
ATOM 5167 N N . ASN B 1 270 ? 1.118 34.5 13.703 1 96.88 270 ASN B N 1
ATOM 5168 C CA . ASN B 1 270 ? 1.388 35.656 14.523 1 96.88 270 ASN B CA 1
ATOM 5169 C C . ASN B 1 270 ? 0.198 36 15.414 1 96.88 270 ASN B C 1
ATOM 5171 O O . ASN B 1 270 ? 0.375 36.469 16.547 1 96.88 270 ASN B O 1
ATOM 5175 N N . PHE B 1 271 ? -1.01 35.781 14.875 1 97.25 271 PHE B N 1
ATOM 5176 C CA . PHE B 1 271 ? -2.18 35.906 15.734 1 97.25 271 PHE B CA 1
ATOM 5177 C C . PHE B 1 271 ? -2.119 34.875 16.875 1 97.25 271 PHE B C 1
ATOM 5179 O O . PHE B 1 271 ? -2.363 35.219 18.031 1 97.25 271 PHE B O 1
ATOM 5186 N N . ALA B 1 272 ? -1.779 33.719 16.5 1 96.88 272 ALA B N 1
ATOM 5187 C CA . ALA B 1 272 ? -1.708 32.625 17.484 1 96.88 272 ALA B CA 1
ATOM 5188 C C . ALA B 1 272 ? -0.643 32.938 18.547 1 96.88 272 ALA B C 1
ATOM 5190 O O . ALA B 1 272 ? -0.857 32.688 19.734 1 96.88 272 ALA B O 1
ATOM 5191 N N . LYS B 1 273 ? 0.452 33.438 18.141 1 95.94 273 LYS B N 1
ATOM 5192 C CA . LYS B 1 273 ? 1.548 33.75 19.047 1 95.94 273 LYS B CA 1
ATOM 5193 C C . LYS B 1 273 ? 1.122 34.812 20.062 1 95.94 273 LYS B C 1
ATOM 5195 O O . LYS B 1 273 ? 1.575 34.812 21.203 1 95.94 273 LYS B O 1
ATOM 5200 N N . GLN B 1 274 ? 0.265 35.625 19.641 1 95.56 274 GLN B N 1
ATOM 5201 C CA . GLN B 1 274 ? -0.114 36.75 20.484 1 95.56 274 GLN B CA 1
ATOM 5202 C C . GLN B 1 274 ? -1.421 36.469 21.219 1 95.56 274 GLN B C 1
ATOM 5204 O O . GLN B 1 274 ? -1.844 37.25 22.062 1 95.56 274 GLN B O 1
ATOM 5209 N N . ALA B 1 275 ? -2.045 35.375 20.922 1 97 275 ALA B N 1
ATOM 5210 C CA . ALA B 1 275 ? -3.311 35.031 21.562 1 97 275 ALA B CA 1
ATOM 5211 C C . ALA B 1 275 ? -3.1 34.656 23.031 1 97 275 ALA B C 1
ATOM 5213 O O . ALA B 1 275 ? -2.008 34.25 23.406 1 97 275 ALA B O 1
ATOM 5214 N N . TYR B 1 276 ? -4.145 34.906 23.781 1 96.69 276 TYR B N 1
ATOM 5215 C CA . TYR B 1 276 ? -4.152 34.438 25.156 1 96.69 276 TYR B CA 1
ATOM 5216 C C . TYR B 1 276 ? -4.391 32.938 25.234 1 96.69 276 TYR B C 1
ATOM 5218 O O . TYR B 1 276 ? -3.688 32.219 25.953 1 96.69 276 TYR B O 1
ATOM 5226 N N . LEU B 1 277 ? -5.289 32.531 24.547 1 96.19 277 LEU B N 1
ATOM 5227 C CA . LEU B 1 277 ? -5.641 31.109 24.438 1 96.19 277 LEU B CA 1
ATOM 5228 C C . LEU B 1 277 ? -6.215 30.797 23.062 1 96.19 277 LEU B C 1
ATOM 5230 O O . LEU B 1 277 ? -6.668 31.703 22.359 1 96.19 277 LEU B O 1
ATOM 5234 N N . ILE B 1 278 ? -6.078 29.547 22.672 1 98 278 ILE B N 1
ATOM 5235 C CA . ILE B 1 278 ? -6.559 29.109 21.359 1 98 278 ILE B CA 1
ATOM 5236 C C . ILE B 1 278 ? -7.652 28.062 21.531 1 98 278 ILE B C 1
ATOM 5238 O O . ILE B 1 278 ? -7.52 27.141 22.359 1 98 278 ILE B O 1
ATOM 5242 N N . MET B 1 279 ? -8.766 28.25 20.891 1 98.19 279 MET B N 1
ATOM 5243 C CA . MET B 1 279 ? -9.836 27.266 20.797 1 98.19 279 MET B CA 1
ATOM 5244 C C . MET B 1 279 ? -9.969 26.75 19.359 1 98.19 279 MET B C 1
ATOM 5246 O O . MET B 1 279 ? -10.047 27.547 18.422 1 98.19 279 MET B O 1
ATOM 5250 N N . THR B 1 280 ? -9.93 25.406 19.234 1 97.31 280 THR B N 1
ATOM 5251 C CA . THR B 1 280 ? -9.875 24.953 17.859 1 97.31 280 THR B CA 1
ATOM 5252 C C . THR B 1 280 ? -10.477 23.562 17.719 1 97.31 280 THR B C 1
ATOM 5254 O O . THR B 1 280 ? -10.492 22.781 18.688 1 97.31 280 THR B O 1
ATOM 5257 N N . ASP B 1 281 ? -11.039 23.312 16.578 1 94.19 281 ASP B N 1
ATOM 5258 C CA . ASP B 1 281 ? -11.391 21.938 16.188 1 94.19 281 ASP B CA 1
ATOM 5259 C C . ASP B 1 281 ? -10.508 21.469 15.031 1 94.19 281 ASP B C 1
ATOM 5261 O O . ASP B 1 281 ? -10.82 20.469 14.383 1 94.19 281 ASP B O 1
ATOM 5265 N N . SER B 1 282 ? -9.43 22.203 14.766 1 90.25 282 SER B N 1
ATOM 5266 C CA . SER B 1 282 ? -8.477 21.891 13.703 1 90.25 282 SER B CA 1
ATOM 5267 C C . SER B 1 282 ? -7.383 20.953 14.211 1 90.25 282 SER B C 1
ATOM 5269 O O . SER B 1 282 ? -6.793 21.203 15.266 1 90.25 282 SER B O 1
ATOM 5271 N N . GLY B 1 283 ? -7.094 19.953 13.43 1 86.19 283 GLY B N 1
ATOM 5272 C CA . GLY B 1 283 ? -6.016 19.031 13.781 1 86.19 283 GLY B CA 1
ATOM 5273 C C . GLY B 1 283 ? -4.641 19.672 13.711 1 86.19 283 GLY B C 1
ATOM 5274 O O . GLY B 1 283 ? -3.838 19.547 14.633 1 86.19 283 GLY B O 1
ATOM 5275 N N . GLY B 1 284 ? -4.379 20.422 12.648 1 87.75 284 GLY B N 1
ATOM 5276 C CA . GLY B 1 284 ? -3.088 21.047 12.453 1 87.75 284 GLY B CA 1
ATOM 5277 C C . GLY B 1 284 ? -2.732 22.031 13.547 1 87.75 284 GLY B C 1
ATOM 5278 O O . GLY B 1 284 ? -1.588 22.078 14 1 87.75 284 GLY B O 1
ATOM 5279 N N . ILE B 1 285 ? -3.723 22.719 14.016 1 91.88 285 ILE B N 1
ATOM 5280 C CA . ILE B 1 285 ? -3.492 23.734 15.031 1 91.88 285 ILE B CA 1
ATOM 5281 C C . ILE B 1 285 ? -3.158 23.062 16.359 1 91.88 285 ILE B C 1
ATOM 5283 O O . ILE B 1 285 ? -2.344 23.578 17.141 1 91.88 285 ILE B O 1
ATOM 5287 N N . GLN B 1 286 ? -3.748 21.875 16.547 1 91.44 286 GLN B N 1
ATOM 5288 C CA . GLN B 1 286 ? -3.447 21.125 17.75 1 91.44 286 GLN B CA 1
ATOM 5289 C C . GLN B 1 286 ? -1.967 20.766 17.828 1 91.44 286 GLN B C 1
ATOM 5291 O O . GLN B 1 286 ? -1.395 20.688 18.922 1 91.44 286 GLN B O 1
ATOM 5296 N N . GLU B 1 287 ? -1.353 20.656 16.734 1 90.38 287 GLU B N 1
ATOM 5297 C CA . GLU B 1 287 ? 0.059 20.297 16.688 1 90.38 287 GLU B CA 1
ATOM 5298 C C . GLU B 1 287 ? 0.955 21.531 16.766 1 90.38 287 GLU B C 1
ATOM 5300 O O . GLU B 1 287 ? 2.002 21.484 17.422 1 90.38 287 GLU B O 1
ATOM 5305 N N . GLU B 1 288 ? 0.549 22.594 16.25 1 91.75 288 GLU B N 1
ATOM 5306 C CA . GLU B 1 288 ? 1.384 23.781 16.062 1 91.75 288 GLU B CA 1
ATOM 5307 C C . GLU B 1 288 ? 1.324 24.688 17.281 1 91.75 288 GLU B C 1
ATOM 5309 O O . GLU B 1 288 ? 2.355 25.172 17.766 1 91.75 288 GLU B O 1
ATOM 5314 N N . ALA B 1 289 ? 0.195 24.891 17.859 1 91.31 289 ALA B N 1
ATOM 5315 C CA . ALA B 1 289 ? -0.085 25.938 18.844 1 91.31 289 ALA B CA 1
ATOM 5316 C C . ALA B 1 289 ? 0.727 25.734 20.109 1 91.31 289 ALA B C 1
ATOM 5318 O O . ALA B 1 289 ? 1.213 26.688 20.703 1 91.31 289 ALA B O 1
ATOM 5319 N N . PRO B 1 290 ? 0.904 24.5 20.5 1 90.56 290 PRO B N 1
ATOM 5320 C CA . PRO B 1 290 ? 1.672 24.281 21.734 1 90.56 290 PRO B CA 1
ATOM 5321 C C . PRO B 1 290 ? 3.09 24.844 21.641 1 90.56 290 PRO B C 1
ATOM 5323 O O . PRO B 1 290 ? 3.672 25.219 22.672 1 90.56 290 PRO B O 1
ATOM 5326 N N . SER B 1 291 ? 3.609 24.953 20.516 1 92.94 291 SER B N 1
ATOM 5327 C CA . SER B 1 291 ? 4.957 25.484 20.344 1 92.94 291 SER B CA 1
ATOM 5328 C C . SER B 1 291 ? 4.992 26.984 20.531 1 92.94 291 SER B C 1
ATOM 5330 O O . SER B 1 291 ? 6.062 27.578 20.703 1 92.94 291 SER B O 1
ATOM 5332 N N . LEU B 1 292 ? 3.875 27.578 20.531 1 93.88 292 LEU B N 1
ATOM 5333 C CA . LEU B 1 292 ? 3.756 29.031 20.75 1 93.88 292 LEU B CA 1
ATOM 5334 C C . LEU B 1 292 ? 3.471 29.344 22.203 1 93.88 292 LEU B C 1
ATOM 5336 O O . LEU B 1 292 ? 3.252 30.5 22.562 1 93.88 292 LEU B O 1
ATOM 5340 N N . HIS B 1 293 ? 3.439 28.297 23 1 92.69 293 HIS B N 1
ATOM 5341 C CA . HIS B 1 293 ? 3.244 28.406 24.438 1 92.69 293 HIS B CA 1
ATOM 5342 C C . HIS B 1 293 ? 1.879 29 24.766 1 92.69 293 HIS B C 1
ATOM 5344 O O . HIS B 1 293 ? 1.777 29.906 25.594 1 92.69 293 HIS B O 1
ATOM 5350 N N . LYS B 1 294 ? 0.945 28.562 24.062 1 94.44 294 LYS B N 1
ATOM 5351 C CA . LYS B 1 294 ? -0.445 28.953 24.281 1 94.44 294 LYS B CA 1
ATOM 5352 C C . LYS B 1 294 ? -1.304 27.734 24.641 1 94.44 294 LYS B C 1
ATOM 5354 O O . LYS B 1 294 ? -1.211 26.688 24 1 94.44 294 LYS B O 1
ATOM 5359 N N . PRO B 1 295 ? -2.119 27.844 25.719 1 96.06 295 PRO B N 1
ATOM 5360 C CA . PRO B 1 295 ? -3.08 26.766 25.969 1 96.06 295 PRO B CA 1
ATOM 5361 C C . PRO B 1 295 ? -4.043 26.562 24.797 1 96.06 295 PRO B C 1
ATOM 5363 O O . PRO B 1 295 ? -4.492 27.516 24.188 1 96.06 295 PRO B O 1
ATOM 5366 N N . VAL B 1 296 ? -4.289 25.281 24.531 1 97.31 296 VAL B N 1
ATOM 5367 C CA . VAL B 1 296 ? -5.199 24.953 23.453 1 97.31 296 VAL B CA 1
ATOM 5368 C C . VAL B 1 296 ? -6.387 24.156 23.984 1 97.31 296 VAL B C 1
ATOM 5370 O O . VAL B 1 296 ? -6.211 23.094 24.594 1 97.31 296 VAL B O 1
ATOM 5373 N N . LEU B 1 297 ? -7.566 24.688 23.812 1 97.94 297 LEU B N 1
ATOM 5374 C CA . LEU B 1 297 ? -8.805 23.984 24.109 1 97.94 297 LEU B CA 1
ATOM 5375 C C . LEU B 1 297 ? -9.414 23.375 22.844 1 97.94 297 LEU B C 1
ATOM 5377 O O . LEU B 1 297 ? -9.727 24.109 21.906 1 97.94 297 LEU B O 1
ATOM 5381 N N . VAL B 1 298 ? -9.508 22.094 22.891 1 97.25 298 VAL B N 1
ATOM 5382 C CA . VAL B 1 298 ? -9.953 21.359 21.703 1 97.25 298 VAL B CA 1
ATOM 5383 C C . VAL B 1 298 ? -11.469 21.219 21.719 1 97.25 298 VAL B C 1
ATOM 5385 O O . VAL B 1 298 ? -12.031 20.625 22.656 1 97.25 298 VAL B O 1
ATOM 5388 N N . LEU B 1 299 ? -12.117 21.703 20.656 1 97.44 299 LEU B N 1
ATOM 5389 C CA . LEU B 1 299 ? -13.57 21.734 20.562 1 97.44 299 LEU B CA 1
ATOM 5390 C C . LEU B 1 299 ? -14.094 20.5 19.812 1 97.44 299 LEU B C 1
ATOM 5392 O O . LEU B 1 299 ? -14.852 20.641 18.844 1 97.44 299 LEU B O 1
ATOM 5396 N N . ARG B 1 300 ? -13.711 19.391 20.266 1 94.12 300 ARG B N 1
ATOM 5397 C CA . ARG B 1 300 ? -14.148 18.078 19.781 1 94.12 300 ARG B CA 1
ATOM 5398 C C . ARG B 1 300 ? -14.359 17.109 20.953 1 94.12 300 ARG B C 1
ATOM 5400 O O . ARG B 1 300 ? -13.852 17.344 22.047 1 94.12 300 ARG B O 1
ATOM 5407 N N . ASP B 1 301 ? -15.102 16.016 20.609 1 89.19 301 ASP B N 1
ATOM 5408 C CA . ASP B 1 301 ? -15.328 15.008 21.641 1 89.19 301 ASP B CA 1
ATOM 5409 C C . ASP B 1 301 ? -14.102 14.109 21.812 1 89.19 301 ASP B C 1
ATOM 5411 O O . ASP B 1 301 ? -13.93 13.484 22.859 1 89.19 301 ASP B O 1
ATOM 5415 N N . SER B 1 302 ? -13.367 14.008 20.812 1 84.88 302 SER B N 1
ATOM 5416 C CA . SER B 1 302 ? -12.125 13.242 20.828 1 84.88 302 SER B CA 1
ATOM 5417 C C . SER B 1 302 ? -11.102 13.844 19.875 1 84.88 302 SER B C 1
ATOM 5419 O O . SER B 1 302 ? -11.43 14.719 19.062 1 84.88 302 SER B O 1
ATOM 5421 N N . THR B 1 303 ? -9.836 13.492 20.125 1 85.25 303 THR B N 1
ATOM 5422 C CA . THR B 1 303 ? -8.781 13.969 19.234 1 85.25 303 THR B CA 1
ATOM 5423 C C . THR B 1 303 ? -7.875 12.82 18.812 1 85.25 303 THR B C 1
ATOM 5425 O O . THR B 1 303 ? -7.672 11.867 19.562 1 85.25 303 THR B O 1
ATOM 5428 N N . GLU B 1 304 ? -7.395 12.906 17.578 1 76.12 304 GLU B N 1
ATOM 5429 C CA . GLU B 1 304 ? -6.414 11.961 17.047 1 76.12 304 GLU B CA 1
ATOM 5430 C C . GLU B 1 304 ? -5 12.336 17.484 1 76.12 304 GLU B C 1
ATOM 5432 O O . GLU B 1 304 ? -4.023 11.766 17 1 76.12 304 GLU B O 1
ATOM 5437 N N . ARG B 1 305 ? -4.934 13.305 18.391 1 83.5 305 ARG B N 1
ATOM 5438 C CA . ARG B 1 305 ? -3.652 13.789 18.891 1 83.5 305 ARG B CA 1
ATOM 5439 C C . ARG B 1 305 ? -3.533 13.562 20.406 1 83.5 305 ARG B C 1
ATOM 5441 O O . ARG B 1 305 ? -3.314 14.508 21.156 1 83.5 305 ARG B O 1
ATOM 5448 N N . PRO B 1 306 ? -3.555 12.273 20.766 1 82.31 306 PRO B N 1
ATOM 5449 C CA . PRO B 1 306 ? -3.527 12 22.203 1 82.31 306 PRO B CA 1
ATOM 5450 C C . PRO B 1 306 ? -2.23 12.461 22.859 1 82.31 306 PRO B C 1
ATOM 5452 O O . PRO B 1 306 ? -2.221 12.781 24.062 1 82.31 306 PRO B O 1
ATOM 5455 N N . GLU B 1 307 ? -1.175 12.57 22.156 1 85.94 307 GLU B N 1
ATOM 5456 C CA . GLU B 1 307 ? 0.114 12.977 22.703 1 85.94 307 GLU B CA 1
ATOM 5457 C C . GLU B 1 307 ? 0.04 14.383 23.312 1 85.94 307 GLU B C 1
ATOM 5459 O O . GLU B 1 307 ? 0.663 14.656 24.328 1 85.94 307 GLU B O 1
ATOM 5464 N N . GLY B 1 308 ? -0.695 15.289 22.656 1 88.62 308 GLY B N 1
ATOM 5465 C CA . GLY B 1 308 ? -0.853 16.641 23.172 1 88.62 308 GLY B CA 1
ATOM 5466 C C . GLY B 1 308 ? -1.649 16.703 24.453 1 88.62 308 GLY B C 1
ATOM 5467 O O . GLY B 1 308 ? -1.374 17.547 25.328 1 88.62 308 GLY B O 1
ATOM 5468 N N . VAL B 1 309 ? -2.621 15.773 24.547 1 90.69 309 VAL B N 1
ATOM 5469 C CA . VAL B 1 309 ? -3.418 15.695 25.766 1 90.69 309 VAL B CA 1
ATOM 5470 C C . VAL B 1 309 ? -2.562 15.164 26.906 1 90.69 309 VAL B C 1
ATOM 5472 O O . VAL B 1 309 ? -2.537 15.742 28 1 90.69 309 VAL B O 1
ATOM 5475 N N . ASP B 1 310 ? -1.824 14.164 26.578 1 88.38 310 ASP B N 1
ATOM 5476 C CA . ASP B 1 310 ? -0.965 13.531 27.578 1 88.38 310 ASP B CA 1
ATOM 5477 C C . ASP B 1 310 ? 0.112 14.5 28.062 1 88.38 310 ASP B C 1
ATOM 5479 O O . ASP B 1 310 ? 0.457 14.508 29.25 1 88.38 310 ASP B O 1
ATOM 5483 N N . ALA B 1 311 ? 0.595 15.336 27.203 1 88.62 311 ALA B N 1
ATOM 5484 C CA . ALA B 1 311 ? 1.663 16.281 27.516 1 88.62 311 ALA B CA 1
ATOM 5485 C C . ALA B 1 311 ? 1.119 17.484 28.266 1 88.62 311 ALA B C 1
ATOM 5487 O O . ALA B 1 311 ? 1.884 18.25 28.859 1 88.62 311 ALA B O 1
ATOM 5488 N N . GLY B 1 312 ? -0.205 17.688 28.172 1 92.12 312 GLY B N 1
ATOM 5489 C CA . GLY B 1 312 ? -0.829 18.781 28.891 1 92.12 312 GLY B CA 1
ATOM 5490 C C . GLY B 1 312 ? -0.954 20.047 28.047 1 92.12 312 GLY B C 1
ATOM 5491 O O . GLY B 1 312 ? -1.439 21.078 28.531 1 92.12 312 GLY B O 1
ATOM 5492 N N . THR B 1 313 ? -0.535 19.953 26.828 1 92.19 313 THR B N 1
ATOM 5493 C CA . THR B 1 313 ? -0.602 21.125 25.969 1 92.19 313 THR B CA 1
ATOM 5494 C C . THR B 1 313 ? -2.018 21.328 25.438 1 92.19 313 THR B C 1
ATOM 5496 O O . THR B 1 313 ? -2.398 22.438 25.062 1 92.19 313 THR B O 1
ATOM 5499 N N . LEU B 1 314 ? -2.791 20.219 25.375 1 94.88 314 LEU B N 1
ATOM 5500 C CA . LEU B 1 314 ? -4.152 20.219 24.844 1 94.88 314 LEU B CA 1
ATOM 5501 C C . LEU B 1 314 ? -5.145 19.781 25.906 1 94.88 314 LEU B C 1
ATOM 5503 O O . LEU B 1 314 ? -4.836 18.906 26.734 1 94.88 314 LEU B O 1
ATOM 5507 N N . ARG B 1 315 ? -6.262 20.344 25.859 1 96.25 315 ARG B N 1
ATOM 5508 C CA . ARG B 1 315 ? -7.395 19.859 26.656 1 96.25 315 ARG B CA 1
ATOM 5509 C C . ARG B 1 315 ? -8.641 19.719 25.797 1 96.25 315 ARG B C 1
ATOM 5511 O O . ARG B 1 315 ? -9.133 20.703 25.234 1 96.25 315 ARG B O 1
ATOM 5518 N N . VAL B 1 316 ? -9.117 18.5 25.75 1 96.88 316 VAL B N 1
ATOM 5519 C CA . VAL B 1 316 ? -10.344 18.234 25.016 1 96.88 316 VAL B CA 1
ATOM 5520 C C . VAL B 1 316 ? -11.555 18.609 25.875 1 96.88 316 VAL B C 1
ATOM 5522 O O . VAL B 1 316 ? -11.797 18.016 26.922 1 96.88 316 VAL B O 1
ATOM 5525 N N . ILE B 1 317 ? -12.352 19.562 25.312 1 96.94 317 ILE B N 1
ATOM 5526 C CA . ILE B 1 317 ? -13.383 20.078 26.203 1 96.94 317 ILE B CA 1
ATOM 5527 C C . ILE B 1 317 ? -14.758 19.859 25.594 1 96.94 317 ILE B C 1
ATOM 5529 O O . ILE B 1 317 ? -15.781 20.188 26.203 1 96.94 317 ILE B O 1
ATOM 5533 N N . GLY B 1 318 ? -14.812 19.375 24.391 1 96.19 318 GLY B N 1
ATOM 5534 C CA . GLY B 1 318 ? -16.078 19.125 23.719 1 96.19 318 GLY B CA 1
ATOM 5535 C C . GLY B 1 318 ? -16.719 20.391 23.172 1 96.19 318 GLY B C 1
ATOM 5536 O O . GLY B 1 318 ? -16.047 21.391 22.938 1 96.19 318 GLY B O 1
ATOM 5537 N N . THR B 1 319 ? -18.078 20.281 22.922 1 97.44 319 THR B N 1
ATOM 5538 C CA . THR B 1 319 ? -18.781 21.406 22.312 1 97.44 319 THR B CA 1
ATOM 5539 C C . THR B 1 319 ? -20.016 21.781 23.125 1 97.44 319 THR B C 1
ATOM 5541 O O . THR B 1 319 ? -20.781 22.672 22.734 1 97.44 319 THR B O 1
ATOM 5544 N N . ASN B 1 320 ? -20.125 21.078 24.234 1 97.44 320 ASN B N 1
ATOM 5545 C CA . ASN B 1 320 ? -21.234 21.438 25.125 1 97.44 320 ASN B CA 1
ATOM 5546 C C . ASN B 1 320 ? -21.062 22.844 25.688 1 97.44 320 ASN B C 1
ATOM 5548 O O . ASN B 1 320 ? -19.969 23.203 26.141 1 97.44 320 ASN B O 1
ATOM 5552 N N . GLU B 1 321 ? -22.125 23.641 25.641 1 98.25 321 GLU B N 1
ATOM 5553 C CA . GLU B 1 321 ? -22.047 25.047 26.016 1 98.25 321 GLU B CA 1
ATOM 5554 C C . GLU B 1 321 ? -21.484 25.219 27.422 1 98.25 321 GLU B C 1
ATOM 5556 O O . GLU B 1 321 ? -20.578 26.016 27.641 1 98.25 321 GLU B O 1
ATOM 5561 N N . GLU B 1 322 ? -22 24.422 28.359 1 98.19 322 GLU B N 1
ATOM 5562 C CA . GLU B 1 322 ? -21.562 24.531 29.75 1 98.19 322 GLU B CA 1
ATOM 5563 C C . GLU B 1 322 ? -20.109 24.125 29.922 1 98.19 322 GLU B C 1
ATOM 5565 O O . GLU B 1 322 ? -19.359 24.734 30.688 1 98.19 322 GLU B O 1
ATOM 5570 N N . ASP B 1 323 ? -19.734 23.109 29.281 1 98.12 323 ASP B N 1
ATOM 5571 C CA . ASP B 1 323 ? -18.375 22.625 29.359 1 98.12 323 ASP B CA 1
ATOM 5572 C C . ASP B 1 323 ? -17.391 23.641 28.781 1 98.12 323 ASP B C 1
ATOM 5574 O O . ASP B 1 323 ? -16.344 23.922 29.375 1 98.12 323 ASP B O 1
ATOM 5578 N N . VAL B 1 324 ? -17.734 24.156 27.594 1 98.31 324 VAL B N 1
ATOM 5579 C CA . VAL B 1 324 ? -16.875 25.156 26.953 1 98.31 324 VAL B CA 1
ATOM 5580 C C . VAL B 1 324 ? -16.719 26.375 27.875 1 98.31 324 VAL B C 1
ATOM 5582 O O . VAL B 1 324 ? -15.602 26.859 28.078 1 98.31 324 VAL B O 1
ATOM 5585 N N . TYR B 1 325 ? -17.812 26.812 28.422 1 98.5 325 TYR B N 1
ATOM 5586 C CA . TYR B 1 325 ? -17.812 27.953 29.312 1 98.5 325 TYR B CA 1
ATOM 5587 C C . TYR B 1 325 ? -16.953 27.672 30.547 1 98.5 325 TYR B C 1
ATOM 5589 O O . TYR B 1 325 ? -16.047 28.438 30.875 1 98.5 325 TYR B O 1
ATOM 5597 N N . ASN B 1 326 ? -17.203 26.578 31.172 1 98.38 326 ASN B N 1
ATOM 5598 C CA . ASN B 1 326 ? -16.578 26.266 32.438 1 98.38 326 ASN B CA 1
ATOM 5599 C C . ASN B 1 326 ? -15.078 26 32.281 1 98.38 326 ASN B C 1
ATOM 5601 O O . ASN B 1 326 ? -14.273 26.453 33.094 1 98.38 326 ASN B O 1
ATOM 5605 N N . GLU B 1 327 ? -14.703 25.234 31.328 1 97.88 327 GLU B N 1
ATOM 5606 C CA . GLU B 1 327 ? -13.297 24.891 31.125 1 97.88 327 GLU B CA 1
ATOM 5607 C C . GLU B 1 327 ? -12.484 26.125 30.75 1 97.88 327 GLU B C 1
ATOM 5609 O O . GLU B 1 327 ? -11.328 26.266 31.156 1 97.88 327 GLU B O 1
ATOM 5614 N N . THR B 1 328 ? -13.102 26.984 29.953 1 98 328 THR B N 1
ATOM 5615 C CA . THR B 1 328 ? -12.414 28.219 29.594 1 98 328 THR B CA 1
ATOM 5616 C C . THR B 1 328 ? -12.266 29.141 30.797 1 98 328 THR B C 1
ATOM 5618 O O . THR B 1 328 ? -11.203 29.719 31.016 1 98 328 THR B O 1
ATOM 5621 N N . LYS B 1 329 ? -13.305 29.219 31.5 1 97.81 329 LYS B N 1
ATOM 5622 C CA . LYS B 1 329 ? -13.305 30.047 32.719 1 97.81 329 LYS B CA 1
ATOM 5623 C C . LYS B 1 329 ? -12.227 29.578 33.688 1 97.81 329 LYS B C 1
ATOM 5625 O O . LYS B 1 329 ? -11.547 30.406 34.312 1 97.81 329 LYS B O 1
ATOM 5630 N N . LYS B 1 330 ? -12.094 28.281 33.812 1 97.25 330 LYS B N 1
ATOM 5631 C CA . LYS B 1 330 ? -11.055 27.734 34.656 1 97.25 330 LYS B CA 1
ATOM 5632 C C . LYS B 1 330 ? -9.672 28.234 34.281 1 97.25 330 LYS B C 1
ATOM 5634 O O . LYS B 1 330 ? -8.852 28.547 35.125 1 97.25 330 LYS B O 1
ATOM 5639 N N . LEU B 1 331 ? -9.383 28.297 33.031 1 96.31 331 LEU B N 1
ATOM 5640 C CA . LEU B 1 331 ? -8.094 28.766 32.531 1 96.31 331 LEU B CA 1
ATOM 5641 C C . LEU B 1 331 ? -7.91 30.25 32.781 1 96.31 331 LEU B C 1
ATOM 5643 O O . LEU B 1 331 ? -6.797 30.703 33.062 1 96.31 331 LEU B O 1
ATOM 5647 N N . ILE B 1 332 ? -9 31 32.688 1 96.5 332 ILE B N 1
ATOM 5648 C CA . ILE B 1 332 ? -8.969 32.438 32.844 1 96.5 332 ILE B CA 1
ATOM 5649 C C . ILE B 1 332 ? -8.727 32.781 34.312 1 96.5 332 ILE B C 1
ATOM 5651 O O . ILE B 1 332 ? -7.961 33.688 34.656 1 96.5 332 ILE B O 1
ATOM 5655 N N . GLU B 1 333 ? -9.289 31.969 35.125 1 97.38 333 GLU B N 1
ATOM 5656 C CA . GLU B 1 333 ? -9.305 32.344 36.562 1 97.38 333 GLU B CA 1
ATOM 5657 C C . GLU B 1 333 ? -8.18 31.641 37.312 1 97.38 333 GLU B C 1
ATOM 5659 O O . GLU B 1 333 ? -7.863 32 38.438 1 97.38 333 GLU B O 1
ATOM 5664 N N . ASN B 1 334 ? -7.609 30.734 36.75 1 97.19 334 ASN B N 1
ATOM 5665 C CA . ASN B 1 334 ? -6.551 29.984 37.406 1 97.19 334 ASN B CA 1
ATOM 5666 C C . ASN B 1 334 ? -5.211 30.141 36.719 1 97.19 334 ASN B C 1
ATOM 5668 O O . ASN B 1 334 ? -4.812 29.297 35.906 1 97.19 334 ASN B O 1
ATOM 5672 N N . PRO B 1 335 ? -4.434 31.078 37.125 1 96 335 PRO B N 1
ATOM 5673 C CA . PRO B 1 335 ? -3.156 31.359 36.469 1 96 335 PRO B CA 1
ATOM 5674 C C . PRO B 1 335 ? -2.203 30.172 36.5 1 96 335 PRO B C 1
ATOM 5676 O O . PRO B 1 335 ? -1.41 29.969 35.594 1 96 335 PRO B O 1
ATOM 5679 N N . ASP B 1 336 ? -2.271 29.406 37.531 1 96.69 336 ASP B N 1
ATOM 5680 C CA . ASP B 1 336 ? -1.412 28.234 37.625 1 96.69 336 ASP B CA 1
ATOM 5681 C C . ASP B 1 336 ? -1.753 27.203 36.562 1 96.69 336 ASP B C 1
ATOM 5683 O O . ASP B 1 336 ? -0.858 26.609 35.938 1 96.69 336 ASP B O 1
ATOM 5687 N N . LEU B 1 337 ? -2.988 27 36.406 1 95.88 337 LEU B N 1
ATOM 5688 C CA . LEU B 1 337 ? -3.434 26.078 35.375 1 95.88 337 LEU B CA 1
ATOM 5689 C C . LEU B 1 337 ? -3.027 26.578 34 1 95.88 337 LEU B C 1
ATOM 5691 O O . LEU B 1 337 ? -2.586 25.797 33.156 1 95.88 337 LEU B O 1
ATOM 5695 N N . TYR B 1 338 ? -3.174 27.859 33.781 1 96.5 338 TYR B N 1
ATOM 5696 C CA . TYR B 1 338 ? -2.777 28.469 32.531 1 96.5 338 TYR B CA 1
ATOM 5697 C C . TYR B 1 338 ? -1.288 28.281 32.281 1 96.5 338 TYR B C 1
ATOM 5699 O O . TYR B 1 338 ? -0.889 27.875 31.188 1 96.5 338 TYR B O 1
ATOM 5707 N N . GLN B 1 339 ? -0.498 28.562 33.281 1 96.06 339 GLN B N 1
ATOM 5708 C CA . GLN B 1 339 ? 0.952 28.453 33.125 1 96.06 339 GLN B CA 1
ATOM 5709 C C . GLN B 1 339 ? 1.38 27.016 32.875 1 96.06 339 GLN B C 1
ATOM 5711 O O . GLN B 1 339 ? 2.283 26.75 32.094 1 96.06 339 GLN B O 1
ATOM 5716 N N . LYS B 1 340 ? 0.744 26.141 33.531 1 95.44 340 LYS B N 1
ATOM 5717 C CA . LYS B 1 340 ? 1.055 24.734 33.375 1 95.44 340 LYS B CA 1
ATOM 5718 C C . LYS B 1 340 ? 0.827 24.297 31.922 1 95.44 340 LYS B C 1
ATOM 5720 O O . LYS B 1 340 ? 1.664 23.609 31.328 1 95.44 340 LYS B O 1
ATOM 5725 N N . MET B 1 341 ? -0.239 24.719 31.312 1 95.25 341 MET B N 1
ATOM 5726 C CA . MET B 1 341 ? -0.554 24.344 29.938 1 95.25 341 MET B CA 1
ATOM 5727 C C . MET B 1 341 ? 0.355 25.078 28.953 1 95.25 341 MET B C 1
ATOM 5729 O O . MET B 1 341 ? 0.825 24.484 27.984 1 95.25 341 MET B O 1
ATOM 5733 N N . SER B 1 342 ? 0.589 26.312 29.25 1 94.56 342 SER B N 1
ATOM 5734 C CA . SER B 1 342 ? 1.361 27.141 28.344 1 94.56 342 SER B CA 1
ATOM 5735 C C . SER B 1 342 ? 2.834 26.75 28.328 1 94.56 342 SER B C 1
ATOM 5737 O O . SER B 1 342 ? 3.537 26.953 27.344 1 94.56 342 SER B O 1
ATOM 5739 N N . GLN B 1 343 ? 3.324 26.156 29.391 1 92.19 343 GLN B N 1
ATOM 5740 C CA . GLN B 1 343 ? 4.738 25.828 29.516 1 92.19 343 GLN B CA 1
ATOM 5741 C C . GLN B 1 343 ? 5.004 24.375 29.172 1 92.19 343 GLN B C 1
ATOM 5743 O O . GLN B 1 343 ? 6.156 23.938 29.109 1 92.19 343 GLN B O 1
ATOM 5748 N N . ALA B 1 344 ? 3.973 23.641 28.953 1 90.5 344 ALA B N 1
ATOM 5749 C CA . ALA B 1 344 ? 4.129 22.234 28.594 1 90.5 344 ALA B CA 1
ATOM 5750 C C . ALA B 1 344 ? 4.902 22.078 27.281 1 90.5 344 ALA B C 1
ATOM 5752 O O . ALA B 1 344 ? 4.758 22.906 26.375 1 90.5 344 ALA B O 1
ATOM 5753 N N . VAL B 1 345 ? 5.699 21.062 27.203 1 88.69 345 VAL B N 1
ATOM 5754 C CA . VAL B 1 345 ? 6.531 20.812 26.031 1 88.69 345 VAL B CA 1
ATOM 5755 C C . VAL B 1 345 ? 5.68 20.234 24.906 1 88.69 345 VAL B C 1
ATOM 5757 O O . VAL B 1 345 ? 4.828 19.375 25.141 1 88.69 345 VAL B O 1
ATOM 5760 N N . ASN B 1 346 ? 5.965 20.781 23.719 1 91.5 346 ASN B N 1
ATOM 5761 C CA . ASN B 1 346 ? 5.227 20.281 22.562 1 91.5 346 ASN B CA 1
ATOM 5762 C C . ASN B 1 346 ? 5.699 18.891 22.141 1 91.5 346 ASN B C 1
ATOM 5764 O O . ASN B 1 346 ? 6.84 18.719 21.719 1 91.5 346 ASN B O 1
ATOM 5768 N N . PRO B 1 347 ? 4.863 17.969 22.188 1 90 347 PRO B N 1
ATOM 5769 C CA . PRO B 1 347 ? 5.277 16.609 21.859 1 90 347 PRO B CA 1
ATOM 5770 C C . PRO B 1 347 ? 5.379 16.375 20.359 1 90 347 PRO B C 1
ATOM 5772 O O . PRO B 1 347 ? 5.855 15.32 19.922 1 90 347 PRO B O 1
ATOM 5775 N N . TYR B 1 348 ? 5.059 17.328 19.562 1 91.62 348 TYR B N 1
ATOM 5776 C CA . TYR B 1 348 ? 5.016 17.141 18.125 1 91.62 348 TYR B CA 1
ATOM 5777 C C . TYR B 1 348 ? 6.281 17.672 17.469 1 91.62 348 TYR B C 1
ATOM 5779 O O . TYR B 1 348 ? 6.469 17.516 16.25 1 91.62 348 TYR B O 1
ATOM 5787 N N . GLY B 1 349 ? 7.121 18.266 18.25 1 92.06 349 GLY B N 1
ATOM 5788 C CA . GLY B 1 349 ? 8.391 18.656 17.672 1 92.06 349 GLY B CA 1
ATOM 5789 C C . GLY B 1 349 ? 9.023 19.844 18.375 1 92.06 349 GLY B C 1
ATOM 5790 O O . GLY B 1 349 ? 8.406 20.453 19.266 1 92.06 349 GLY B O 1
ATOM 5791 N N . ASP B 1 350 ? 10.266 20.141 18.031 1 92.19 350 ASP B N 1
ATOM 5792 C CA . ASP B 1 350 ? 11.062 21.203 18.625 1 92.19 350 ASP B CA 1
ATOM 5793 C C . ASP B 1 350 ? 11.539 22.188 17.547 1 92.19 350 ASP B C 1
ATOM 5795 O O . ASP B 1 350 ? 12.461 22.969 17.781 1 92.19 350 ASP B O 1
ATOM 5799 N N . GLY B 1 351 ? 10.977 22.031 16.375 1 94.81 351 GLY B N 1
ATOM 5800 C CA . GLY B 1 351 ? 11.32 22.938 15.297 1 94.81 351 GLY B CA 1
ATOM 5801 C C . GLY B 1 351 ? 12.578 22.547 14.547 1 94.81 351 GLY B C 1
ATOM 5802 O O . GLY B 1 351 ? 13.125 23.328 13.781 1 94.81 351 GLY B O 1
ATOM 5803 N N . GLN B 1 352 ? 13.047 21.328 14.758 1 96.5 352 GLN B N 1
ATOM 5804 C CA . GLN B 1 352 ? 14.289 20.891 14.125 1 96.5 352 GLN B CA 1
ATOM 5805 C C . GLN B 1 352 ? 14.039 19.656 13.25 1 96.5 352 GLN B C 1
ATOM 5807 O O . GLN B 1 352 ? 14.969 18.891 12.977 1 96.5 352 GLN B O 1
ATOM 5812 N N . ALA B 1 353 ? 12.844 19.453 12.891 1 97.75 353 ALA B N 1
ATOM 5813 C CA . ALA B 1 353 ? 12.469 18.281 12.109 1 97.75 353 ALA B CA 1
ATOM 5814 C C . ALA B 1 353 ? 13.188 18.266 10.758 1 97.75 353 ALA B C 1
ATOM 5816 O O . ALA B 1 353 ? 13.703 17.234 10.336 1 97.75 353 ALA B O 1
ATOM 5817 N N . SER B 1 354 ? 13.25 19.391 10.07 1 98.5 354 SER B N 1
ATOM 5818 C CA . SER B 1 354 ? 13.867 19.5 8.75 1 98.5 354 SER B CA 1
ATOM 5819 C C . SER B 1 354 ? 15.344 19.125 8.805 1 98.5 354 SER B C 1
ATOM 5821 O O . SER B 1 354 ? 15.844 18.422 7.934 1 98.5 354 SER B O 1
ATOM 5823 N N . GLU B 1 355 ? 16 19.656 9.844 1 97.81 355 GLU B N 1
ATOM 5824 C CA . GLU B 1 355 ? 17.422 19.328 10.016 1 97.81 355 GLU B CA 1
ATOM 5825 C C . GLU B 1 355 ? 17.625 17.828 10.211 1 97.81 355 GLU B C 1
ATOM 5827 O O . GLU B 1 355 ? 18.516 17.234 9.617 1 97.81 355 GLU B O 1
ATOM 5832 N N . ARG B 1 356 ? 16.797 17.234 11.016 1 98 356 ARG B N 1
ATOM 5833 C CA . ARG B 1 356 ? 16.891 15.797 11.273 1 98 356 ARG B CA 1
ATOM 5834 C C . ARG B 1 356 ? 16.641 15 9.992 1 98 356 ARG B C 1
ATOM 5836 O O . ARG B 1 356 ? 17.328 14.008 9.734 1 98 356 ARG B O 1
ATOM 5843 N N . ILE B 1 357 ? 15.641 15.398 9.188 1 98.62 357 ILE B N 1
ATOM 5844 C CA . ILE B 1 357 ? 15.328 14.734 7.926 1 98.62 357 ILE B CA 1
ATOM 5845 C C . ILE B 1 357 ? 16.547 14.781 7 1 98.62 357 ILE B C 1
ATOM 5847 O O . ILE B 1 357 ? 16.969 13.75 6.469 1 98.62 357 ILE B O 1
ATOM 5851 N N . VAL B 1 358 ? 17.172 15.938 6.859 1 98.5 358 VAL B N 1
ATOM 5852 C CA . VAL B 1 358 ? 18.328 16.125 5.977 1 98.5 358 VAL B CA 1
ATOM 5853 C C . VAL B 1 358 ? 19.484 15.234 6.445 1 98.5 358 VAL B C 1
ATOM 5855 O O . VAL B 1 358 ? 20.156 14.594 5.629 1 98.5 358 VAL B O 1
ATOM 5858 N N . GLN B 1 359 ? 19.688 15.195 7.758 1 98.12 359 GLN B N 1
ATOM 5859 C CA . GLN B 1 359 ? 20.766 14.375 8.297 1 98.12 359 GLN B CA 1
ATOM 5860 C C . GLN B 1 359 ? 20.531 12.891 8 1 98.12 359 GLN B C 1
ATOM 5862 O O . GLN B 1 359 ? 21.469 12.164 7.684 1 98.12 359 GLN B O 1
ATOM 5867 N N . HIS B 1 360 ? 19.359 12.43 8.102 1 98.31 360 HIS B N 1
ATOM 5868 C CA . HIS B 1 360 ? 19.047 11.031 7.828 1 98.31 360 HIS B CA 1
ATOM 5869 C C . HIS B 1 360 ? 19.188 10.711 6.344 1 98.31 360 HIS B C 1
ATOM 5871 O O . HIS B 1 360 ? 19.578 9.602 5.977 1 98.31 360 HIS B O 1
ATOM 5877 N N . ILE B 1 361 ? 18.828 11.664 5.488 1 98.5 361 ILE B N 1
ATOM 5878 C CA . ILE B 1 361 ? 19.031 11.492 4.051 1 98.5 361 ILE B CA 1
ATOM 5879 C C . ILE B 1 361 ? 20.516 11.352 3.75 1 98.5 361 ILE B C 1
ATOM 5881 O O . ILE B 1 361 ? 20.922 10.469 2.992 1 98.5 361 ILE B O 1
ATOM 5885 N N . LYS B 1 362 ? 21.312 12.234 4.383 1 98.19 362 LYS B N 1
ATOM 5886 C CA . LYS B 1 362 ? 22.75 12.164 4.195 1 98.19 362 LYS B CA 1
ATOM 5887 C C . LYS B 1 362 ? 23.297 10.82 4.68 1 98.19 362 LYS B C 1
ATOM 5889 O O . LYS B 1 362 ? 24.188 10.242 4.043 1 98.19 362 LYS B O 1
ATOM 5894 N N . TYR B 1 363 ? 22.781 10.336 5.797 1 97.94 363 TYR B N 1
ATOM 5895 C CA . TYR B 1 363 ? 23.172 9.031 6.316 1 97.94 363 TYR B CA 1
ATOM 5896 C C . TYR B 1 363 ? 22.812 7.918 5.34 1 97.94 363 TYR B C 1
ATOM 5898 O O . TYR B 1 363 ? 23.594 7.004 5.105 1 97.94 363 TYR B O 1
ATOM 5906 N N . TYR B 1 364 ? 21.641 8 4.77 1 97.38 364 TYR B N 1
ATOM 5907 C CA . TYR B 1 364 ? 21.172 7.02 3.803 1 97.38 364 TYR B CA 1
ATOM 5908 C C . TYR B 1 364 ? 22.109 6.93 2.607 1 97.38 364 TYR B C 1
ATOM 5910 O O . TYR B 1 364 ? 22.375 5.836 2.098 1 97.38 364 TYR B O 1
ATOM 5918 N N . PHE B 1 365 ? 22.641 8.055 2.154 1 97.5 365 PHE B N 1
ATOM 5919 C CA . PHE B 1 365 ? 23.5 8.109 0.978 1 97.5 365 PHE B CA 1
ATOM 5920 C C . PHE B 1 365 ? 24.969 7.938 1.366 1 97.5 365 PHE B C 1
ATOM 5922 O O . PHE B 1 365 ? 25.859 8.148 0.546 1 97.5 365 PHE B O 1
ATOM 5929 N N . ASN B 1 366 ? 25.219 7.637 2.641 1 96.75 366 ASN B N 1
ATOM 5930 C CA . ASN B 1 366 ? 26.547 7.422 3.174 1 96.75 366 ASN B CA 1
ATOM 5931 C C . ASN B 1 366 ? 27.406 8.68 3.053 1 96.75 366 ASN B C 1
ATOM 5933 O O . ASN B 1 366 ? 28.609 8.594 2.766 1 96.75 366 ASN B O 1
ATOM 5937 N N . LEU B 1 367 ? 26.766 9.805 3.125 1 96.69 367 LEU B N 1
ATOM 5938 C CA . LEU B 1 367 ? 27.484 11.078 3.143 1 96.69 367 LEU B CA 1
ATOM 5939 C C . LEU B 1 367 ? 27.938 11.422 4.559 1 96.69 367 LEU B C 1
ATOM 5941 O O . LEU B 1 367 ? 28.797 12.289 4.742 1 96.69 367 LEU B O 1
ATOM 5945 N N . THR B 1 368 ? 27.266 10.781 5.551 1 93.75 368 THR B N 1
ATOM 5946 C CA . THR B 1 368 ? 27.703 10.789 6.945 1 93.75 368 THR B CA 1
ATOM 5947 C C . THR B 1 368 ? 27.75 9.375 7.512 1 93.75 368 THR B C 1
ATOM 5949 O O . THR B 1 368 ? 27.078 8.477 7 1 93.75 368 THR B O 1
ATOM 5952 N N . ASN B 1 369 ? 28.484 9.109 8.5 1 91.81 369 ASN B N 1
ATOM 5953 C CA . ASN B 1 369 ? 28.688 7.754 9.008 1 91.81 369 ASN B CA 1
ATOM 5954 C C . ASN B 1 369 ? 27.875 7.496 10.266 1 91.81 369 ASN B C 1
ATOM 5956 O O . ASN B 1 369 ? 27.609 6.344 10.617 1 91.81 369 ASN B O 1
ATOM 5960 N N . ASP B 1 370 ? 27.547 8.516 10.961 1 91 370 ASP B N 1
ATOM 5961 C CA . ASP B 1 370 ? 26.812 8.336 12.211 1 91 370 ASP B CA 1
ATOM 5962 C C . ASP B 1 370 ? 25.312 8.461 11.984 1 91 370 ASP B C 1
ATOM 5964 O O . ASP B 1 370 ? 24.844 9.414 11.352 1 91 370 ASP B O 1
ATOM 5968 N N . ARG B 1 371 ? 24.609 7.535 12.492 1 89.81 371 ARG B N 1
ATOM 5969 C CA . ARG B 1 371 ? 23.156 7.629 12.398 1 89.81 371 ARG B CA 1
ATOM 5970 C C . ARG B 1 371 ? 22.641 8.812 13.203 1 89.81 371 ARG B C 1
ATOM 5972 O O . ARG B 1 371 ? 22.953 8.953 14.391 1 89.81 371 ARG B O 1
ATOM 5979 N N . PRO B 1 372 ? 21.844 9.641 12.555 1 91.38 372 PRO B N 1
ATOM 5980 C CA . PRO B 1 372 ? 21.344 10.82 13.258 1 91.38 372 PRO B CA 1
ATOM 5981 C C . PRO B 1 372 ? 20.391 10.477 14.391 1 91.38 372 PRO B C 1
ATOM 5983 O O . PRO B 1 372 ? 19.828 9.383 14.414 1 91.38 372 PRO B O 1
ATOM 5986 N N . ASN B 1 373 ? 20.188 11.398 15.305 1 88.31 373 ASN B N 1
ATOM 5987 C CA . ASN B 1 373 ? 19.312 11.211 16.453 1 88.31 373 ASN B CA 1
ATOM 5988 C C . ASN B 1 373 ? 17.844 11.375 16.078 1 88.31 373 ASN B C 1
ATOM 5990 O O . ASN B 1 373 ? 17.531 12 15.07 1 88.31 373 ASN B O 1
ATOM 5994 N N . HIS B 1 374 ? 17.031 10.734 16.938 1 90.75 374 HIS B N 1
ATOM 5995 C CA . HIS B 1 374 ? 15.586 10.93 16.859 1 90.75 374 HIS B CA 1
ATOM 5996 C C . HIS B 1 374 ? 15.148 12.141 17.688 1 90.75 374 HIS B C 1
ATOM 5998 O O . HIS B 1 374 ? 15.883 12.586 18.578 1 90.75 374 HIS B O 1
ATOM 6004 N N . PHE B 1 375 ? 14.055 12.711 17.25 1 88.06 375 PHE B N 1
ATOM 6005 C CA . PHE B 1 375 ? 13.375 13.609 18.172 1 88.06 375 PHE B CA 1
ATOM 6006 C C . PHE B 1 375 ? 12.938 12.867 19.422 1 88.06 375 PHE B C 1
ATOM 6008 O O . PHE B 1 375 ? 12.266 11.836 19.344 1 88.06 375 PHE B O 1
ATOM 6015 N N . GLU B 1 376 ? 13.508 13.219 20.578 1 82.69 376 GLU B N 1
ATOM 6016 C CA . GLU B 1 376 ? 13.156 12.609 21.844 1 82.69 376 GLU B CA 1
ATOM 6017 C C . GLU B 1 376 ? 12.25 13.523 22.672 1 82.69 376 GLU B C 1
ATOM 6019 O O . GLU B 1 376 ? 12.617 14.656 22.984 1 82.69 376 GLU B O 1
ATOM 6024 N N . PHE B 1 377 ? 11.023 13.031 22.656 1 70.75 377 PHE B N 1
ATOM 6025 C CA . PHE B 1 377 ? 10.117 13.727 23.562 1 70.75 377 PHE B CA 1
ATOM 6026 C C . PHE B 1 377 ? 10.242 13.172 24.969 1 70.75 377 PHE B C 1
ATOM 6028 O O . PHE B 1 377 ? 10.039 11.977 25.203 1 70.75 377 PHE B O 1
ATOM 6035 N N . THR B 1 378 ? 11.211 13.602 25.891 1 60.78 378 THR B N 1
ATOM 6036 C CA . THR B 1 378 ? 11.32 13.195 27.297 1 60.78 378 THR B CA 1
ATOM 6037 C C . THR B 1 378 ? 10.352 13.984 28.172 1 60.78 378 THR B C 1
ATOM 6039 O O . THR B 1 378 ? 10.344 15.219 28.141 1 60.78 378 THR B O 1
ATOM 6042 N N . LYS B 1 379 ? 9.367 13.312 28.609 1 51.12 379 LYS B N 1
ATOM 6043 C CA . LYS B 1 379 ? 8.578 13.906 29.672 1 51.12 379 LYS B CA 1
ATOM 6044 C C . LYS B 1 379 ? 9.461 14.305 30.859 1 51.12 379 LYS B C 1
ATOM 6046 O O . LYS B 1 379 ? 10.18 13.469 31.406 1 51.12 379 LYS B O 1
ATOM 6051 N N . ASP B 1 380 ? 10.602 14.93 30.781 1 34.62 380 ASP B N 1
ATOM 6052 C CA . ASP B 1 380 ? 11.156 15.188 32.094 1 34.62 380 ASP B CA 1
ATOM 6053 C C . ASP B 1 380 ? 10.07 15.656 33.062 1 34.62 380 ASP B C 1
ATOM 6055 O O . ASP B 1 380 ? 10.367 16.031 34.219 1 34.62 380 ASP B O 1
ATOM 6059 N N . LEU B 1 381 ? 8.891 14.961 33.156 1 28.95 381 LEU B N 1
ATOM 6060 C CA . LEU B 1 381 ? 8.531 15.391 34.5 1 28.95 381 LEU B CA 1
ATOM 6061 C C . LEU B 1 381 ? 9.43 14.734 35.531 1 28.95 381 LEU B C 1
ATOM 6063 O O . LEU B 1 381 ? 9.797 13.562 35.406 1 28.95 381 LEU B O 1
#

Sequence (762 aa):
MKKVMTIFGTRPEAIKMAPLIKTLEKDSDLEPVVVVTAQHREMLDSVLNTFNISADYDLNIMKAGQTLSEVTSEAMKKLEDIIQKEVPDMVLVHGDTVTTFSGALAAFYSQTPIGHVEAGLRSYNKYSPYPEEINRQMVGVMADLHFAPTYNAAQNLVKEGKLAKHIAITGNTAIDAMNYTIDHQYSSSIIQKHKNKNFILLTAHRRENIGKPMINVFKAIRKLIDEYQDLALVYPMHMNPKVRDIAQKYLGNHPRIELIEPLDVVDFHNFAKQAYLIMTDSGGIQEEAPSLHKPVLVLRDSTERPEGVDAGTLRVIGTNEEDVYNETKKLIENPDLYQKMSQAVNPYGDGQASERIVQHIKYYFNLTNDRPNHFEFTKDLMKKVMTIFGTRPEAIKMAPLIKTLEKDSDLEPVVVVTAQHREMLDSVLNTFNISADYDLNIMKAGQTLSEVTSEAMKKLEDIIQKEVPDMVLVHGDTVTTFSGALAAFYSQTPIGHVEAGLRSYNKYSPYPEEINRQMVGVMADLHFAPTYNAAQNLVKEGKLAKHIAITGNTAIDAMNYTIDHQYSSSIIQKHKNKNFILLTAHRRENIGKPMINVFKAIRKLIDEYQDLALVYPMHMNPKVRDIAQKYLGNHPRIELIEPLDVVDFHNFAKQAYLIMTDSGGIQEEAPSLHKPVLVLRDSTERPEGVDAGTLRVIGTNEEDVYNETKKLIENPDLYQKMSQAVNPYGDGQASERIVQHIKYYFNLTNDRPNHFEFTKDL

Nearest PDB structures (foldseek):
  5enz-assembly1_A  TM=9.530E-01  e=5.906E-56  Staphylococcus aureus
  5enz-assembly1_B  TM=9.121E-01  e=2.430E-57  Staphylococcus aureus
  3ot5-assembly5_A  TM=9.783E-01  e=5.457E-53  Listeria monocytogenes EGD-e
  8ahf-assembly1_B-2  TM=9.562E-01  e=2.746E-51  Bacillus anthracis
  4fkz-assembly1_B  TM=8.653E-01  e=2.926E-52  Bacillus subtilis subsp. subtilis str. 168

pLDDT: mean 93.91, std 7.61, range [28.33, 98.94]

Radius of gyration: 31.55 Å; Cα contacts (8 Å, |Δi|>4): 1572; chains: 2; bounding box: 57×96×69 Å